Protein AF-A0A7D3W095-F1 (afdb_monomer)

Nearest PDB structures (foldseek):
  5u9o-assembly1_E  TM=5.443E-01  e=7.509E-01  Arabidopsis thaliana
  6jzf-assembly1_B  TM=4.805E-01  e=4.309E-01  Arabidopsis thaliana
  5u9o-assembly2_D  TM=4.832E-01  e=1.171E+00  Arabidopsis thaliana

Organism: Actinomadura verrucosospora (NCBI:txid46165)

Mean predicted aligned error: 15.38 Å

Foldseek 3Di:
DDDDDDDDPDPDPDPPPDPVVVVVVVVVVVVVVVVVVVVVVVVVCVVVVPPPPQPPCVPPDDQCVVVLVVLVQCQQQLHDDDAPPLVVDDVCVVVPVVPPDDFHGFAFDDKAWAAWFWAWEADPVGDIWIKIKTKIKTQHDDPPPPPPPPPDDPPPDDDDDDDDDDDDDDDDDDDDDDDDDDDDDDDDDDDDDDDDDDDDDDDDDDDDDDDDDDPPPPQDPQDSIWMKIFMWIQDPVGIDGNFRIDIDHDPPGDPRNDYDHYHHPFVPFFDDQDPLRVVLVVQCLFCQQQQVFVSLCVQQVDPDPQWTAGHNHQKGQDPDPVQKDFSTWGDDPDQKIWTKIKGKIWHDDPVQPPPGRGTRIGIFIKIWIWGNRVDNHTHRQFMDGPSCNRVDDGSPRIDGD

pLDDT: mean 73.82, std 20.16, range [35.03, 98.38]

Sequence (401 aa):
MPEQSPTRFTMVPARRSNEPTARRRARRILAALFLASGLSVVAVVIAASKGGTRPDLSAVDPRGRSLAYTAAVNFLAGTQQNVPHADSFDPEDAVDQDGGEPISPLRYRSLSWVGFTPEHFGSKKAGFTDFEVHHFLVALATPATSPSQSPQAPASGSPAPGGARGSGAGGANAPQGKPTPLPGAPSGSPAATGSPTPAPGAGSASPSPGDTGGPAATQAPASDMLQLDVPILLSGKGPRLAAAPAFSVWQDGVGDADGKGDYTNYGSLGTEVSDAAKNQILIWARAYASGDSAALLSVTGDQNGSHRYTGLSGFTLPDSPDAVQILSAIKAAGDQLIVRARVRLTRPDPAAGGKGPRPFTTFADFDLLVGAPSGAQPPVLAWGPAGSAAELEPYQNAIGQ

Solvent-accessible surface area (backbone atoms only — not comparable to full-atom values): 24633 Å² total; per-residue (Å²): 139,81,88,79,78,82,82,78,82,76,82,74,77,82,78,79,72,64,68,74,59,55,56,54,51,53,52,52,53,51,52,52,52,54,52,52,53,52,52,49,53,51,50,51,50,52,59,62,68,49,59,76,84,66,77,76,58,90,80,57,81,70,87,40,53,71,61,36,51,54,48,51,53,36,50,42,44,36,46,87,76,91,39,89,81,45,83,93,56,64,67,60,72,74,42,57,81,75,59,80,64,84,55,29,52,57,67,58,71,46,80,42,82,72,52,63,33,62,38,41,42,24,31,96,88,79,43,70,42,42,32,38,36,32,37,26,41,37,33,47,51,75,72,78,71,72,74,73,72,69,78,73,72,79,78,81,85,72,87,79,83,87,81,82,91,79,90,85,86,89,86,82,88,86,90,88,82,89,87,85,89,85,89,80,85,90,84,83,85,83,80,93,75,84,87,84,84,84,81,92,81,88,80,92,80,85,82,82,93,80,87,88,89,74,89,72,80,77,73,73,79,62,61,58,57,37,25,37,39,26,27,24,32,50,47,100,90,46,64,43,59,59,40,52,46,20,78,44,66,68,75,93,59,82,72,79,69,80,57,79,32,62,54,69,64,55,94,82,33,75,45,88,78,40,70,42,29,53,51,38,51,50,53,40,52,39,18,34,28,46,31,37,30,68,56,39,41,58,40,29,63,64,82,60,86,63,53,42,37,75,31,57,30,74,31,37,53,60,99,50,83,79,26,52,40,80,77,47,30,30,72,44,78,82,67,25,31,39,34,34,34,37,35,38,43,32,27,77,46,86,84,34,69,96,83,39,66,56,45,24,50,48,59,27,27,28,18,30,36,31,34,44,49,88,42,88,72,17,21,49,28,22,69,42,50,44,86,39,60,64,66,61,43,79,51,68,66,48,44,66,132

Structure (mmCIF, N/CA/C/O backbone):
data_AF-A0A7D3W095-F1
#
_entry.id   AF-A0A7D3W095-F1
#
loop_
_atom_site.group_PDB
_atom_site.id
_atom_site.type_symbol
_atom_site.label_atom_id
_atom_site.label_alt_id
_atom_site.label_comp_id
_atom_site.label_asym_id
_atom_site.label_entity_id
_atom_site.label_seq_id
_atom_site.pdbx_PDB_ins_code
_atom_site.Cartn_x
_atom_site.Cartn_y
_atom_site.Cartn_z
_atom_site.occupancy
_atom_site.B_iso_or_equiv
_atom_site.auth_seq_id
_atom_site.auth_comp_id
_atom_site.auth_asym_id
_atom_site.auth_atom_id
_atom_site.pdbx_PDB_model_num
ATOM 1 N N . MET A 1 1 ? -18.383 45.254 49.636 1.00 46.97 1 MET A N 1
ATOM 2 C CA . MET A 1 1 ? -17.867 44.036 50.289 1.00 46.97 1 MET A CA 1
ATOM 3 C C . MET A 1 1 ? -18.991 43.403 51.092 1.00 46.97 1 MET A C 1
ATOM 5 O O . MET A 1 1 ? -19.459 44.066 52.008 1.00 46.97 1 MET A O 1
ATOM 9 N N . PRO A 1 2 ? -19.462 42.196 50.745 1.00 50.34 2 PRO A N 1
ATOM 10 C CA . PRO A 1 2 ? -20.246 41.373 51.655 1.00 50.34 2 PRO A CA 1
ATOM 11 C C . PRO A 1 2 ? -19.407 40.189 52.160 1.00 50.34 2 PRO A C 1
ATOM 13 O O . PRO A 1 2 ? -18.852 39.422 51.374 1.00 50.34 2 PRO A O 1
ATOM 16 N N . GLU A 1 3 ? -19.316 40.078 53.484 1.00 60.09 3 GLU A N 1
ATOM 17 C CA . GLU A 1 3 ? -18.731 38.954 54.213 1.00 60.09 3 GLU A CA 1
ATOM 18 C C . GLU A 1 3 ? -19.529 37.672 53.940 1.00 60.09 3 GLU A C 1
ATOM 20 O O . GLU A 1 3 ? -20.726 37.594 54.221 1.00 60.09 3 GLU A O 1
ATOM 25 N N . GLN A 1 4 ? -18.869 36.654 53.386 1.00 55.38 4 GLN A N 1
ATOM 26 C CA . GLN A 1 4 ? -19.442 35.318 53.246 1.00 55.38 4 GLN A CA 1
ATOM 27 C C . GLN A 1 4 ? -19.200 34.507 54.523 1.00 55.38 4 GLN A C 1
ATOM 29 O O . GLN A 1 4 ? -18.075 34.379 55.003 1.00 55.38 4 GLN A O 1
ATOM 34 N N . SER A 1 5 ? -20.294 33.975 55.070 1.00 61.91 5 SER A N 1
ATOM 35 C CA . SER A 1 5 ? -20.348 33.200 56.308 1.00 61.91 5 SER A CA 1
ATOM 36 C C . SER A 1 5 ? -19.566 31.877 56.243 1.00 61.91 5 SER A C 1
ATOM 38 O O . SER A 1 5 ? -19.579 31.204 55.211 1.00 61.91 5 SER A O 1
ATOM 40 N N . PRO A 1 6 ? -18.966 31.429 57.362 1.00 69.75 6 PRO A N 1
ATOM 41 C CA . PRO A 1 6 ? -18.284 30.145 57.435 1.00 69.75 6 PRO A CA 1
ATOM 42 C C . PRO A 1 6 ? -19.297 28.991 57.463 1.00 69.75 6 PRO A C 1
ATOM 44 O O . PRO A 1 6 ? -20.088 28.842 58.399 1.00 69.75 6 PRO A O 1
ATOM 47 N N . THR A 1 7 ? -19.257 28.140 56.439 1.00 65.12 7 THR A N 1
ATOM 48 C CA . THR A 1 7 ? -19.977 26.861 56.382 1.00 65.12 7 THR A CA 1
ATOM 49 C C . THR A 1 7 ? -19.539 25.955 57.530 1.00 65.12 7 THR A C 1
ATOM 51 O O . THR A 1 7 ? -18.457 25.367 57.523 1.00 65.12 7 THR A O 1
ATOM 54 N N . ARG A 1 8 ? -20.404 25.839 58.539 1.00 65.69 8 ARG A N 1
ATOM 55 C CA . ARG A 1 8 ? -20.247 24.941 59.683 1.00 65.69 8 ARG A CA 1
ATOM 56 C C . ARG A 1 8 ? -20.502 23.502 59.231 1.00 65.69 8 ARG A C 1
ATOM 58 O O . ARG A 1 8 ? -21.648 23.064 59.157 1.00 65.69 8 ARG A O 1
ATOM 65 N N . PHE A 1 9 ? -19.431 22.765 58.944 1.00 66.94 9 PHE A N 1
ATOM 66 C CA . PHE A 1 9 ? -19.498 21.327 58.692 1.00 66.94 9 PHE A CA 1
ATOM 67 C C . PHE A 1 9 ? -20.034 20.613 59.938 1.00 66.94 9 PHE A C 1
ATOM 69 O O . PHE A 1 9 ? -19.366 20.508 60.966 1.00 66.94 9 PHE A O 1
ATOM 76 N N . THR A 1 10 ? -21.276 20.145 59.859 1.00 70.25 10 THR A N 1
ATOM 77 C CA . THR A 1 10 ? -21.878 19.281 60.873 1.00 70.25 10 THR A CA 1
ATOM 78 C C . THR A 1 10 ? -21.395 17.866 60.596 1.00 70.25 10 THR A C 1
ATOM 80 O O . THR A 1 10 ? -21.824 17.211 59.649 1.00 70.25 10 THR A O 1
ATOM 83 N N . MET A 1 11 ? -20.434 17.415 61.398 1.00 67.94 11 MET A N 1
ATOM 84 C CA . MET A 1 11 ? -19.876 16.074 61.308 1.00 67.94 11 MET A CA 1
ATOM 85 C C . MET A 1 11 ? -20.957 15.068 61.727 1.00 67.94 11 MET A C 1
ATOM 87 O O . MET A 1 11 ? -21.243 14.901 62.911 1.00 67.94 11 MET A O 1
ATOM 91 N N . VAL A 1 12 ? -21.608 14.437 60.747 1.00 71.44 12 VAL A N 1
ATOM 92 C CA . VAL A 1 12 ? -22.590 13.374 60.989 1.00 71.44 12 VAL A CA 1
ATOM 93 C C . VAL A 1 12 ? -21.831 12.143 61.500 1.00 71.44 12 VAL A C 1
ATOM 95 O O . VAL A 1 12 ? -20.965 11.636 60.783 1.00 71.44 12 VAL A O 1
ATOM 98 N N . PRO A 1 13 ? -22.109 11.640 62.717 1.00 67.88 13 PRO A N 1
ATOM 99 C CA . PRO A 1 13 ? -21.427 10.466 63.246 1.00 67.88 13 PRO A CA 1
ATOM 100 C C . PRO A 1 13 ? -21.676 9.264 62.336 1.00 67.88 13 PRO A C 1
ATOM 102 O O . PRO A 1 13 ? -22.825 8.926 62.041 1.00 67.88 13 PRO A O 1
ATOM 105 N N . ALA A 1 14 ? -20.602 8.603 61.901 1.00 67.19 14 ALA A N 1
ATOM 106 C CA . ALA A 1 14 ? -20.694 7.394 61.098 1.00 67.19 14 ALA A CA 1
ATOM 107 C C . ALA A 1 14 ? -21.491 6.331 61.871 1.00 67.19 14 ALA A C 1
ATOM 109 O O . ALA A 1 14 ? -21.027 5.776 62.871 1.00 67.19 14 ALA A O 1
ATOM 110 N N . ARG A 1 15 ? -22.720 6.064 61.413 1.00 68.31 15 ARG A N 1
ATOM 111 C CA . ARG A 1 15 ? -23.595 5.022 61.957 1.00 68.31 15 ARG A CA 1
ATOM 112 C C . ARG A 1 15 ? -22.885 3.680 61.767 1.00 68.31 15 ARG A C 1
ATOM 114 O O . ARG A 1 15 ? -22.865 3.136 60.664 1.00 68.31 15 ARG A O 1
ATOM 121 N N . ARG A 1 16 ? -22.265 3.159 62.831 1.00 59.22 16 ARG A N 1
ATOM 122 C CA . ARG A 1 16 ? -21.646 1.828 62.832 1.00 59.22 16 ARG A CA 1
ATOM 123 C C . ARG A 1 16 ? -22.739 0.811 62.509 1.00 59.22 16 ARG A C 1
ATOM 125 O O . ARG A 1 16 ? -23.663 0.619 63.293 1.00 59.22 16 ARG A O 1
ATOM 132 N N . SER A 1 17 ? -22.683 0.222 61.316 1.00 55.72 17 SER A N 1
ATOM 133 C CA . SER A 1 17 ? -23.651 -0.795 60.912 1.00 55.72 17 SER A CA 1
ATOM 134 C C . SER A 1 17 ? -23.508 -2.006 61.829 1.00 55.72 17 SER A C 1
ATOM 136 O O . SER A 1 17 ? -22.386 -2.470 62.036 1.00 55.72 17 SER A O 1
ATOM 138 N N . ASN A 1 18 ? -24.622 -2.532 62.336 1.00 65.31 18 ASN A N 1
ATOM 139 C CA . ASN A 1 18 ? -24.638 -3.713 63.192 1.00 65.31 18 ASN A CA 1
ATOM 140 C C . ASN A 1 18 ? -23.842 -4.865 62.545 1.00 65.31 18 ASN A C 1
ATOM 142 O O . ASN A 1 18 ? -24.185 -5.347 61.457 1.00 65.31 18 ASN A O 1
ATOM 146 N N . GLU A 1 19 ? -22.796 -5.308 63.247 1.00 62.12 19 GLU A N 1
ATOM 147 C CA . GLU A 1 19 ? -21.803 -6.327 62.863 1.00 62.12 19 GLU A CA 1
ATOM 148 C C . GLU A 1 19 ? -22.353 -7.576 62.130 1.00 62.12 19 GLU A C 1
ATOM 150 O O . GLU A 1 19 ? -21.716 -8.039 61.174 1.00 62.12 19 GLU A O 1
ATOM 155 N N . PRO A 1 20 ? -23.549 -8.112 62.467 1.00 74.38 20 PRO A N 1
ATOM 156 C CA . PRO A 1 20 ? -24.091 -9.294 61.791 1.00 74.38 20 PRO A CA 1
ATOM 157 C C . PRO A 1 20 ? -24.458 -9.050 60.320 1.00 74.38 20 PRO A C 1
ATOM 159 O O . PRO A 1 20 ? -24.367 -9.952 59.483 1.00 74.38 20 PRO A O 1
ATOM 162 N N . THR A 1 21 ? -24.876 -7.828 59.982 1.00 73.56 21 THR A N 1
ATOM 163 C CA . THR A 1 21 ? -25.341 -7.489 58.626 1.00 73.56 21 THR A CA 1
ATOM 164 C C . THR A 1 21 ? -24.187 -7.213 57.666 1.00 73.56 21 THR A C 1
ATOM 166 O O . THR A 1 21 ? -24.254 -7.619 56.503 1.00 73.56 21 THR A O 1
ATOM 169 N N . ALA A 1 22 ? -23.093 -6.632 58.164 1.00 73.62 22 ALA A N 1
ATOM 170 C CA . ALA A 1 22 ? -21.872 -6.413 57.394 1.00 73.62 22 ALA A CA 1
ATOM 171 C C . ALA A 1 22 ? -21.227 -7.743 56.970 1.00 73.62 22 ALA A C 1
ATOM 173 O O . ALA A 1 22 ? -20.927 -7.932 55.791 1.00 73.62 22 ALA A O 1
ATOM 174 N N . ARG A 1 23 ? -21.123 -8.720 57.887 1.00 78.38 23 ARG A N 1
ATOM 175 C CA . ARG A 1 23 ? -20.583 -10.057 57.565 1.00 78.38 23 ARG A CA 1
ATOM 176 C C . ARG A 1 23 ? -21.423 -10.799 56.520 1.00 78.38 23 ARG A C 1
ATOM 178 O O . ARG A 1 23 ? -20.860 -11.454 55.644 1.00 78.38 23 ARG A O 1
ATOM 185 N N . ARG A 1 24 ? -22.759 -10.679 56.558 1.00 80.25 24 ARG A N 1
ATOM 186 C CA . ARG A 1 24 ? -23.637 -11.273 55.527 1.00 80.25 24 ARG A CA 1
ATOM 187 C C . ARG A 1 24 ? -23.456 -10.617 54.156 1.00 80.25 24 ARG A C 1
ATOM 189 O O . ARG A 1 24 ? -23.436 -11.333 53.158 1.00 80.25 24 ARG A O 1
ATOM 196 N N . ARG A 1 25 ? -23.305 -9.288 54.092 1.00 79.44 25 ARG A N 1
ATOM 197 C CA . ARG A 1 25 ? -23.040 -8.579 52.827 1.00 79.44 25 ARG A CA 1
ATOM 198 C C . ARG A 1 25 ? -21.664 -8.932 52.260 1.00 79.44 25 ARG A C 1
ATOM 200 O O . ARG A 1 25 ? -21.584 -9.276 51.087 1.00 79.44 25 ARG A O 1
ATOM 207 N N . ALA A 1 26 ? -20.628 -8.962 53.098 1.00 82.38 26 ALA A N 1
ATOM 208 C CA . ALA A 1 26 ? -19.276 -9.342 52.685 1.00 82.38 26 ALA A CA 1
ATOM 209 C C . ALA A 1 26 ? -19.220 -10.765 52.102 1.00 82.38 26 ALA A C 1
ATOM 211 O O . ALA A 1 26 ? -18.637 -10.967 51.042 1.00 82.38 26 ALA A O 1
ATOM 212 N N . ARG A 1 27 ? -19.899 -11.743 52.727 1.00 87.81 27 ARG A N 1
ATOM 213 C CA . ARG A 1 27 ? -19.975 -13.118 52.193 1.00 87.81 27 ARG A CA 1
ATOM 214 C C . ARG A 1 27 ? -20.675 -13.195 50.836 1.00 87.81 27 ARG A C 1
ATOM 216 O O . ARG A 1 27 ? -20.242 -13.963 49.988 1.00 87.81 27 ARG A O 1
ATOM 223 N N . ARG A 1 28 ? -21.732 -12.405 50.615 1.00 86.06 28 ARG A N 1
ATOM 224 C CA . ARG A 1 28 ? -22.427 -12.355 49.315 1.00 86.06 28 ARG A CA 1
ATOM 225 C C . ARG A 1 28 ? -21.553 -11.742 48.223 1.00 86.06 28 ARG A C 1
ATOM 227 O O . ARG A 1 28 ? -21.535 -12.264 47.117 1.00 86.06 28 ARG A O 1
ATOM 234 N N . ILE A 1 29 ? -20.810 -10.683 48.546 1.00 84.25 29 ILE A N 1
ATOM 235 C CA . ILE A 1 29 ? -19.875 -10.043 47.610 1.00 84.25 29 ILE A CA 1
ATOM 236 C C . ILE A 1 29 ? -18.728 -10.999 47.262 1.00 84.25 29 ILE A C 1
ATOM 238 O O . ILE A 1 29 ? -18.436 -11.190 46.088 1.00 84.25 29 ILE A O 1
ATOM 242 N N . LEU A 1 30 ? -18.133 -11.664 48.260 1.00 86.38 30 LEU A N 1
ATOM 243 C CA . LEU A 1 30 ? -17.089 -12.667 48.030 1.00 86.38 30 LEU A CA 1
ATOM 244 C C . LEU A 1 30 ? -17.596 -13.843 47.188 1.00 86.38 30 LEU A C 1
ATOM 246 O O . LEU A 1 30 ? -16.918 -14.243 46.251 1.00 86.38 30 LEU A O 1
ATOM 250 N N . ALA A 1 31 ? -18.798 -14.358 47.462 1.00 88.38 31 ALA A N 1
ATOM 251 C CA . ALA A 1 31 ? -19.390 -15.426 46.658 1.00 88.38 31 ALA A CA 1
ATOM 252 C C . ALA A 1 31 ? -19.608 -15.000 45.195 1.00 88.38 31 ALA A C 1
ATOM 254 O O . ALA A 1 31 ? -19.296 -15.766 44.291 1.00 88.38 31 ALA A O 1
ATOM 255 N N . ALA A 1 32 ? -20.082 -13.772 44.955 1.00 86.00 32 ALA A N 1
ATOM 256 C CA . ALA A 1 32 ? -20.241 -13.238 43.603 1.00 86.00 32 ALA A CA 1
ATOM 257 C C . ALA A 1 32 ? -18.892 -13.068 42.879 1.00 86.00 32 ALA A C 1
ATOM 259 O O . ALA A 1 32 ? -18.790 -13.408 41.704 1.00 86.00 32 ALA A O 1
ATOM 260 N N . LEU A 1 33 ? -17.849 -12.610 43.582 1.00 85.31 33 LEU A N 1
ATOM 261 C CA . LEU A 1 33 ? -16.497 -12.479 43.025 1.00 85.31 33 LEU A CA 1
ATOM 262 C C . LEU A 1 33 ? -15.874 -13.838 42.674 1.00 85.31 33 LEU A C 1
ATOM 264 O O . LEU A 1 33 ? -15.286 -13.967 41.605 1.00 85.31 33 LEU A O 1
ATOM 268 N N . PHE A 1 34 ? -16.045 -14.858 43.521 1.00 87.38 34 PHE A N 1
ATOM 269 C CA . PHE A 1 34 ? -15.590 -16.223 43.222 1.00 87.38 34 PHE A CA 1
ATOM 270 C C . PHE A 1 34 ? -16.344 -16.848 42.042 1.00 87.38 34 PHE A C 1
ATOM 272 O O . PHE A 1 34 ? -15.756 -17.569 41.241 1.00 87.38 34 PHE A O 1
ATOM 279 N N . LEU A 1 35 ? -17.640 -16.560 41.906 1.00 85.88 35 LEU A N 1
ATOM 280 C CA . LEU A 1 35 ? -18.436 -17.060 40.785 1.00 85.88 35 LEU A CA 1
ATOM 281 C C . LEU A 1 35 ? -18.045 -16.368 39.469 1.00 85.88 35 LEU A C 1
ATOM 283 O O . LEU A 1 35 ? -17.921 -17.025 38.438 1.00 85.88 35 LEU A O 1
ATOM 287 N N . ALA A 1 36 ? -17.777 -15.059 39.518 1.00 79.94 36 ALA A N 1
ATOM 288 C CA . ALA A 1 36 ? -17.276 -14.295 38.379 1.00 79.94 36 ALA A CA 1
ATOM 289 C C . ALA A 1 36 ? -15.861 -14.734 37.958 1.00 79.94 36 ALA A C 1
ATOM 291 O O . ALA A 1 36 ? -15.602 -14.877 36.762 1.00 79.94 36 ALA A O 1
ATOM 292 N N . SER A 1 37 ? -14.959 -15.007 38.911 1.00 80.56 37 SER A N 1
ATOM 293 C CA . SER A 1 37 ? -13.617 -15.510 38.585 1.00 80.56 37 SER A CA 1
ATOM 294 C C . SER A 1 37 ? -13.665 -16.920 37.988 1.00 80.56 37 SER A C 1
ATOM 296 O O . SER A 1 37 ? -12.981 -17.179 37.000 1.00 80.56 37 SER A O 1
ATOM 298 N N . GLY A 1 38 ? -14.534 -17.798 38.505 1.00 80.56 38 GLY A N 1
ATOM 299 C CA . GLY A 1 38 ? -14.757 -19.133 37.944 1.00 80.56 38 GLY A CA 1
ATOM 300 C C . GLY A 1 38 ? -15.276 -19.099 36.503 1.00 80.56 38 GLY A C 1
ATOM 301 O O . GLY A 1 38 ? -14.761 -19.817 35.647 1.00 80.56 38 GLY A O 1
ATOM 302 N N . LEU A 1 39 ? -16.239 -18.220 36.203 1.00 79.88 39 LEU A N 1
ATOM 303 C CA . LEU A 1 39 ? -16.753 -18.034 34.839 1.00 79.88 39 LEU A CA 1
ATOM 304 C C . LEU A 1 39 ? -15.695 -17.469 33.879 1.00 79.88 39 LEU A C 1
ATOM 306 O O . LEU A 1 39 ? -15.664 -17.870 32.717 1.00 79.88 39 LEU A O 1
ATOM 310 N N . SER A 1 40 ? -14.802 -16.596 34.357 1.00 68.88 40 SER A N 1
ATOM 311 C CA . SER A 1 40 ? -13.694 -16.063 33.553 1.00 68.88 40 SER A CA 1
ATOM 312 C C . SER A 1 40 ? -12.701 -17.159 33.147 1.00 68.88 40 SER A C 1
ATOM 314 O O . SER A 1 40 ? -12.336 -17.263 31.979 1.00 68.88 40 SER A O 1
ATOM 316 N N . VAL A 1 41 ? -12.338 -18.055 34.073 1.00 74.69 41 VAL A N 1
ATOM 317 C CA . VAL A 1 41 ? -11.447 -19.191 33.768 1.00 74.69 41 VAL A CA 1
ATOM 318 C C . VAL A 1 41 ? -12.090 -20.144 32.756 1.00 74.69 41 VAL A C 1
ATOM 320 O O . VAL A 1 41 ? -11.426 -20.568 31.815 1.00 74.69 41 VAL A O 1
ATOM 323 N N . VAL A 1 42 ? -13.387 -20.439 32.890 1.00 74.50 42 VAL A N 1
ATOM 324 C CA . VAL A 1 42 ? -14.112 -21.274 31.914 1.00 74.50 42 VAL A CA 1
ATOM 325 C C . VAL A 1 42 ? -14.164 -20.603 30.539 1.00 74.50 42 VAL A C 1
ATOM 327 O O . VAL A 1 42 ? -13.965 -21.280 29.535 1.00 74.50 42 VAL A O 1
ATOM 330 N N . ALA A 1 43 ? -14.364 -19.285 30.469 1.00 66.25 43 ALA A N 1
ATOM 331 C CA . ALA A 1 43 ? -14.333 -18.549 29.207 1.00 66.25 43 ALA A CA 1
ATOM 332 C C . ALA A 1 43 ? -12.945 -18.591 28.542 1.00 66.25 43 ALA A C 1
ATOM 334 O O . ALA A 1 43 ? -12.865 -18.838 27.341 1.00 66.25 43 ALA A O 1
ATOM 335 N N . VAL A 1 44 ? -11.863 -18.439 29.315 1.00 64.50 44 VAL A N 1
ATOM 336 C CA . VAL A 1 44 ? -10.479 -18.561 28.818 1.00 64.50 44 VAL A CA 1
ATOM 337 C C . VAL A 1 44 ? -10.188 -19.983 28.335 1.00 64.50 44 VAL A C 1
ATOM 339 O O . VAL A 1 44 ? -9.618 -20.154 27.263 1.00 64.50 44 VAL A O 1
ATOM 342 N N . VAL A 1 45 ? -10.628 -21.015 29.061 1.00 71.75 45 VAL A N 1
ATOM 343 C CA . VAL A 1 45 ? -10.444 -22.418 28.650 1.00 71.75 45 VAL A CA 1
ATOM 344 C C . VAL A 1 45 ? -11.282 -22.757 27.413 1.00 71.75 45 VAL A C 1
ATOM 346 O O . VAL A 1 45 ? -10.801 -23.463 26.532 1.00 71.75 45 VAL A O 1
ATOM 349 N N . ILE A 1 46 ? -12.510 -22.244 27.287 1.00 69.38 46 ILE A N 1
ATOM 350 C CA . ILE A 1 46 ? -13.332 -22.422 26.076 1.00 69.38 46 ILE A CA 1
ATOM 351 C C . ILE A 1 46 ? -12.713 -21.679 24.884 1.00 69.38 46 ILE A C 1
ATOM 353 O O . ILE A 1 46 ? -12.696 -22.224 23.782 1.00 69.38 46 ILE A O 1
ATOM 357 N N . ALA A 1 47 ? -12.174 -20.477 25.093 1.00 63.25 47 ALA A N 1
ATOM 358 C CA . ALA A 1 47 ? -11.470 -19.723 24.058 1.00 63.25 47 ALA A CA 1
ATOM 359 C C . ALA A 1 47 ? -10.153 -20.400 23.636 1.00 63.25 47 ALA A C 1
ATOM 361 O O . ALA A 1 47 ? -9.835 -20.410 22.455 1.00 63.25 47 ALA A O 1
ATOM 362 N N . ALA A 1 48 ? -9.427 -21.016 24.573 1.00 66.00 48 ALA A N 1
ATOM 363 C CA . ALA A 1 48 ? -8.181 -21.731 24.295 1.00 66.00 48 ALA A CA 1
ATOM 364 C C . ALA A 1 48 ? -8.399 -23.138 23.701 1.00 66.00 48 ALA A C 1
ATOM 366 O O . ALA A 1 48 ? -7.580 -23.607 22.917 1.00 66.00 48 ALA A O 1
ATOM 367 N N . SER A 1 49 ? -9.487 -23.829 24.067 1.00 62.50 49 SER A N 1
ATOM 368 C CA . SER A 1 49 ? -9.802 -25.187 23.578 1.00 62.50 49 SER A CA 1
ATOM 369 C C . SER A 1 49 ? -10.533 -25.197 22.240 1.00 62.50 49 SER A C 1
ATOM 371 O O . SER A 1 49 ? -10.379 -26.144 21.469 1.00 62.50 49 SER A O 1
ATOM 373 N N . LYS A 1 50 ? -11.262 -24.126 21.907 1.00 52.22 50 LYS A N 1
ATOM 374 C CA . LYS A 1 50 ? -11.573 -23.804 20.515 1.00 52.22 50 LYS A CA 1
ATOM 375 C C . LYS A 1 50 ? -10.309 -23.237 19.879 1.00 52.22 50 LYS A C 1
ATOM 377 O O . LYS A 1 50 ? -10.246 -22.041 19.609 1.00 52.22 50 LYS A O 1
ATOM 382 N N . GLY A 1 51 ? -9.305 -24.098 19.681 1.00 46.78 51 GLY A N 1
ATOM 383 C CA . GLY A 1 51 ? -8.170 -23.798 18.812 1.00 46.78 51 GLY A CA 1
ATOM 384 C C . GLY A 1 51 ? -8.731 -23.119 17.575 1.00 46.78 51 GLY A C 1
ATOM 385 O O . GLY A 1 51 ? -9.698 -23.637 17.008 1.00 46.78 51 GLY A O 1
ATOM 386 N N . GLY A 1 52 ? -8.255 -21.895 17.316 1.00 45.69 52 GLY A N 1
ATOM 387 C CA . GLY A 1 52 ? -8.900 -20.958 16.406 1.00 45.69 52 GLY A CA 1
ATOM 388 C C . GLY A 1 52 ? -9.373 -21.713 15.181 1.00 45.69 52 GLY A C 1
ATOM 389 O O . GLY A 1 52 ? -8.571 -22.368 14.521 1.00 45.69 52 GLY A O 1
ATOM 390 N N . THR A 1 53 ? -10.685 -21.709 14.938 1.00 47.03 53 THR A N 1
ATOM 391 C CA . THR A 1 53 ? -11.282 -22.292 13.737 1.00 47.03 53 THR A CA 1
ATOM 392 C C . THR A 1 53 ? -10.898 -21.398 12.566 1.00 47.03 53 THR A C 1
ATOM 394 O O . THR A 1 53 ? -11.745 -20.709 11.999 1.00 47.03 53 THR A O 1
ATOM 397 N N . ARG A 1 54 ? -9.596 -21.323 12.289 1.00 53.16 54 ARG A N 1
ATOM 398 C CA . ARG A 1 54 ? -9.041 -20.754 11.082 1.00 53.16 54 ARG A CA 1
ATOM 399 C C . ARG A 1 54 ? -9.583 -21.635 9.970 1.00 53.16 54 ARG A C 1
ATOM 401 O O . ARG A 1 54 ? -9.410 -22.856 10.042 1.00 53.16 54 ARG A O 1
ATOM 408 N N . PRO A 1 55 ? -10.351 -21.074 9.032 1.00 54.25 55 PRO A N 1
ATOM 409 C CA . PRO A 1 55 ? -10.794 -21.834 7.883 1.00 54.25 55 PRO A CA 1
ATOM 410 C C . PRO A 1 55 ? -9.550 -22.423 7.218 1.00 54.25 55 PRO A C 1
ATOM 412 O O . PRO A 1 55 ? -8.617 -21.690 6.908 1.00 54.25 55 PRO A O 1
ATOM 415 N N . ASP A 1 56 ? -9.502 -23.742 7.041 1.00 62.09 56 ASP A N 1
ATOM 416 C CA . ASP A 1 56 ? -8.478 -24.345 6.196 1.00 62.09 56 ASP A CA 1
ATOM 417 C C . ASP A 1 56 ? -8.775 -23.932 4.751 1.00 62.09 56 ASP A C 1
ATOM 419 O O . ASP A 1 56 ? -9.626 -24.511 4.072 1.00 62.09 56 ASP A O 1
ATOM 423 N N . LEU A 1 57 ? -8.118 -22.861 4.309 1.00 61.47 57 LEU A N 1
ATOM 424 C CA . LEU A 1 57 ? -8.288 -22.318 2.967 1.00 61.47 57 LEU A CA 1
ATOM 425 C C . LEU A 1 57 ? -7.546 -23.133 1.907 1.00 61.47 57 LEU A C 1
ATOM 427 O O . LEU A 1 57 ? -7.740 -22.875 0.722 1.00 61.47 57 LEU A O 1
ATOM 431 N N . SER A 1 58 ? -6.750 -24.142 2.286 1.00 64.62 58 SER A N 1
ATOM 432 C CA . SER A 1 58 ? -6.037 -24.981 1.313 1.00 64.62 58 SER A CA 1
ATOM 433 C C . SER A 1 58 ? -6.984 -25.763 0.392 1.00 64.62 58 SER A C 1
ATOM 435 O O . SER A 1 58 ? -6.601 -26.140 -0.716 1.00 64.62 58 SER A O 1
ATOM 437 N N . ALA A 1 59 ? -8.235 -25.962 0.822 1.00 69.00 59 ALA A N 1
ATOM 438 C CA . ALA A 1 59 ? -9.286 -26.622 0.052 1.00 69.00 59 ALA A CA 1
ATOM 439 C C . ALA A 1 59 ? -10.198 -25.656 -0.732 1.00 69.00 59 ALA A C 1
ATOM 441 O O . ALA A 1 59 ? -11.041 -26.117 -1.507 1.00 69.00 59 ALA A O 1
ATOM 442 N N . VAL A 1 60 ? -10.076 -24.339 -0.533 1.00 77.62 60 VAL A N 1
ATOM 443 C CA . VAL A 1 60 ? -10.917 -23.339 -1.206 1.00 77.62 60 VAL A CA 1
ATOM 444 C C . VAL A 1 60 ? -10.235 -22.912 -2.502 1.00 77.62 60 VAL A C 1
ATOM 446 O O . VAL A 1 60 ? -9.157 -22.328 -2.472 1.00 77.62 60 VAL A O 1
ATOM 449 N N . ASP A 1 61 ? -10.863 -23.195 -3.647 1.00 83.88 61 ASP A N 1
ATOM 450 C CA . ASP A 1 61 ? -10.374 -22.712 -4.942 1.00 83.88 61 ASP A CA 1
ATOM 451 C C . ASP A 1 61 ? -10.710 -21.217 -5.091 1.00 83.88 61 ASP A C 1
ATOM 453 O O . ASP A 1 61 ? -11.897 -20.862 -5.126 1.00 83.88 61 ASP A O 1
ATOM 457 N N . PRO A 1 62 ? -9.707 -20.323 -5.138 1.00 88.62 62 PRO A N 1
ATOM 458 C CA . PRO A 1 62 ? -9.957 -18.892 -5.191 1.00 88.62 62 PRO A CA 1
ATOM 459 C C . PRO A 1 62 ? -10.558 -18.484 -6.535 1.00 88.62 62 PRO A C 1
ATOM 461 O O . PRO A 1 62 ? -10.029 -18.781 -7.615 1.00 88.62 62 PRO A O 1
ATOM 464 N N . ARG A 1 63 ? -11.665 -17.749 -6.479 1.00 90.00 63 ARG A N 1
ATOM 465 C CA . ARG A 1 63 ? -12.487 -17.427 -7.655 1.00 90.00 63 ARG A CA 1
ATOM 466 C C . ARG A 1 63 ? -11.806 -16.423 -8.584 1.00 90.00 63 ARG A C 1
ATOM 468 O O . ARG A 1 63 ? -12.099 -16.399 -9.781 1.00 90.00 63 ARG A O 1
ATOM 475 N N . GLY A 1 64 ? -10.925 -15.584 -8.046 1.00 89.81 64 GLY A N 1
ATOM 476 C CA . GLY A 1 64 ? -10.245 -14.492 -8.732 1.00 89.81 64 GLY A CA 1
ATOM 477 C C . GLY A 1 64 ? -8.914 -14.854 -9.384 1.00 89.81 64 GLY A C 1
ATOM 478 O O . GLY A 1 64 ? -8.341 -14.017 -10.079 1.00 89.81 64 GLY A O 1
ATOM 479 N N . ARG A 1 65 ? -8.404 -16.080 -9.217 1.00 93.00 65 ARG A N 1
ATOM 480 C CA . ARG A 1 65 ? -6.985 -16.395 -9.483 1.00 93.00 65 ARG A CA 1
ATOM 481 C C . ARG A 1 65 ? -6.518 -16.140 -10.912 1.00 93.00 65 ARG A C 1
ATOM 483 O O . ARG A 1 65 ? -5.432 -15.598 -11.108 1.00 93.00 65 ARG A O 1
ATOM 490 N N . SER A 1 66 ? -7.300 -16.536 -11.912 1.00 92.81 66 SER A N 1
ATOM 491 C CA . SER A 1 66 ? -6.935 -16.344 -13.324 1.00 92.81 66 SER A CA 1
ATOM 492 C C . SER A 1 66 ? -6.913 -14.863 -13.712 1.00 92.81 66 SER A C 1
ATOM 494 O O . SER A 1 66 ? -5.993 -14.407 -14.399 1.00 92.81 66 SER A O 1
ATOM 496 N N . LEU A 1 67 ? -7.892 -14.098 -13.220 1.00 92.56 67 LEU A N 1
ATOM 497 C CA . LEU A 1 67 ? -7.947 -12.651 -13.389 1.00 92.56 67 LEU A CA 1
ATOM 498 C C . LEU A 1 67 ? -6.775 -11.976 -12.669 1.00 92.56 67 LEU A C 1
ATOM 500 O O . LEU A 1 67 ? -6.105 -11.138 -13.265 1.00 92.56 67 LEU A O 1
ATOM 504 N N . ALA A 1 68 ? -6.485 -12.391 -11.436 1.00 93.94 68 ALA A N 1
ATOM 505 C CA . ALA A 1 68 ? -5.378 -11.872 -10.648 1.00 93.94 68 ALA A CA 1
ATOM 506 C C . ALA A 1 68 ? -4.023 -12.117 -11.319 1.00 93.94 68 ALA A C 1
ATOM 508 O O . ALA A 1 68 ? -3.200 -11.210 -11.384 1.00 93.94 68 ALA A O 1
ATOM 509 N N . TYR A 1 69 ? -3.804 -13.306 -11.888 1.00 95.44 69 TYR A N 1
ATOM 510 C CA . TYR A 1 69 ? -2.582 -13.603 -12.639 1.00 95.44 69 TYR A CA 1
ATOM 511 C C . TYR A 1 69 ? -2.453 -12.719 -13.886 1.00 95.44 69 TYR A C 1
ATOM 513 O O . TYR A 1 69 ? -1.395 -12.148 -14.138 1.00 95.44 69 TYR A O 1
ATOM 521 N N . THR A 1 70 ? -3.540 -12.561 -14.646 1.00 94.94 70 THR A N 1
ATOM 522 C CA . THR A 1 70 ? -3.561 -11.692 -15.836 1.00 94.94 70 THR A CA 1
ATOM 523 C C . THR A 1 70 ? -3.247 -10.244 -15.459 1.00 94.94 70 THR A C 1
ATOM 525 O O . THR A 1 70 ? -2.445 -9.583 -16.117 1.00 94.94 70 THR A O 1
ATOM 528 N N . ALA A 1 71 ? -3.831 -9.766 -14.362 1.00 93.38 71 ALA A N 1
ATOM 529 C CA . ALA A 1 71 ? -3.558 -8.446 -13.827 1.00 93.38 71 ALA A CA 1
ATOM 530 C C . ALA A 1 71 ? -2.114 -8.303 -13.318 1.00 93.38 71 ALA A C 1
ATOM 532 O O . ALA A 1 71 ? -1.467 -7.301 -13.602 1.00 93.38 71 ALA A O 1
ATOM 533 N N . ALA A 1 72 ? -1.553 -9.305 -12.646 1.00 95.56 72 ALA A N 1
ATOM 534 C CA . ALA A 1 72 ? -0.149 -9.281 -12.248 1.00 95.56 72 ALA A CA 1
ATOM 535 C C . ALA A 1 72 ? 0.779 -9.142 -13.469 1.00 95.56 72 ALA A C 1
ATOM 537 O O . ALA A 1 72 ? 1.658 -8.283 -13.486 1.00 95.56 72 ALA A O 1
ATOM 538 N N . VAL A 1 73 ? 0.547 -9.926 -14.527 1.00 95.94 73 VAL A N 1
ATOM 539 C CA . VAL A 1 73 ? 1.343 -9.864 -15.765 1.00 95.94 73 VAL A CA 1
ATOM 540 C C . VAL A 1 73 ? 1.229 -8.497 -16.440 1.00 95.94 73 VAL A C 1
ATOM 542 O O . VAL A 1 73 ? 2.249 -7.900 -16.781 1.00 95.94 73 VAL A O 1
ATOM 545 N N . ASN A 1 74 ? 0.011 -7.977 -16.597 1.00 93.38 74 ASN A N 1
ATOM 546 C CA . ASN A 1 74 ? -0.221 -6.672 -17.218 1.00 93.38 74 ASN A CA 1
ATOM 547 C C . ASN A 1 74 ? 0.407 -5.532 -16.397 1.00 93.38 74 ASN A C 1
ATOM 549 O O . ASN A 1 74 ? 1.012 -4.627 -16.966 1.00 93.38 74 ASN A O 1
ATOM 553 N N . PHE A 1 75 ? 0.326 -5.599 -15.067 1.00 93.06 75 PHE A N 1
ATOM 554 C CA . PHE A 1 75 ? 0.950 -4.626 -14.170 1.00 93.06 75 PHE A CA 1
ATOM 555 C C . PHE A 1 75 ? 2.476 -4.626 -14.311 1.00 93.06 75 PHE A C 1
ATOM 557 O O . PHE A 1 75 ? 3.091 -3.575 -14.477 1.00 93.06 75 PHE A O 1
ATOM 564 N N . LEU A 1 76 ? 3.092 -5.811 -14.333 1.00 94.75 76 LEU A N 1
ATOM 565 C CA . LEU A 1 76 ? 4.531 -5.957 -14.563 1.00 94.75 76 LEU A CA 1
ATOM 566 C C . LEU A 1 76 ? 4.943 -5.529 -15.976 1.00 94.75 76 LEU A C 1
ATOM 568 O O . LEU A 1 76 ? 6.071 -5.091 -16.176 1.00 94.75 76 LEU A O 1
ATOM 572 N N . ALA A 1 77 ? 4.037 -5.602 -16.950 1.00 91.88 77 ALA A N 1
ATOM 573 C CA . ALA A 1 77 ? 4.250 -5.076 -18.292 1.00 91.88 77 ALA A CA 1
ATOM 574 C C . ALA A 1 77 ? 4.122 -3.542 -18.383 1.00 91.88 77 ALA A C 1
ATOM 576 O O . ALA A 1 77 ? 4.293 -2.997 -19.470 1.00 91.88 77 ALA A O 1
ATOM 577 N N . GLY A 1 78 ? 3.798 -2.846 -17.283 1.00 87.44 78 GLY A N 1
ATOM 578 C CA . GLY A 1 78 ? 3.499 -1.410 -17.301 1.00 87.44 78 GLY A CA 1
ATOM 579 C C . GLY A 1 78 ? 2.201 -1.083 -18.046 1.00 87.44 78 GLY A C 1
ATOM 580 O O . GLY A 1 78 ? 1.994 0.052 -18.463 1.00 87.44 78 GLY A O 1
ATOM 581 N N . THR A 1 79 ? 1.335 -2.078 -18.261 1.00 87.31 79 THR A N 1
ATOM 582 C CA . THR A 1 79 ? 0.047 -1.893 -18.930 1.00 87.31 79 THR A CA 1
ATOM 583 C C . THR A 1 79 ? -0.983 -1.420 -17.917 1.00 87.31 79 THR A C 1
ATOM 585 O O . THR A 1 79 ? -1.268 -2.107 -16.932 1.00 87.31 79 THR A O 1
ATOM 588 N 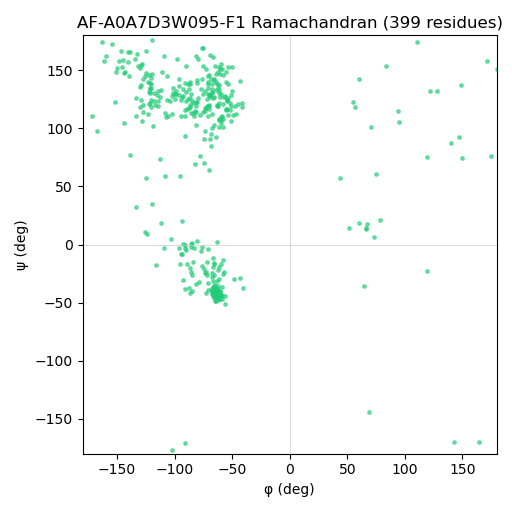N . GLN A 1 80 ? -1.570 -0.259 -18.187 1.00 79.19 80 GLN A N 1
ATOM 589 C CA . GLN A 1 80 ? -2.653 0.294 -17.388 1.00 79.19 80 GLN A CA 1
ATOM 590 C C . GLN A 1 80 ? -3.869 -0.636 -17.401 1.00 79.19 80 GLN A C 1
ATOM 592 O O . GLN A 1 80 ? -4.267 -1.176 -18.434 1.00 79.19 80 GLN A O 1
ATOM 597 N N . GLN A 1 81 ? -4.470 -0.818 -16.230 1.00 79.75 81 GLN A N 1
ATOM 598 C CA . GLN A 1 81 ? -5.661 -1.639 -16.055 1.00 79.75 81 GLN A CA 1
ATOM 599 C C . GLN A 1 81 ? -6.834 -0.751 -15.698 1.00 79.75 81 GLN A C 1
ATOM 601 O O . GLN A 1 81 ? -6.729 0.104 -14.822 1.00 79.75 81 GLN A O 1
ATOM 606 N N . ASN A 1 82 ? -7.961 -0.974 -16.366 1.00 74.62 82 ASN A N 1
ATOM 607 C CA . ASN A 1 82 ? -9.191 -0.290 -16.015 1.00 74.62 82 ASN A CA 1
ATOM 608 C C . ASN A 1 82 ? -9.739 -0.879 -14.704 1.00 74.62 82 ASN A C 1
ATOM 610 O O . ASN A 1 82 ? -10.101 -2.059 -14.649 1.00 74.62 82 ASN A O 1
ATOM 614 N N . VAL A 1 83 ? -9.772 -0.056 -13.655 1.00 73.06 83 VAL A N 1
ATOM 615 C CA . VAL A 1 83 ? -10.337 -0.397 -12.349 1.00 73.06 83 VAL A CA 1
ATOM 616 C C . VAL A 1 83 ? -11.679 0.342 -12.205 1.00 73.06 83 VAL A C 1
ATOM 618 O O . VAL A 1 83 ? -11.666 1.558 -12.024 1.00 73.06 83 VAL A O 1
ATOM 621 N N . PRO A 1 84 ? -12.833 -0.358 -12.220 1.00 54.66 84 PRO A N 1
ATOM 622 C CA . PRO A 1 84 ? -14.179 0.236 -12.354 1.00 54.66 84 PRO A CA 1
ATOM 623 C C . PRO A 1 84 ? -14.669 1.182 -11.241 1.00 54.66 84 PRO A C 1
ATOM 625 O O . PRO A 1 84 ? -15.833 1.563 -11.244 1.00 54.66 84 PRO A O 1
ATOM 628 N N . HIS A 1 85 ? -13.859 1.463 -10.222 1.00 52.03 85 HIS A N 1
ATOM 629 C CA . HIS A 1 85 ? -14.215 2.354 -9.110 1.00 52.03 85 HIS A CA 1
ATOM 630 C C . HIS A 1 85 ? -13.218 3.508 -8.941 1.00 52.03 85 HIS A C 1
ATOM 632 O O . HIS A 1 85 ? -13.307 4.254 -7.970 1.00 52.03 85 HIS A O 1
ATOM 638 N N . ALA A 1 86 ? -12.302 3.677 -9.898 1.00 43.78 86 ALA A N 1
ATOM 639 C CA . ALA A 1 86 ? -11.429 4.839 -9.996 1.00 43.78 86 ALA A CA 1
ATOM 640 C C . ALA A 1 86 ? -12.012 5.923 -10.924 1.00 43.78 86 ALA A C 1
ATOM 642 O O . ALA A 1 86 ? -11.259 6.763 -11.385 1.00 43.78 86 ALA A O 1
ATOM 643 N N . ASP A 1 87 ? -13.325 5.930 -11.194 1.00 37.38 87 ASP A N 1
ATOM 644 C CA . ASP A 1 87 ? -13.976 6.827 -12.172 1.00 37.38 87 ASP A CA 1
ATOM 645 C C . ASP A 1 87 ? -13.770 8.336 -11.903 1.00 37.38 87 ASP A C 1
ATOM 647 O O . ASP A 1 87 ? -14.053 9.159 -12.768 1.00 37.38 87 ASP A O 1
ATOM 651 N N . SER A 1 88 ? -13.291 8.727 -10.716 1.00 40.97 88 SER A N 1
ATOM 652 C CA . SER A 1 88 ? -12.896 10.112 -10.413 1.00 40.97 88 SER A CA 1
ATOM 653 C C . SER A 1 88 ? -11.456 10.455 -10.811 1.00 40.97 88 SER A C 1
ATOM 655 O O . SER A 1 88 ? -11.023 11.582 -10.585 1.00 40.97 88 SER A O 1
ATOM 657 N N . PHE A 1 89 ? -10.699 9.493 -11.329 1.00 40.91 89 PHE A N 1
ATOM 658 C CA . PHE A 1 89 ? -9.312 9.645 -11.737 1.00 40.91 89 PHE A CA 1
ATOM 659 C C . PHE A 1 89 ? -9.121 9.019 -13.113 1.00 40.91 89 PHE A C 1
ATOM 661 O O . PHE A 1 89 ? -9.143 7.794 -13.255 1.00 40.91 89 PHE A O 1
ATOM 668 N N . ASP A 1 90 ? -8.899 9.870 -14.109 1.00 51.03 90 ASP A N 1
ATOM 669 C CA . ASP A 1 90 ? -8.401 9.430 -15.399 1.00 51.03 90 ASP A CA 1
ATOM 670 C C . ASP A 1 90 ? -6.874 9.278 -15.302 1.00 51.03 90 ASP A C 1
ATOM 672 O O . ASP A 1 90 ? -6.170 10.261 -15.065 1.00 51.03 90 ASP A O 1
ATOM 676 N N . PRO A 1 91 ? -6.311 8.066 -15.423 1.00 47.41 91 PRO A N 1
ATOM 677 C CA . PRO A 1 91 ? -4.867 7.906 -15.385 1.00 47.41 91 PRO A CA 1
ATOM 678 C C . PRO A 1 91 ? -4.183 8.552 -16.591 1.00 47.41 91 PRO A C 1
ATOM 680 O O . PRO A 1 91 ? -2.992 8.844 -16.488 1.00 47.41 91 PRO A O 1
ATOM 683 N N . GLU A 1 92 ? -4.909 8.809 -17.689 1.00 53.19 92 GLU A N 1
ATOM 684 C CA . GLU A 1 92 ? -4.379 9.580 -18.817 1.00 53.19 92 GLU A CA 1
ATOM 685 C C . GLU A 1 92 ? -4.031 11.013 -18.384 1.00 53.19 92 GLU A C 1
ATOM 687 O O . GLU A 1 92 ? -2.950 11.480 -18.725 1.00 53.19 92 GLU A O 1
ATOM 692 N N . ASP A 1 93 ? -4.794 11.641 -17.478 1.00 53.19 93 ASP A N 1
ATOM 693 C CA . ASP A 1 93 ? -4.475 12.982 -16.950 1.00 53.19 93 ASP A CA 1
ATOM 694 C C . ASP A 1 93 ? -3.126 13.027 -16.199 1.00 53.19 93 ASP A C 1
ATOM 696 O O . ASP A 1 93 ? -2.437 14.052 -16.185 1.00 53.19 93 ASP A O 1
ATOM 700 N N . ALA A 1 94 ? -2.719 11.914 -15.576 1.00 50.19 94 ALA A N 1
ATOM 701 C CA . ALA A 1 94 ? -1.432 11.798 -14.881 1.00 50.19 94 ALA A CA 1
ATOM 702 C C . ALA A 1 94 ? -0.272 11.390 -15.808 1.00 50.19 94 ALA A C 1
ATOM 704 O O . ALA A 1 94 ? 0.896 11.576 -15.452 1.00 50.19 94 ALA A O 1
ATOM 705 N N . VAL A 1 95 ? -0.577 10.807 -16.970 1.00 52.16 95 VAL A N 1
ATOM 706 C CA . VAL A 1 95 ? 0.399 10.376 -17.986 1.00 52.16 95 VAL A CA 1
ATOM 707 C C . VAL A 1 95 ? 0.639 11.482 -19.023 1.00 52.16 95 VAL A C 1
ATOM 709 O O . VAL A 1 95 ? 1.760 11.632 -19.518 1.00 52.16 95 VAL A O 1
ATOM 712 N N . ASP A 1 96 ? -0.366 12.314 -19.297 1.00 48.28 96 ASP A N 1
ATOM 713 C CA . ASP A 1 96 ? -0.349 13.328 -20.353 1.00 48.28 96 ASP A CA 1
ATOM 714 C C . ASP A 1 96 ? 0.566 14.524 -20.068 1.00 48.28 96 ASP A C 1
ATOM 716 O O . ASP A 1 96 ? 0.962 15.226 -21.000 1.00 48.28 96 ASP A O 1
ATOM 720 N N . GLN A 1 97 ? 1.011 14.725 -18.824 1.00 51.62 97 GLN A N 1
ATOM 721 C CA . GLN A 1 97 ? 2.028 15.746 -18.543 1.00 51.62 97 GLN A CA 1
ATOM 722 C C . GLN A 1 97 ? 3.436 15.358 -19.033 1.00 51.62 97 GLN A C 1
ATOM 724 O O . GLN A 1 97 ? 4.235 16.249 -19.320 1.00 51.62 97 GLN A O 1
ATOM 729 N N . ASP A 1 98 ? 3.728 14.062 -19.197 1.00 53.78 98 ASP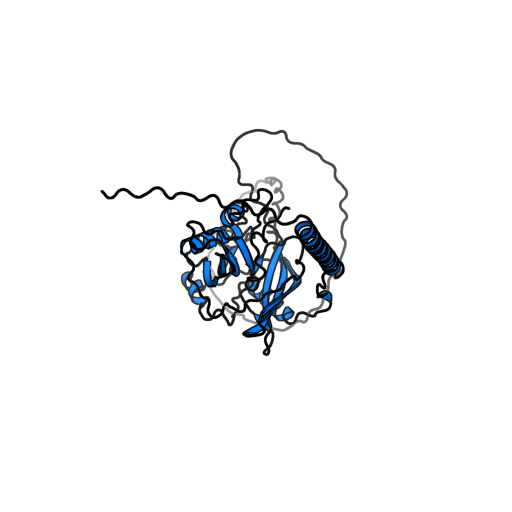 A N 1
ATOM 730 C CA . ASP A 1 98 ? 5.045 13.560 -19.631 1.00 53.78 98 ASP A CA 1
ATOM 731 C C . ASP A 1 98 ? 5.075 13.133 -21.118 1.00 53.78 98 ASP A C 1
ATOM 733 O O . ASP A 1 98 ? 6.095 12.647 -21.612 1.00 53.78 98 ASP A O 1
ATOM 737 N N . GLY A 1 99 ? 3.979 13.346 -21.858 1.00 56.59 99 GLY A N 1
ATOM 738 C CA . GLY A 1 99 ? 3.913 13.123 -23.302 1.00 56.59 99 GLY A CA 1
ATOM 739 C C . GLY A 1 99 ? 3.847 11.651 -23.713 1.00 56.59 99 GLY A C 1
ATOM 740 O O . GLY A 1 99 ? 4.726 11.205 -24.438 1.00 56.59 99 GLY A O 1
ATOM 741 N N . GLY A 1 100 ? 2.812 10.913 -23.282 1.00 60.84 100 GLY A N 1
ATOM 742 C CA . GLY A 1 100 ? 2.270 9.693 -23.928 1.00 60.84 100 GLY A CA 1
ATOM 743 C C . GLY A 1 100 ? 3.242 8.558 -24.284 1.00 60.84 100 GLY A C 1
ATOM 744 O O . GLY A 1 100 ? 2.933 7.679 -25.090 1.00 60.84 100 GLY A O 1
ATOM 745 N N . GLU A 1 101 ? 4.450 8.591 -23.749 1.00 63.94 101 GLU A N 1
ATOM 746 C CA . GLU A 1 101 ? 5.537 7.760 -24.215 1.00 63.94 101 GLU A CA 1
ATOM 747 C C . GLU A 1 101 ? 5.511 6.386 -23.515 1.00 63.94 101 GLU A C 1
ATOM 749 O O . GLU A 1 101 ? 5.271 6.303 -22.309 1.00 63.94 101 GLU A O 1
ATOM 754 N N . PRO A 1 102 ? 5.753 5.281 -24.245 1.00 69.12 102 PRO A N 1
ATOM 755 C CA . PRO A 1 102 ? 5.505 3.937 -23.733 1.00 69.12 102 PRO A CA 1
ATOM 756 C C . PRO A 1 102 ? 6.359 3.616 -22.496 1.00 69.12 102 PRO A C 1
ATOM 758 O O . PRO A 1 102 ? 7.575 3.843 -22.482 1.00 69.12 102 PRO A O 1
ATOM 761 N N . ILE A 1 103 ? 5.703 3.070 -21.466 1.00 80.62 103 ILE A N 1
ATOM 762 C CA . ILE A 1 103 ? 6.302 2.618 -20.203 1.00 80.62 103 ILE A CA 1
ATOM 763 C C . ILE A 1 103 ? 7.126 1.345 -20.457 1.00 80.62 103 ILE A C 1
ATOM 765 O O . ILE A 1 103 ? 6.667 0.424 -21.134 1.00 80.62 103 ILE A O 1
ATOM 769 N N . SER A 1 104 ? 8.340 1.269 -19.903 1.00 88.62 104 SER A N 1
ATOM 770 C CA . SER A 1 104 ? 9.155 0.049 -19.967 1.00 88.62 104 SER A CA 1
ATOM 771 C C . SER A 1 104 ? 8.606 -1.023 -19.018 1.00 88.62 104 SER A C 1
ATOM 773 O O . SER A 1 104 ? 8.409 -0.718 -17.841 1.00 88.62 104 SER A O 1
ATOM 775 N N . PRO A 1 105 ? 8.436 -2.283 -19.458 1.00 91.44 105 PRO A N 1
ATOM 776 C CA . PRO A 1 105 ? 8.091 -3.398 -18.578 1.00 91.44 105 PRO A CA 1
ATOM 777 C C . PRO A 1 105 ? 9.111 -3.607 -17.453 1.00 91.44 105 PRO A C 1
ATOM 779 O O . PRO A 1 105 ? 10.321 -3.475 -17.662 1.00 91.44 105 PRO A O 1
ATOM 782 N N . LEU A 1 106 ? 8.644 -4.029 -16.276 1.00 92.88 106 LEU A N 1
ATOM 783 C CA . LEU A 1 106 ? 9.526 -4.489 -15.211 1.00 92.88 106 LEU A CA 1
ATOM 784 C C . LEU A 1 106 ? 10.193 -5.798 -15.637 1.00 92.88 106 LEU A C 1
ATOM 786 O O . LEU A 1 106 ? 9.537 -6.756 -16.043 1.00 92.88 106 LEU A O 1
ATOM 790 N N . ARG A 1 107 ? 11.518 -5.870 -15.505 1.00 91.88 107 ARG A N 1
ATOM 791 C CA . ARG A 1 107 ? 12.271 -7.090 -15.804 1.00 91.88 107 ARG A CA 1
ATOM 792 C C . ARG A 1 107 ? 12.255 -8.029 -14.602 1.00 91.88 107 ARG A C 1
ATOM 794 O O . ARG A 1 107 ? 12.873 -7.753 -13.575 1.00 91.88 107 ARG A O 1
ATOM 801 N N . TYR A 1 108 ? 11.593 -9.169 -14.755 1.00 93.88 108 TYR A N 1
ATOM 802 C CA . TYR A 1 108 ? 11.525 -10.220 -13.743 1.00 93.88 108 TYR A CA 1
ATOM 803 C C . TYR A 1 108 ? 11.881 -11.585 -14.345 1.00 93.88 108 TYR A C 1
ATOM 805 O O . TYR A 1 108 ? 11.727 -11.821 -15.543 1.00 93.88 108 TYR A O 1
ATOM 813 N N . ARG A 1 109 ? 12.412 -12.474 -13.506 1.00 94.31 109 ARG A N 1
ATOM 814 C CA . ARG A 1 109 ? 12.790 -13.855 -13.828 1.00 94.31 109 ARG A CA 1
ATOM 815 C C . ARG A 1 109 ? 11.612 -14.813 -13.683 1.00 94.31 109 ARG A C 1
ATOM 817 O O . ARG A 1 109 ? 11.458 -15.712 -14.503 1.00 94.31 109 ARG A O 1
ATOM 824 N N . SER A 1 110 ? 10.809 -14.650 -12.633 1.00 94.12 110 SER A N 1
ATOM 825 C CA . SER A 1 110 ? 9.654 -15.512 -12.373 1.00 94.12 110 SER A CA 1
ATOM 826 C C . SER A 1 110 ? 8.549 -14.772 -11.632 1.00 94.12 110 SER A C 1
ATOM 828 O O . SER A 1 110 ? 8.828 -13.900 -10.810 1.00 94.12 110 SER A O 1
ATOM 830 N N . LEU A 1 111 ? 7.311 -15.173 -11.913 1.00 95.75 111 LEU A N 1
ATOM 831 C CA . LEU A 1 111 ? 6.099 -14.758 -11.220 1.00 95.75 111 LEU A CA 1
ATOM 832 C C . LEU A 1 111 ? 5.408 -16.019 -10.695 1.00 95.75 111 LEU A C 1
ATOM 834 O O . LEU A 1 111 ? 4.922 -16.828 -11.488 1.00 95.75 111 LEU A O 1
ATOM 838 N N . SER A 1 112 ? 5.374 -16.184 -9.378 1.00 93.50 112 SER A N 1
ATOM 839 C CA . SER A 1 112 ? 4.821 -17.374 -8.728 1.00 93.50 112 SER A CA 1
ATOM 840 C C . SER A 1 112 ? 3.641 -16.983 -7.857 1.00 93.50 112 SER A C 1
ATOM 842 O O . SER A 1 112 ? 3.785 -16.164 -6.959 1.00 93.50 112 SER A O 1
ATOM 844 N N . TRP A 1 113 ? 2.472 -17.573 -8.094 1.00 91.94 113 TRP A N 1
ATOM 845 C CA . TRP A 1 113 ? 1.346 -17.422 -7.173 1.00 91.94 113 TRP A CA 1
ATOM 846 C C . TRP A 1 113 ? 1.642 -18.179 -5.878 1.00 91.94 113 TRP A C 1
ATOM 848 O O . TRP A 1 113 ? 2.003 -19.356 -5.942 1.00 91.94 113 TRP A O 1
ATOM 858 N N . VAL A 1 114 ? 1.492 -17.514 -4.735 1.00 89.25 114 VAL A N 1
ATOM 859 C CA . VAL A 1 114 ? 1.825 -18.093 -3.424 1.00 89.25 114 VAL A CA 1
ATOM 860 C C . VAL A 1 114 ? 0.625 -18.245 -2.498 1.00 89.25 114 VAL A C 1
ATOM 862 O O . VAL A 1 114 ? 0.693 -19.033 -1.563 1.00 89.25 114 VAL A O 1
ATOM 865 N N . GLY A 1 115 ? -0.483 -17.558 -2.773 1.00 87.56 115 GLY A N 1
ATOM 866 C CA . GLY A 1 115 ? -1.703 -17.696 -1.987 1.00 87.56 115 GLY A CA 1
ATOM 867 C C . GLY A 1 115 ? -2.698 -16.573 -2.236 1.00 87.56 115 GLY A C 1
ATOM 868 O O . GLY A 1 115 ? -2.552 -15.776 -3.170 1.00 87.56 115 GLY A O 1
ATOM 869 N N . PHE A 1 116 ? -3.731 -16.524 -1.406 1.00 88.06 116 PHE A N 1
ATOM 870 C CA . PHE A 1 116 ? -4.680 -15.422 -1.372 1.00 88.06 116 PHE A CA 1
ATOM 871 C C . PHE A 1 116 ? -5.241 -15.248 0.039 1.00 88.06 116 PHE A C 1
ATOM 873 O O . PHE A 1 116 ? -5.369 -16.234 0.767 1.00 88.06 116 PHE A O 1
ATOM 880 N N . THR A 1 117 ? -5.624 -14.022 0.371 1.00 84.81 117 THR A N 1
ATOM 881 C CA . THR A 1 117 ? -6.360 -13.695 1.592 1.00 84.81 117 THR A CA 1
ATOM 882 C C . THR A 1 117 ? -7.796 -13.330 1.216 1.00 84.81 117 THR A C 1
ATOM 884 O O . THR A 1 117 ? -8.000 -12.350 0.490 1.00 84.81 117 THR A O 1
ATOM 887 N N . PRO A 1 118 ? -8.807 -14.131 1.608 1.00 81.00 118 PRO A N 1
ATOM 888 C CA . PRO A 1 118 ? -10.197 -13.733 1.504 1.00 81.00 118 PRO A CA 1
ATOM 889 C C . PRO A 1 118 ? -10.473 -12.586 2.466 1.00 81.00 118 PRO A C 1
ATOM 891 O O . PRO A 1 118 ? -10.137 -12.637 3.645 1.00 81.00 118 PRO A O 1
ATOM 894 N N . GLU A 1 119 ? -11.148 -11.585 1.940 1.00 75.56 119 GLU A N 1
ATOM 895 C CA . GLU A 1 119 ? -11.485 -10.361 2.632 1.00 75.56 119 GLU A CA 1
ATOM 896 C C . GLU A 1 119 ? -12.982 -10.128 2.502 1.00 75.56 119 GLU A C 1
ATOM 898 O O . GLU A 1 119 ? -13.597 -10.404 1.468 1.00 75.56 119 GLU A O 1
ATOM 903 N N . HIS A 1 120 ? -13.598 -9.618 3.557 1.00 70.62 120 HIS A N 1
ATOM 904 C CA . HIS A 1 120 ? -15.012 -9.278 3.541 1.00 70.62 120 HIS A CA 1
ATOM 905 C C . HIS A 1 120 ? -15.162 -7.797 3.855 1.00 70.62 120 HIS A C 1
ATOM 907 O O . HIS A 1 120 ? -14.555 -7.261 4.774 1.00 70.62 120 HIS A O 1
ATOM 913 N N . PHE A 1 121 ? -15.990 -7.117 3.076 1.00 64.00 121 PHE A N 1
ATOM 914 C CA . PHE A 1 121 ? -16.249 -5.696 3.225 1.00 64.00 121 PHE A CA 1
ATOM 915 C C . PHE A 1 121 ? -17.743 -5.457 3.286 1.00 64.00 121 PHE A C 1
ATOM 917 O O . PHE A 1 121 ? -18.438 -5.533 2.277 1.00 64.00 121 PHE A O 1
ATOM 924 N N . GLY A 1 122 ? -18.275 -5.154 4.463 1.00 54.62 122 GLY A N 1
ATOM 925 C CA . GLY A 1 122 ? -19.688 -4.825 4.587 1.00 54.62 122 GLY A CA 1
ATOM 926 C C . GLY A 1 122 ? -20.328 -5.358 5.861 1.00 54.62 122 GLY A C 1
ATOM 927 O O . GLY A 1 122 ? -19.621 -5.724 6.789 1.00 54.62 122 GLY A O 1
ATOM 928 N N . SER A 1 123 ? -21.664 -5.282 5.952 1.00 55.34 123 SER A N 1
ATOM 929 C CA . SER A 1 123 ? -22.454 -5.621 7.157 1.00 55.34 123 SER A CA 1
ATOM 930 C C . SER A 1 123 ? -23.673 -6.367 6.712 1.00 55.34 123 SER A C 1
ATOM 932 O O . SER A 1 123 ? -24.171 -6.231 5.597 1.00 55.34 123 SER A O 1
ATOM 934 N N . LYS A 1 124 ? -24.306 -6.985 7.700 1.00 56.78 124 LYS A N 1
ATOM 935 C CA . LYS A 1 124 ? -25.688 -7.418 7.607 1.00 56.78 124 LYS A CA 1
ATOM 936 C C . LYS A 1 124 ? -26.660 -6.341 7.084 1.00 56.78 124 LYS A C 1
ATOM 938 O O . LYS A 1 124 ? -27.663 -6.715 6.488 1.00 56.78 124 LYS A O 1
ATOM 943 N N . LYS A 1 125 ? -26.411 -5.039 7.309 1.00 47.84 125 LYS A N 1
ATOM 944 C CA . LYS A 1 125 ? -27.315 -3.951 6.884 1.00 47.84 125 LYS A CA 1
ATOM 945 C C . LYS A 1 125 ? -26.988 -3.407 5.488 1.00 47.84 125 LYS A C 1
ATOM 947 O O . LYS A 1 125 ? -27.914 -3.096 4.748 1.00 47.84 125 LYS A O 1
ATOM 952 N N . ALA A 1 126 ? -25.706 -3.286 5.145 1.00 52.59 126 ALA A N 1
ATOM 953 C CA . ALA A 1 126 ? -25.238 -2.743 3.864 1.00 52.59 126 ALA A CA 1
ATOM 954 C C . ALA A 1 126 ? -24.985 -3.824 2.794 1.00 52.59 126 ALA A C 1
ATOM 956 O O . ALA A 1 126 ? -24.758 -3.497 1.633 1.00 52.59 126 ALA A O 1
ATOM 957 N N . GLY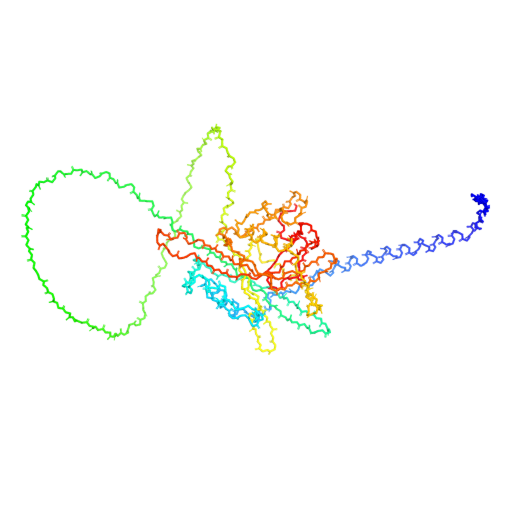 A 1 127 ? -25.048 -5.101 3.180 1.00 55.94 127 GLY A N 1
ATOM 958 C CA . GLY A 1 127 ? -24.509 -6.212 2.402 1.00 55.94 127 GLY A CA 1
ATOM 959 C C . GLY A 1 127 ? -23.016 -6.380 2.671 1.00 55.94 127 GLY A C 1
ATOM 960 O O . GLY A 1 127 ? -22.351 -5.424 3.062 1.00 55.94 127 GLY A O 1
ATOM 961 N N . PHE A 1 128 ? -22.516 -7.600 2.494 1.00 65.81 128 PHE A N 1
ATOM 962 C CA . PHE A 1 128 ? -21.087 -7.890 2.437 1.00 65.81 128 PHE A CA 1
ATOM 963 C C . PHE A 1 128 ? -20.655 -7.940 0.974 1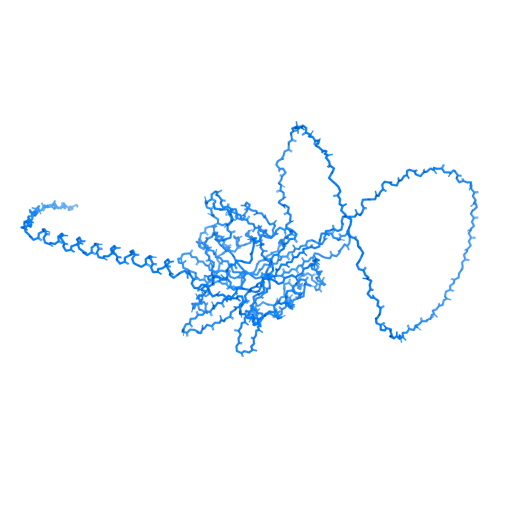.00 65.81 128 PHE A C 1
ATOM 965 O O . PHE A 1 128 ? -21.396 -8.399 0.104 1.00 65.81 128 PHE A O 1
ATOM 972 N N . THR A 1 129 ? -19.467 -7.426 0.725 1.00 69.62 129 THR A N 1
ATOM 973 C CA . THR A 1 129 ? -18.756 -7.445 -0.537 1.00 69.62 129 THR A CA 1
ATOM 974 C C . THR A 1 129 ? -17.530 -8.302 -0.305 1.00 69.62 129 THR A C 1
ATOM 976 O O . THR A 1 129 ? -16.724 -7.989 0.566 1.00 69.62 129 THR A O 1
ATOM 979 N N . ASP A 1 130 ? -17.413 -9.391 -1.042 1.00 81.44 130 ASP A N 1
ATOM 980 C CA . ASP A 1 130 ? -16.315 -10.328 -0.854 1.00 81.44 130 ASP A CA 1
ATOM 981 C C . ASP A 1 130 ? -15.150 -9.927 -1.759 1.00 81.44 130 ASP A C 1
ATOM 983 O O . ASP A 1 130 ? -15.342 -9.542 -2.918 1.00 81.44 130 ASP A O 1
ATOM 987 N N . PHE A 1 131 ? -13.941 -10.021 -1.232 1.00 83.44 131 PHE A N 1
ATOM 988 C CA . PHE A 1 131 ? -12.700 -9.739 -1.926 1.00 83.44 131 PHE A CA 1
ATOM 989 C C . PHE A 1 131 ? -11.726 -10.906 -1.751 1.00 83.44 131 PHE A C 1
ATOM 991 O O . PHE A 1 131 ? -11.796 -11.668 -0.792 1.00 83.44 131 PHE A O 1
ATOM 998 N N . GLU A 1 132 ? -10.813 -11.054 -2.699 1.00 88.38 132 GLU A N 1
ATOM 999 C CA . GLU A 1 132 ? -9.650 -11.930 -2.598 1.00 88.38 132 GLU A CA 1
ATOM 1000 C C . GLU A 1 132 ? -8.422 -11.079 -2.919 1.00 88.38 132 GLU A C 1
ATOM 1002 O O . GLU A 1 132 ? -8.321 -10.529 -4.018 1.00 88.38 132 GLU A O 1
ATOM 1007 N N . VAL A 1 133 ? -7.480 -10.953 -1.987 1.00 89.12 133 VAL A N 1
ATOM 1008 C CA . VAL A 1 133 ? -6.166 -10.373 -2.284 1.00 89.12 133 VAL A CA 1
ATOM 1009 C C . VAL A 1 133 ? -5.250 -11.513 -2.680 1.00 89.12 133 VAL A C 1
ATOM 1011 O O . VAL A 1 133 ? -4.931 -12.367 -1.864 1.00 89.12 133 VAL A O 1
ATOM 1014 N N . HIS A 1 134 ? -4.855 -11.576 -3.948 1.00 91.44 134 HIS A N 1
ATOM 1015 C CA . HIS A 1 134 ? -3.957 -12.623 -4.424 1.00 91.44 134 HIS A CA 1
ATOM 1016 C C . HIS A 1 134 ? -2.508 -12.190 -4.301 1.00 91.44 134 HIS A C 1
ATOM 1018 O O . HIS A 1 134 ? -2.130 -11.134 -4.805 1.00 91.44 134 HIS A O 1
ATOM 1024 N N . HIS A 1 135 ? -1.695 -13.063 -3.724 1.00 92.12 135 HIS A N 1
ATOM 1025 C CA . HIS A 1 135 ? -0.288 -12.810 -3.472 1.00 92.12 135 HIS A CA 1
ATOM 1026 C C . HIS A 1 135 ? 0.565 -13.523 -4.517 1.00 92.12 135 HIS A C 1
ATOM 1028 O O . HIS A 1 135 ? 0.442 -14.737 -4.744 1.00 92.12 135 HIS A O 1
ATOM 1034 N N . PHE A 1 136 ? 1.454 -12.767 -5.148 1.00 93.44 136 PHE A N 1
ATOM 1035 C CA . PHE A 1 136 ? 2.448 -13.285 -6.072 1.00 93.44 136 PHE A CA 1
ATOM 1036 C C . PHE A 1 136 ? 3.851 -12.931 -5.601 1.00 93.44 136 PHE A C 1
ATOM 1038 O O . PHE A 1 136 ? 4.117 -11.808 -5.195 1.00 93.44 136 PHE A O 1
ATOM 1045 N N . LEU A 1 137 ? 4.773 -13.876 -5.729 1.00 92.81 137 LEU A N 1
ATOM 1046 C CA . LEU A 1 137 ? 6.197 -13.627 -5.609 1.00 92.81 137 LEU A CA 1
ATOM 1047 C C . LEU A 1 137 ? 6.785 -13.271 -6.970 1.00 92.81 137 LEU A C 1
ATOM 1049 O O . LEU A 1 137 ? 6.703 -14.055 -7.922 1.00 92.81 137 LEU A O 1
ATOM 1053 N N . VAL A 1 138 ? 7.420 -12.107 -7.039 1.00 94.12 138 VAL A N 1
ATOM 1054 C CA . VAL A 1 138 ? 8.133 -11.604 -8.211 1.00 94.12 138 VAL A CA 1
ATOM 1055 C C . VAL A 1 138 ? 9.627 -11.689 -7.934 1.00 94.12 138 VAL A C 1
ATOM 1057 O O . VAL A 1 138 ? 10.159 -10.935 -7.123 1.00 94.12 138 VAL A O 1
ATOM 1060 N N . ALA A 1 139 ? 10.312 -12.600 -8.623 1.00 92.44 139 ALA A N 1
ATOM 1061 C CA . ALA A 1 139 ? 11.768 -12.654 -8.595 1.00 92.44 139 ALA A CA 1
ATOM 1062 C C . ALA A 1 139 ? 12.314 -11.729 -9.679 1.00 92.44 139 ALA A C 1
ATOM 1064 O O . ALA A 1 139 ? 12.070 -11.954 -10.865 1.00 92.44 139 ALA A O 1
ATOM 1065 N N . LEU A 1 140 ? 13.049 -10.699 -9.295 1.00 91.88 140 LEU A N 1
ATOM 1066 C CA . LEU A 1 140 ? 13.586 -9.693 -10.201 1.00 91.88 140 LEU A CA 1
ATOM 1067 C C . LEU A 1 140 ? 14.739 -10.266 -11.030 1.00 91.88 140 LEU A C 1
ATOM 1069 O O . LEU A 1 140 ? 15.444 -11.192 -10.617 1.00 91.88 140 LEU A O 1
ATOM 1073 N N . ALA A 1 141 ? 14.921 -9.738 -12.239 1.00 89.75 141 ALA A N 1
ATOM 1074 C CA . ALA A 1 141 ? 16.073 -10.105 -13.047 1.00 89.75 141 ALA A CA 1
ATOM 1075 C C . ALA A 1 141 ? 17.329 -9.457 -12.448 1.00 89.75 141 ALA A C 1
ATOM 1077 O O . ALA A 1 141 ? 17.440 -8.231 -12.420 1.00 89.75 141 ALA A O 1
ATOM 1078 N N . THR A 1 142 ? 18.286 -10.271 -12.000 1.00 82.31 142 THR A N 1
ATOM 1079 C CA . THR A 1 142 ? 19.606 -9.772 -11.608 1.00 82.31 142 THR A CA 1
ATOM 1080 C C . THR A 1 142 ? 20.228 -9.093 -12.831 1.00 82.31 142 THR A C 1
ATOM 1082 O O . THR A 1 142 ? 20.220 -9.696 -13.914 1.00 82.31 142 THR A O 1
ATOM 1085 N N . PRO A 1 143 ? 20.736 -7.851 -12.720 1.00 75.62 143 PRO A N 1
ATOM 1086 C CA . PRO A 1 143 ? 21.442 -7.231 -13.828 1.00 75.62 143 PRO A CA 1
ATOM 1087 C C . PRO A 1 143 ? 22.559 -8.177 -14.243 1.00 75.62 143 PRO A C 1
ATOM 1089 O O . PRO A 1 143 ? 23.349 -8.606 -13.401 1.00 75.62 143 PRO A O 1
ATOM 1092 N N . ALA A 1 144 ? 22.577 -8.557 -15.524 1.00 69.69 144 ALA A N 1
ATOM 1093 C CA . ALA A 1 144 ? 23.637 -9.394 -16.051 1.00 69.69 144 ALA A CA 1
ATOM 1094 C C . ALA A 1 144 ? 24.947 -8.696 -15.699 1.00 69.69 144 ALA A C 1
ATOM 1096 O O . ALA A 1 144 ? 25.205 -7.590 -16.176 1.00 69.69 144 ALA A O 1
ATOM 1097 N N . THR A 1 145 ? 25.729 -9.297 -14.803 1.00 69.75 145 THR A N 1
ATOM 1098 C CA . THR A 1 145 ? 27.069 -8.811 -14.516 1.00 69.75 145 THR A CA 1
ATOM 1099 C C . THR A 1 145 ? 27.776 -8.905 -15.851 1.00 69.75 145 THR A C 1
ATOM 1101 O O . THR A 1 145 ? 27.979 -10.019 -16.339 1.00 69.75 145 THR A O 1
ATOM 1104 N N . SER A 1 146 ? 28.020 -7.759 -16.500 1.00 64.44 146 SER A N 1
ATOM 1105 C CA . SER A 1 146 ? 28.731 -7.723 -17.775 1.00 64.44 146 SER A CA 1
ATOM 1106 C C . SER A 1 146 ? 29.922 -8.651 -17.614 1.00 64.44 146 SER A C 1
ATOM 1108 O O . SER A 1 146 ? 30.659 -8.455 -16.640 1.00 64.44 146 SER A O 1
ATOM 1110 N N . PRO A 1 147 ? 30.049 -9.708 -18.442 1.00 65.00 147 PRO A N 1
ATOM 1111 C CA . PRO A 1 147 ? 31.098 -10.691 -18.256 1.00 65.00 147 PRO A CA 1
ATOM 1112 C C . PRO A 1 147 ? 32.384 -9.896 -18.154 1.00 65.00 147 PRO A C 1
ATOM 1114 O O . PRO A 1 147 ? 32.696 -9.141 -19.077 1.00 65.00 147 PRO A O 1
ATOM 1117 N N . SER A 1 148 ? 33.025 -9.966 -16.981 1.00 63.16 148 SER A N 1
ATOM 1118 C CA . SER A 1 148 ? 34.271 -9.259 -16.715 1.00 63.16 148 SER A CA 1
ATOM 1119 C C . SER A 1 148 ? 35.144 -9.534 -17.920 1.00 63.16 148 SER A C 1
ATOM 1121 O O . SER A 1 148 ? 35.420 -10.706 -18.199 1.00 63.16 148 SER A O 1
ATOM 1123 N N . GLN A 1 149 ? 35.421 -8.489 -18.712 1.00 63.72 149 GLN A N 1
ATOM 1124 C CA . GLN A 1 149 ? 36.242 -8.605 -19.905 1.00 63.72 149 GLN A CA 1
ATOM 1125 C C . GLN A 1 149 ? 37.498 -9.310 -19.427 1.00 63.72 149 GLN A C 1
ATOM 1127 O O . GLN A 1 149 ? 38.269 -8.741 -18.655 1.00 63.72 149 GLN A O 1
ATOM 1132 N N . SER A 1 150 ? 37.632 -10.589 -19.789 1.00 64.88 150 SER A N 1
ATOM 1133 C CA . SER A 1 150 ? 38.796 -11.365 -19.398 1.00 64.88 150 SER A CA 1
ATOM 1134 C C . SER A 1 150 ? 39.985 -10.540 -19.865 1.00 64.88 150 SER A C 1
ATOM 1136 O O . SER A 1 150 ? 39.946 -10.114 -21.025 1.00 64.88 150 SER A O 1
ATOM 1138 N N . PRO A 1 151 ? 40.950 -10.213 -18.984 1.00 69.62 151 PRO A N 1
ATOM 1139 C CA . PRO A 1 151 ? 42.031 -9.302 -19.319 1.00 69.62 151 PRO A CA 1
ATOM 1140 C C . PRO A 1 151 ? 42.612 -9.756 -20.649 1.00 69.62 151 PRO A C 1
ATOM 1142 O O . PRO A 1 151 ? 43.131 -10.870 -20.750 1.00 69.62 151 PRO A O 1
ATOM 1145 N N . GLN A 1 152 ? 42.412 -8.945 -21.694 1.00 68.44 152 GLN A N 1
ATOM 1146 C CA . GLN A 1 152 ? 42.979 -9.236 -22.999 1.00 68.44 152 GLN A CA 1
ATOM 1147 C C . GLN A 1 152 ? 44.474 -9.379 -22.758 1.00 68.44 152 GLN A C 1
ATOM 1149 O O . GLN A 1 152 ? 45.119 -8.441 -22.285 1.00 68.44 152 GLN A O 1
ATOM 1154 N N . ALA A 1 153 ? 45.001 -10.580 -23.010 1.00 68.06 153 ALA A N 1
ATOM 1155 C CA . ALA A 1 153 ? 46.430 -10.807 -22.957 1.00 68.06 153 ALA A CA 1
ATOM 1156 C C . ALA A 1 153 ? 47.097 -9.710 -23.804 1.00 68.06 153 ALA A C 1
ATOM 1158 O O . ALA A 1 153 ? 46.607 -9.436 -24.907 1.00 68.06 153 ALA A O 1
ATOM 1159 N N . PRO A 1 154 ? 48.146 -9.040 -23.294 1.00 68.44 154 PRO A N 1
ATOM 1160 C CA . PRO A 1 154 ? 48.796 -7.957 -24.012 1.00 68.44 154 PRO A CA 1
ATOM 1161 C C . PRO A 1 154 ? 49.151 -8.445 -25.413 1.00 68.44 154 PRO A C 1
ATOM 1163 O O . PRO A 1 154 ? 49.834 -9.459 -25.573 1.00 68.44 154 PRO A O 1
ATOM 1166 N N . ALA A 1 155 ? 48.625 -7.748 -26.421 1.00 64.38 155 ALA A N 1
ATOM 1167 C CA . ALA A 1 155 ? 48.899 -8.053 -27.811 1.00 64.38 155 ALA A CA 1
ATOM 1168 C C . ALA A 1 155 ? 50.419 -8.052 -28.007 1.00 64.38 155 ALA A C 1
ATOM 1170 O O . ALA A 1 155 ? 51.087 -7.035 -27.814 1.00 64.38 155 ALA A O 1
ATOM 1171 N N . SER A 1 156 ? 50.971 -9.209 -28.362 1.00 60.41 156 SER A N 1
ATOM 1172 C CA . SER A 1 156 ? 52.355 -9.327 -28.797 1.00 60.41 156 SER A CA 1
ATOM 1173 C C . SER A 1 156 ? 52.471 -8.564 -30.113 1.00 60.41 156 SER A C 1
ATOM 1175 O O . SER A 1 156 ? 52.001 -9.011 -31.158 1.00 60.41 156 SER A O 1
ATOM 1177 N N . GLY A 1 157 ? 53.037 -7.360 -30.041 1.00 49.66 157 GLY A N 1
ATOM 1178 C CA . GLY A 1 157 ? 53.266 -6.511 -31.200 1.00 49.66 157 GLY A CA 1
ATOM 1179 C C . GLY A 1 157 ? 54.143 -7.224 -32.224 1.00 49.66 157 GLY A C 1
ATOM 1180 O O . GLY A 1 157 ? 55.335 -7.414 -32.000 1.00 49.66 157 GLY A O 1
ATOM 1181 N N . SER A 1 158 ? 53.553 -7.586 -33.362 1.00 56.69 158 SER A N 1
ATOM 1182 C CA . SER A 1 158 ? 54.300 -7.786 -34.602 1.00 56.69 158 SER A CA 1
ATOM 1183 C C . SER A 1 158 ? 54.275 -6.477 -35.398 1.00 56.69 158 SER A C 1
ATOM 1185 O O . SER A 1 158 ? 53.191 -5.928 -35.610 1.00 56.69 158 SER A O 1
ATOM 1187 N N . PRO A 1 159 ? 55.432 -5.943 -35.826 1.00 51.94 159 PRO A N 1
ATOM 1188 C CA . PRO A 1 159 ? 55.491 -4.720 -36.616 1.00 51.94 159 PRO A CA 1
ATOM 1189 C C . PRO A 1 159 ? 54.914 -4.966 -38.015 1.00 51.94 159 PRO A C 1
ATOM 1191 O O . PRO A 1 159 ? 55.320 -5.889 -38.719 1.00 51.94 159 PRO A O 1
ATOM 1194 N N . ALA A 1 160 ? 53.960 -4.128 -38.421 1.00 50.06 160 ALA A N 1
ATOM 1195 C CA . ALA A 1 160 ? 53.409 -4.130 -39.770 1.00 50.06 160 ALA A CA 1
ATOM 1196 C C . ALA A 1 160 ? 54.385 -3.457 -40.757 1.00 50.06 160 ALA A C 1
ATOM 1198 O O . ALA A 1 160 ? 54.863 -2.353 -40.472 1.00 50.06 160 ALA A O 1
ATOM 1199 N N . PRO A 1 161 ? 54.657 -4.051 -41.934 1.00 54.31 161 PRO A N 1
ATOM 1200 C CA . PRO A 1 161 ? 55.262 -3.338 -43.045 1.00 54.31 161 PRO A CA 1
ATOM 1201 C C . PRO A 1 161 ? 54.191 -2.535 -43.797 1.00 54.31 161 PRO A C 1
ATOM 1203 O O . PRO A 1 161 ? 53.049 -2.966 -43.960 1.00 54.31 161 PRO A O 1
ATOM 1206 N N . GLY A 1 162 ? 54.580 -1.337 -44.231 1.00 49.84 162 GLY A N 1
ATOM 1207 C CA . GLY A 1 162 ? 53.722 -0.391 -44.932 1.00 49.84 162 GLY A CA 1
ATOM 1208 C C . GLY A 1 162 ? 53.236 -0.881 -46.297 1.00 49.84 162 GLY A C 1
ATOM 1209 O O . GLY A 1 162 ? 53.903 -1.650 -46.984 1.00 49.84 162 GLY A O 1
ATOM 1210 N N . GLY A 1 163 ? 52.079 -0.366 -46.712 1.00 43.03 163 GLY A N 1
ATOM 1211 C CA . GLY A 1 163 ? 51.505 -0.662 -48.017 1.00 43.03 163 GLY A CA 1
ATOM 1212 C C . GLY A 1 163 ? 50.345 0.256 -48.392 1.00 43.03 163 GLY A C 1
ATOM 1213 O O . GLY A 1 163 ? 49.215 0.017 -48.000 1.00 43.03 163 GLY A O 1
ATOM 1214 N N . ALA A 1 164 ? 50.688 1.278 -49.179 1.00 44.91 164 ALA A N 1
ATOM 1215 C CA . ALA A 1 164 ? 49.932 1.907 -50.267 1.00 44.91 164 ALA A CA 1
ATOM 1216 C C . ALA A 1 164 ? 48.518 2.490 -50.034 1.00 44.91 164 ALA A C 1
ATOM 1218 O O . ALA A 1 164 ? 47.521 1.806 -49.827 1.00 44.91 164 ALA A O 1
ATOM 1219 N N . ARG A 1 165 ? 48.452 3.809 -50.269 1.00 45.12 165 ARG A N 1
ATOM 1220 C CA . ARG A 1 165 ? 47.261 4.582 -50.639 1.00 45.12 165 ARG A CA 1
ATOM 1221 C C . ARG A 1 165 ? 46.703 4.110 -51.987 1.00 45.12 165 ARG A C 1
ATOM 1223 O O . ARG A 1 165 ? 47.450 4.038 -52.959 1.00 45.12 165 ARG A O 1
ATOM 1230 N N . GLY A 1 166 ? 45.387 3.937 -52.061 1.00 44.75 166 GLY A N 1
ATOM 1231 C CA . GLY A 1 166 ? 44.633 3.830 -53.308 1.00 44.75 166 GLY A CA 1
ATOM 1232 C C . GLY A 1 166 ? 43.273 4.505 -53.159 1.00 44.75 166 GLY A C 1
ATOM 1233 O O . GLY A 1 166 ? 42.386 3.972 -52.504 1.00 44.75 166 GLY A O 1
ATOM 1234 N N . SER A 1 167 ? 43.138 5.697 -53.741 1.00 46.47 167 SER A N 1
ATOM 1235 C CA . SER A 1 167 ? 41.869 6.400 -53.944 1.00 46.47 167 SER A CA 1
ATOM 1236 C C . SER A 1 167 ? 41.155 5.830 -55.171 1.00 46.47 167 SER A C 1
ATOM 1238 O O . SER A 1 167 ? 41.795 5.629 -56.201 1.00 46.47 167 SER A O 1
ATOM 1240 N N . GLY A 1 168 ? 39.837 5.645 -55.109 1.00 39.53 168 GLY A N 1
ATOM 1241 C CA . GLY A 1 168 ? 39.040 5.272 -56.279 1.00 39.53 168 GLY A CA 1
ATOM 1242 C C . GLY A 1 168 ? 37.545 5.324 -55.994 1.00 39.53 168 GLY A C 1
ATOM 1243 O O . GLY A 1 168 ? 37.033 4.537 -55.211 1.00 39.53 168 GLY A O 1
ATOM 1244 N N . ALA A 1 169 ? 36.880 6.297 -56.606 1.00 43.62 169 ALA A N 1
ATOM 1245 C CA . ALA A 1 169 ? 35.470 6.624 -56.468 1.00 43.62 169 ALA A CA 1
ATOM 1246 C C . ALA A 1 169 ? 34.549 5.736 -57.325 1.00 43.62 169 ALA A C 1
ATOM 1248 O O . ALA A 1 169 ? 34.968 5.214 -58.354 1.00 43.62 169 ALA A O 1
ATOM 1249 N N . GLY A 1 170 ? 33.258 5.734 -56.976 1.00 35.81 170 GLY A N 1
ATOM 1250 C CA . GLY A 1 170 ? 32.162 5.628 -57.945 1.00 35.81 170 GLY A CA 1
ATOM 1251 C C . GLY A 1 170 ? 31.213 4.444 -57.749 1.00 35.81 170 GLY A C 1
ATOM 1252 O O . GLY A 1 170 ? 31.647 3.306 -57.636 1.00 35.81 170 GLY A O 1
ATOM 1253 N N . GLY A 1 171 ? 29.904 4.719 -57.793 1.00 38.81 171 GLY A N 1
ATOM 1254 C CA . GLY A 1 171 ? 28.891 3.696 -58.076 1.00 38.81 171 GLY A CA 1
ATOM 1255 C C . GLY A 1 171 ? 27.558 3.901 -57.365 1.00 38.81 171 GLY A C 1
ATOM 1256 O O . GLY A 1 171 ? 27.374 3.443 -56.246 1.00 38.81 171 GLY A O 1
ATOM 1257 N N . ALA A 1 172 ? 26.632 4.584 -58.033 1.00 40.38 172 ALA A N 1
ATOM 1258 C CA . ALA A 1 172 ? 25.258 4.822 -57.606 1.00 40.38 172 ALA A CA 1
ATOM 1259 C C . ALA A 1 172 ? 24.312 3.624 -57.859 1.00 40.38 172 ALA A C 1
ATOM 1261 O O . ALA A 1 172 ? 24.553 2.827 -58.757 1.00 40.38 172 ALA A O 1
ATOM 1262 N N . ASN A 1 173 ? 23.189 3.634 -57.123 1.00 41.19 173 ASN A N 1
ATOM 1263 C CA . ASN A 1 173 ? 21.833 3.145 -57.445 1.00 41.19 173 ASN A CA 1
ATOM 1264 C C . ASN A 1 173 ? 21.598 1.686 -57.894 1.00 41.19 173 ASN A C 1
ATOM 1266 O O . ASN A 1 173 ? 21.968 1.305 -58.995 1.00 41.19 173 ASN A O 1
ATOM 1270 N N . ALA A 1 174 ? 20.747 0.960 -57.149 1.00 39.69 174 ALA A N 1
ATOM 1271 C CA . ALA A 1 174 ? 19.365 0.634 -57.562 1.00 39.69 174 ALA A CA 1
ATOM 1272 C C . ALA A 1 174 ? 18.622 -0.223 -56.499 1.00 39.69 174 ALA A C 1
ATOM 1274 O O . ALA A 1 174 ? 19.265 -0.982 -55.776 1.00 39.69 174 ALA A O 1
ATOM 1275 N N . PRO A 1 175 ? 17.278 -0.121 -56.396 1.00 57.47 175 PRO A N 1
ATOM 1276 C CA . PRO A 1 175 ? 16.453 -0.862 -55.441 1.00 57.47 175 PRO A CA 1
ATOM 1277 C C . PRO A 1 175 ? 15.817 -2.116 -56.069 1.00 57.47 175 PRO A C 1
ATOM 1279 O O . PRO A 1 175 ? 15.629 -2.154 -57.279 1.00 57.47 175 PRO A O 1
ATOM 1282 N N . GLN A 1 176 ? 15.402 -3.074 -55.228 1.00 40.50 176 GLN A N 1
ATOM 1283 C CA . GLN A 1 176 ? 14.181 -3.910 -55.311 1.00 40.50 176 GLN A CA 1
ATOM 1284 C C . GLN A 1 176 ? 14.409 -5.304 -54.712 1.00 40.50 176 GLN A C 1
ATOM 1286 O O . GLN A 1 176 ? 15.406 -5.959 -54.993 1.00 40.50 176 GLN A O 1
ATOM 1291 N N . GLY A 1 177 ? 13.425 -5.780 -53.943 1.00 38.12 177 GLY A N 1
ATOM 1292 C CA . GLY A 1 177 ? 13.290 -7.201 -53.618 1.00 38.12 177 GLY A CA 1
ATOM 1293 C C . GLY A 1 177 ? 12.651 -7.493 -52.264 1.00 38.12 177 GLY A C 1
ATOM 1294 O O . GLY A 1 177 ? 13.338 -7.914 -51.342 1.00 38.12 177 GLY A O 1
ATOM 1295 N N . LYS A 1 178 ? 11.327 -7.323 -52.149 1.00 46.41 178 LYS A N 1
ATOM 1296 C CA . LYS A 1 178 ? 10.519 -8.072 -51.166 1.00 46.41 178 LYS A CA 1
ATOM 1297 C C . LYS A 1 178 ? 10.540 -9.558 -51.549 1.00 46.41 178 LYS A C 1
ATOM 1299 O O . LYS A 1 178 ? 10.395 -9.862 -52.733 1.00 46.41 178 LYS A O 1
ATOM 1304 N N . PRO A 1 179 ? 10.603 -10.469 -50.569 1.00 48.72 179 PRO A N 1
ATOM 1305 C CA . PRO A 1 179 ? 9.493 -11.418 -50.452 1.00 48.72 179 PRO A CA 1
ATOM 1306 C C . PRO A 1 179 ? 9.082 -11.727 -49.000 1.00 48.72 179 PRO A C 1
ATOM 1308 O O . PRO A 1 179 ? 9.842 -11.596 -48.046 1.00 48.72 179 PRO A O 1
ATOM 1311 N N . THR A 1 180 ? 7.836 -12.162 -48.854 1.00 49.75 180 THR A N 1
ATOM 1312 C CA . THR A 1 180 ? 7.178 -12.694 -47.645 1.00 49.75 180 THR A CA 1
ATOM 1313 C C . THR A 1 180 ? 6.308 -13.872 -48.129 1.00 49.75 180 THR A C 1
ATOM 1315 O O . THR A 1 180 ? 5.952 -13.873 -49.308 1.00 49.75 180 THR A O 1
ATOM 1318 N N . PRO A 1 181 ? 5.788 -14.765 -47.270 1.00 53.09 181 PRO A N 1
ATOM 1319 C CA . PRO A 1 181 ? 6.437 -15.714 -46.355 1.00 53.09 181 PRO A CA 1
ATOM 1320 C C . PRO A 1 181 ? 6.042 -17.183 -46.686 1.00 53.09 181 PRO A C 1
ATOM 1322 O O . PRO A 1 181 ? 5.137 -17.416 -47.482 1.00 53.09 181 PRO A O 1
ATOM 1325 N N . LEU A 1 182 ? 6.617 -18.183 -46.002 1.00 41.66 182 LEU A N 1
ATOM 1326 C CA . LEU A 1 182 ? 5.948 -19.483 -45.794 1.00 41.66 182 LEU A CA 1
ATOM 1327 C C . LEU A 1 182 ? 6.295 -20.096 -44.420 1.00 41.66 182 LEU A C 1
ATOM 1329 O O . LEU A 1 182 ? 7.359 -19.790 -43.879 1.00 41.66 182 LEU A O 1
ATOM 1333 N N . PRO A 1 183 ? 5.398 -20.925 -43.845 1.00 48.84 183 PRO A N 1
ATOM 1334 C CA . PRO A 1 183 ? 5.413 -21.327 -42.444 1.00 48.84 183 PRO A CA 1
ATOM 1335 C C . PRO A 1 183 ? 6.101 -22.685 -42.236 1.00 48.84 183 PRO A C 1
ATOM 1337 O O . PRO A 1 183 ? 5.836 -23.647 -42.956 1.00 48.84 183 PRO A O 1
ATOM 1340 N N . GLY A 1 184 ? 6.946 -22.776 -41.209 1.00 41.75 184 GLY A N 1
ATOM 1341 C CA . GLY A 1 184 ? 7.555 -24.020 -40.738 1.00 41.75 184 GLY A CA 1
ATOM 1342 C C . GLY A 1 184 ? 7.212 -24.259 -39.269 1.00 41.75 184 GLY A C 1
ATOM 1343 O O . GLY A 1 184 ? 7.498 -23.420 -38.421 1.00 41.75 184 GLY A O 1
ATOM 1344 N N . ALA A 1 185 ? 6.561 -25.388 -39.001 1.00 40.69 185 ALA A N 1
ATOM 1345 C CA . ALA A 1 185 ? 6.170 -25.883 -37.684 1.00 40.69 185 ALA A CA 1
ATOM 1346 C C . ALA A 1 185 ? 7.385 -26.265 -36.800 1.00 40.69 185 ALA A C 1
ATOM 1348 O O . ALA A 1 185 ? 8.477 -26.492 -37.327 1.00 40.69 185 ALA A O 1
ATOM 1349 N N . PRO A 1 186 ? 7.215 -26.366 -35.465 1.00 45.41 186 PRO A N 1
ATOM 1350 C CA . PRO A 1 186 ? 8.318 -26.557 -34.531 1.00 45.41 186 PRO A CA 1
ATOM 1351 C C . PRO A 1 186 ? 8.666 -28.042 -34.352 1.00 45.41 186 PRO A C 1
ATOM 1353 O O . PRO A 1 186 ? 7.795 -28.903 -34.242 1.00 45.41 186 PRO A O 1
ATOM 1356 N N . SER A 1 187 ? 9.957 -28.355 -34.277 1.00 39.03 187 SER A N 1
ATOM 1357 C CA . SER A 1 187 ? 10.467 -29.651 -33.818 1.00 39.03 187 SER A CA 1
ATOM 1358 C C . SER A 1 187 ? 11.847 -29.454 -33.204 1.00 39.03 187 SER A C 1
ATOM 1360 O O . SER A 1 187 ? 12.746 -28.950 -33.869 1.00 39.03 187 SER A O 1
ATOM 1362 N N . GLY A 1 188 ? 12.011 -29.859 -31.943 1.00 35.78 188 GLY A N 1
ATOM 1363 C CA . GLY A 1 188 ? 13.326 -30.000 -31.319 1.00 35.78 188 GLY A CA 1
ATOM 1364 C C . GLY A 1 188 ? 13.384 -29.540 -29.867 1.00 35.78 188 GLY A C 1
ATOM 1365 O O . GLY A 1 188 ? 13.755 -28.406 -29.589 1.00 35.78 188 GLY A O 1
ATOM 1366 N N . SER A 1 189 ? 13.069 -30.443 -28.940 1.00 46.12 189 SER A N 1
ATOM 1367 C CA . SER A 1 189 ? 13.506 -30.360 -27.543 1.00 46.12 189 SER A CA 1
ATOM 1368 C C . SER A 1 189 ? 14.989 -30.745 -27.446 1.00 46.12 189 SER A C 1
ATOM 1370 O O . SER A 1 189 ? 15.338 -31.829 -27.919 1.00 46.12 189 SER A O 1
ATOM 1372 N N . PRO A 1 190 ? 15.861 -29.951 -26.802 1.00 47.94 190 PRO A N 1
ATOM 1373 C CA . PRO A 1 190 ? 17.159 -30.435 -26.359 1.00 47.94 190 PRO A CA 1
ATOM 1374 C C . PRO A 1 190 ? 17.084 -30.949 -24.919 1.00 47.94 190 PRO A C 1
ATOM 1376 O O . PRO A 1 190 ? 16.516 -30.321 -24.027 1.00 47.94 190 PRO A O 1
ATOM 1379 N N . ALA A 1 191 ? 17.680 -32.121 -24.738 1.00 39.50 191 ALA A N 1
ATOM 1380 C CA . ALA A 1 191 ? 17.847 -32.836 -23.489 1.00 39.50 191 ALA A CA 1
ATOM 1381 C C . ALA A 1 191 ? 18.661 -32.046 -22.451 1.00 39.50 191 ALA A C 1
ATOM 1383 O O . ALA A 1 191 ? 19.614 -31.340 -22.776 1.00 39.50 191 ALA A O 1
ATOM 1384 N N . ALA A 1 192 ? 18.297 -32.238 -21.183 1.00 36.53 192 ALA A N 1
ATOM 1385 C CA . ALA A 1 192 ? 19.052 -31.788 -20.028 1.00 36.53 192 ALA A CA 1
ATOM 1386 C C . ALA A 1 192 ? 20.343 -32.611 -19.880 1.00 36.53 192 ALA A C 1
ATOM 1388 O O . ALA A 1 192 ? 20.299 -33.826 -19.687 1.00 36.53 192 ALA A O 1
ATOM 1389 N N . THR A 1 193 ? 21.492 -31.942 -19.931 1.00 39.34 193 THR A N 1
ATOM 1390 C CA . THR A 1 193 ? 22.800 -32.514 -19.598 1.00 39.34 193 THR A CA 1
ATOM 1391 C C . THR A 1 193 ? 23.407 -31.795 -18.401 1.00 39.34 193 THR A C 1
ATOM 1393 O O . THR A 1 193 ? 23.682 -30.603 -18.476 1.00 39.34 193 THR A O 1
ATOM 1396 N N . GLY A 1 194 ? 23.661 -32.570 -17.342 1.00 35.03 194 GLY A N 1
ATOM 1397 C CA . GLY A 1 194 ? 24.845 -32.474 -16.483 1.00 35.03 194 GLY A CA 1
ATOM 1398 C C . GLY A 1 194 ? 24.969 -31.267 -15.553 1.00 35.03 194 GLY A C 1
ATOM 1399 O O . GLY A 1 194 ? 25.463 -30.217 -15.946 1.00 35.03 194 GLY A O 1
ATOM 1400 N N . SER A 1 195 ? 24.661 -31.470 -14.272 1.00 37.94 195 SER A N 1
ATOM 1401 C CA . SER A 1 195 ? 25.129 -30.616 -13.175 1.00 37.94 195 SER A CA 1
ATOM 1402 C C . SER A 1 195 ? 26.564 -31.000 -12.777 1.00 37.94 195 SER A C 1
ATOM 1404 O O . SER A 1 195 ? 26.776 -32.152 -12.394 1.00 37.94 195 SER A O 1
ATOM 1406 N N . PRO A 1 196 ? 27.553 -30.088 -12.813 1.00 48.06 196 PRO A N 1
ATOM 1407 C CA . PRO A 1 196 ? 28.832 -30.307 -12.148 1.00 48.06 196 PRO A CA 1
ATOM 1408 C C . PRO A 1 196 ? 28.776 -29.878 -10.673 1.00 48.06 196 PRO A C 1
ATOM 1410 O O . PRO A 1 196 ? 28.371 -28.767 -10.333 1.00 48.06 196 PRO A O 1
ATOM 1413 N N . THR A 1 197 ? 29.216 -30.781 -9.800 1.00 45.91 197 THR A N 1
ATOM 1414 C CA . THR A 1 197 ? 29.487 -30.572 -8.371 1.00 45.91 197 THR A CA 1
ATOM 1415 C C . THR A 1 197 ? 30.736 -29.698 -8.174 1.00 45.91 197 THR A C 1
ATOM 1417 O O . THR A 1 197 ? 31.786 -30.051 -8.713 1.00 45.91 197 THR A O 1
ATOM 1420 N N . PRO A 1 198 ? 30.700 -28.620 -7.368 1.00 50.50 198 PRO A N 1
ATOM 1421 C CA . PRO A 1 198 ? 31.916 -27.948 -6.915 1.00 50.50 198 PRO A CA 1
ATOM 1422 C C . PRO A 1 198 ? 32.473 -28.587 -5.634 1.00 50.50 198 PRO A C 1
ATOM 1424 O O . PRO A 1 198 ? 31.745 -28.829 -4.672 1.00 50.50 198 PRO A O 1
ATOM 1427 N N . ALA A 1 199 ? 33.784 -28.825 -5.630 1.00 45.22 199 ALA A N 1
ATOM 1428 C CA . ALA A 1 199 ? 34.576 -29.205 -4.463 1.00 45.22 199 ALA A CA 1
ATOM 1429 C C . ALA A 1 199 ? 34.824 -27.999 -3.522 1.00 45.22 199 ALA A C 1
ATOM 1431 O O . ALA A 1 199 ? 34.846 -26.858 -3.991 1.00 45.22 199 ALA A O 1
ATOM 1432 N N . PRO A 1 200 ? 35.047 -28.224 -2.211 1.00 43.69 200 PRO A N 1
ATOM 1433 C CA . PRO A 1 200 ? 35.227 -27.156 -1.232 1.00 43.69 200 PRO A CA 1
ATOM 1434 C C . PRO A 1 200 ? 36.668 -26.622 -1.250 1.00 43.69 200 PRO A C 1
ATOM 1436 O O . PRO A 1 200 ? 37.619 -27.354 -0.977 1.00 43.69 200 PRO A O 1
ATOM 1439 N N . GLY A 1 201 ? 36.828 -25.334 -1.558 1.00 43.19 201 GLY A N 1
ATOM 1440 C CA . GLY A 1 201 ? 38.100 -24.613 -1.486 1.00 43.19 201 GLY A CA 1
ATOM 1441 C C . GLY A 1 201 ? 38.171 -23.736 -0.238 1.00 43.19 201 GLY A C 1
ATOM 1442 O O . GLY A 1 201 ? 37.438 -22.759 -0.120 1.00 43.19 201 GLY A O 1
ATOM 1443 N N . ALA A 1 202 ? 39.060 -24.103 0.683 1.00 42.84 202 ALA A N 1
ATOM 1444 C CA . ALA A 1 202 ? 39.441 -23.328 1.856 1.00 42.84 202 ALA A CA 1
ATOM 1445 C C . ALA A 1 202 ? 40.278 -22.093 1.473 1.00 42.84 202 ALA A C 1
ATOM 1447 O O . ALA A 1 202 ? 41.112 -22.161 0.571 1.00 42.84 202 ALA A O 1
ATOM 1448 N N . GLY A 1 203 ? 40.106 -20.988 2.202 1.00 36.94 203 GLY A N 1
ATOM 1449 C CA . GLY A 1 203 ? 40.935 -19.794 2.037 1.00 36.94 203 GLY A CA 1
ATOM 1450 C C . GLY A 1 203 ? 40.467 -18.619 2.886 1.00 36.94 203 GLY A C 1
ATOM 1451 O O . GLY A 1 203 ? 39.857 -17.686 2.378 1.00 36.94 203 GLY A O 1
ATOM 1452 N N . SER A 1 204 ? 40.748 -18.666 4.188 1.00 39.97 204 SER A N 1
ATOM 1453 C CA . SER A 1 204 ? 40.636 -17.512 5.083 1.00 39.97 204 SER A CA 1
ATOM 1454 C C . SER A 1 204 ? 41.757 -16.513 4.784 1.00 39.97 204 SER A C 1
ATOM 1456 O O . SER A 1 204 ? 42.929 -16.835 4.964 1.00 39.97 204 SER A O 1
ATOM 1458 N N . ALA A 1 205 ? 41.405 -15.292 4.388 1.00 38.25 205 ALA A N 1
ATOM 1459 C CA . ALA A 1 205 ? 42.303 -14.144 4.431 1.00 38.25 205 ALA A CA 1
ATOM 1460 C C . ALA A 1 205 ? 41.580 -12.982 5.119 1.00 38.25 205 ALA A C 1
ATOM 1462 O O . ALA A 1 205 ? 40.523 -12.535 4.682 1.00 38.25 205 ALA A O 1
ATOM 1463 N N . SER A 1 206 ? 42.156 -12.555 6.237 1.00 39.50 206 SER A N 1
ATOM 1464 C CA . SER A 1 206 ? 41.677 -11.493 7.117 1.00 39.50 206 SER A CA 1
ATOM 1465 C C . SER A 1 206 ? 42.364 -10.177 6.732 1.00 39.50 206 SER A C 1
ATOM 1467 O O . SER A 1 206 ? 43.598 -10.159 6.723 1.00 39.50 206 SER A O 1
ATOM 1469 N N . PRO A 1 207 ? 41.647 -9.081 6.419 1.00 49.28 207 PRO A N 1
ATOM 1470 C CA . PRO A 1 207 ? 42.248 -7.757 6.359 1.00 49.28 207 PRO A CA 1
ATOM 1471 C C . PRO A 1 207 ? 42.054 -6.988 7.675 1.00 49.28 207 PRO A C 1
ATOM 1473 O O . PRO A 1 207 ? 40.947 -6.860 8.196 1.00 49.28 207 PRO A O 1
ATOM 1476 N N . SER A 1 208 ? 43.173 -6.468 8.187 1.00 41.06 208 SER A N 1
ATOM 1477 C CA . SER A 1 208 ? 43.271 -5.547 9.325 1.00 41.06 208 SER A CA 1
ATOM 1478 C C . SER A 1 208 ? 42.504 -4.231 9.111 1.00 41.06 208 SER A C 1
ATOM 1480 O O . SER A 1 208 ? 42.365 -3.789 7.969 1.00 41.06 208 SER A O 1
ATOM 1482 N N . PRO A 1 209 ? 42.085 -3.551 10.198 1.00 48.34 209 PRO A N 1
ATOM 1483 C CA . PRO A 1 209 ? 41.315 -2.316 10.133 1.00 48.34 209 PRO A CA 1
ATOM 1484 C C . PRO A 1 209 ? 42.229 -1.092 9.983 1.00 48.34 209 PRO A C 1
ATOM 1486 O O . PRO A 1 209 ? 43.118 -0.859 10.802 1.00 48.34 209 PRO A O 1
ATOM 1489 N N . GLY A 1 210 ? 41.985 -0.315 8.928 1.00 46.44 210 GLY A N 1
ATOM 1490 C CA . GLY A 1 210 ? 42.529 1.021 8.707 1.00 46.44 210 GLY A CA 1
ATOM 1491 C C . GLY A 1 210 ? 41.393 2.042 8.704 1.00 46.44 210 GLY A C 1
ATOM 1492 O O . GLY A 1 210 ? 40.379 1.849 8.043 1.00 46.44 210 GLY A O 1
ATOM 1493 N N . ASP A 1 211 ? 41.589 3.074 9.507 1.00 47.12 211 ASP A N 1
ATOM 1494 C CA . ASP A 1 211 ? 40.650 4.079 9.993 1.00 47.12 211 ASP A CA 1
ATOM 1495 C C . ASP A 1 211 ? 40.281 5.164 8.949 1.00 47.12 211 ASP A C 1
ATOM 1497 O O . ASP A 1 211 ? 40.974 5.339 7.947 1.00 47.12 211 ASP A O 1
ATOM 1501 N N . THR A 1 212 ? 39.261 5.966 9.287 1.00 44.22 212 THR A N 1
ATOM 1502 C CA . THR A 1 212 ? 38.817 7.263 8.715 1.00 44.22 212 THR A CA 1
ATOM 1503 C C . THR A 1 212 ? 37.710 7.301 7.637 1.00 44.22 212 THR A C 1
ATOM 1505 O O . THR A 1 212 ? 37.942 7.148 6.444 1.00 44.22 212 THR A O 1
ATOM 1508 N N . GLY A 1 213 ? 36.508 7.729 8.064 1.00 40.03 213 GLY A N 1
ATOM 1509 C CA . GLY A 1 213 ? 35.934 8.964 7.501 1.00 40.03 213 GLY A CA 1
ATOM 1510 C C . GLY A 1 213 ? 34.600 8.895 6.747 1.00 40.03 213 GLY A C 1
ATOM 1511 O O . GLY A 1 213 ? 34.576 9.110 5.542 1.00 40.03 213 GLY A O 1
ATOM 1512 N N . GLY A 1 214 ? 33.487 8.750 7.476 1.00 38.47 214 GLY A N 1
ATOM 1513 C CA . GLY A 1 214 ? 32.129 9.099 7.024 1.00 38.47 214 GLY A CA 1
ATOM 1514 C C . GLY A 1 214 ? 31.129 7.953 7.205 1.00 38.47 214 GLY A C 1
ATOM 1515 O O . GLY A 1 214 ? 31.440 6.832 6.804 1.00 38.47 214 GLY A O 1
ATOM 1516 N N . PRO A 1 215 ? 29.930 8.178 7.786 1.00 40.28 215 PRO A N 1
ATOM 1517 C CA . PRO A 1 215 ? 28.878 7.174 7.744 1.00 40.28 215 PRO A CA 1
ATOM 1518 C C . PRO A 1 215 ? 28.399 7.074 6.295 1.00 40.28 215 PRO A C 1
ATOM 1520 O O . PRO A 1 215 ? 27.520 7.814 5.856 1.00 40.28 215 PRO A O 1
ATOM 1523 N N . ALA A 1 216 ? 29.015 6.179 5.524 1.00 42.94 216 ALA A N 1
ATOM 1524 C CA . ALA A 1 216 ? 28.394 5.674 4.319 1.00 42.94 216 ALA A CA 1
ATOM 1525 C C . ALA A 1 216 ? 27.041 5.112 4.760 1.00 42.94 216 ALA A C 1
ATOM 1527 O O . ALA A 1 216 ? 26.989 4.200 5.585 1.00 42.94 216 ALA A O 1
ATOM 1528 N N . ALA A 1 217 ? 25.950 5.713 4.287 1.00 43.25 217 ALA A N 1
ATOM 1529 C CA . ALA A 1 217 ? 24.630 5.141 4.460 1.00 43.25 217 ALA A CA 1
ATOM 1530 C C . ALA A 1 217 ? 24.679 3.758 3.808 1.00 43.25 217 ALA A C 1
ATOM 1532 O O . ALA A 1 217 ? 24.696 3.645 2.582 1.00 43.25 217 ALA A O 1
ATOM 1533 N N . THR A 1 218 ? 24.809 2.717 4.628 1.00 43.03 218 THR A N 1
ATOM 1534 C CA . THR A 1 218 ? 24.774 1.331 4.182 1.00 43.03 218 THR A CA 1
ATOM 1535 C C . THR A 1 218 ? 23.378 1.104 3.626 1.00 43.03 218 THR A C 1
ATOM 1537 O O . THR A 1 218 ? 22.444 0.835 4.377 1.00 43.03 218 THR A O 1
ATOM 1540 N N . GLN A 1 219 ? 23.209 1.299 2.317 1.00 49.34 219 GLN A N 1
ATOM 1541 C CA . GLN A 1 219 ? 21.978 0.931 1.636 1.00 49.34 219 GLN A CA 1
ATOM 1542 C C . GLN A 1 219 ? 21.772 -0.560 1.880 1.00 49.34 219 GLN A C 1
ATOM 1544 O O . GLN A 1 219 ? 22.651 -1.371 1.575 1.00 49.34 219 GLN A O 1
ATOM 1549 N N . ALA A 1 220 ? 20.639 -0.906 2.491 1.00 51.62 220 ALA A N 1
ATOM 1550 C CA . ALA A 1 220 ? 20.242 -2.294 2.632 1.00 51.62 220 ALA A CA 1
ATOM 1551 C C . ALA A 1 220 ? 20.252 -2.943 1.235 1.00 51.62 220 ALA A C 1
ATOM 1553 O O . ALA A 1 220 ? 19.848 -2.290 0.265 1.00 51.62 220 ALA A O 1
ATOM 1554 N N . PRO A 1 221 ? 20.750 -4.185 1.094 1.00 55.00 221 PRO A N 1
ATOM 1555 C CA . PRO A 1 221 ? 20.738 -4.861 -0.194 1.00 55.00 221 PRO A CA 1
ATOM 1556 C C . PRO A 1 221 ? 19.300 -4.902 -0.714 1.00 55.00 221 PRO A C 1
ATOM 1558 O O . PRO A 1 221 ? 18.387 -5.306 0.006 1.00 55.00 221 PRO A O 1
ATOM 1561 N N . ALA A 1 222 ? 19.095 -4.452 -1.954 1.00 61.12 222 ALA A N 1
ATOM 1562 C CA . ALA A 1 222 ? 17.793 -4.554 -2.594 1.00 61.12 22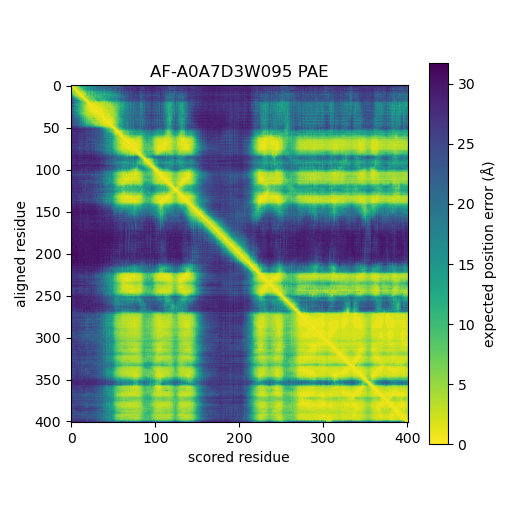2 ALA A CA 1
ATOM 1563 C C . ALA A 1 222 ? 17.375 -6.029 -2.598 1.00 61.12 222 ALA A C 1
ATOM 1565 O O . ALA A 1 222 ? 18.138 -6.889 -3.040 1.00 61.12 222 ALA A O 1
ATOM 1566 N N . SER A 1 223 ? 16.182 -6.326 -2.084 1.00 68.44 223 SER A N 1
ATOM 1567 C CA . SER A 1 223 ? 15.654 -7.684 -2.162 1.00 68.44 223 SER A CA 1
ATOM 1568 C C . SER A 1 223 ? 15.374 -8.018 -3.625 1.00 68.44 223 SER A C 1
ATOM 1570 O O . SER A 1 223 ? 14.649 -7.300 -4.312 1.00 68.44 223 SER A O 1
ATOM 1572 N N . ASP A 1 224 ? 15.929 -9.132 -4.104 1.00 85.81 224 ASP A N 1
ATOM 1573 C CA . ASP A 1 224 ? 15.637 -9.676 -5.439 1.00 85.81 224 ASP A CA 1
ATOM 1574 C C . ASP A 1 224 ? 14.216 -10.263 -5.530 1.00 85.81 224 ASP A C 1
ATOM 1576 O O . ASP A 1 224 ? 13.784 -10.692 -6.599 1.00 85.81 224 ASP A O 1
ATOM 1580 N N . MET A 1 225 ? 13.488 -10.283 -4.414 1.00 89.69 225 MET A N 1
ATOM 1581 C CA . MET A 1 225 ? 12.128 -10.786 -4.290 1.00 89.69 225 MET A CA 1
ATOM 1582 C C . MET A 1 225 ? 11.197 -9.655 -3.861 1.00 89.69 225 MET A C 1
ATOM 1584 O O . MET A 1 225 ? 11.468 -8.967 -2.880 1.00 89.69 225 MET A O 1
ATOM 1588 N N . LEU A 1 226 ? 10.086 -9.499 -4.577 1.00 91.81 226 LEU A N 1
ATOM 1589 C CA . LEU A 1 226 ? 8.975 -8.628 -4.196 1.00 91.81 226 LEU A CA 1
ATOM 1590 C C . LEU A 1 226 ? 7.711 -9.468 -4.042 1.00 91.81 226 LEU A C 1
ATOM 1592 O O . LEU A 1 226 ? 7.510 -10.420 -4.801 1.00 91.81 226 LEU A O 1
ATOM 1596 N N . GLN A 1 227 ? 6.843 -9.086 -3.112 1.00 93.06 227 GLN A N 1
ATOM 1597 C CA . GLN A 1 227 ? 5.461 -9.542 -3.125 1.00 93.06 227 GLN A CA 1
ATOM 1598 C C . GLN A 1 227 ? 4.637 -8.572 -3.976 1.00 93.06 227 GLN A C 1
ATOM 1600 O O . GLN A 1 227 ? 4.849 -7.364 -3.926 1.00 93.06 227 GLN A O 1
ATOM 1605 N N . LEU A 1 228 ? 3.737 -9.096 -4.800 1.00 94.56 228 LEU A N 1
ATOM 1606 C CA . LEU A 1 228 ? 2.770 -8.338 -5.583 1.00 94.56 228 LEU A CA 1
ATOM 1607 C C . LEU A 1 228 ? 1.370 -8.783 -5.176 1.00 94.56 228 LEU A C 1
ATOM 1609 O O . LEU A 1 228 ? 1.004 -9.944 -5.375 1.00 94.56 228 LEU A O 1
ATOM 1613 N N . ASP A 1 229 ? 0.604 -7.843 -4.643 1.00 93.69 229 ASP A N 1
ATOM 1614 C CA . ASP A 1 229 ? -0.750 -8.045 -4.155 1.00 93.69 229 ASP A CA 1
ATOM 1615 C C . ASP A 1 229 ? -1.748 -7.566 -5.204 1.00 93.69 229 ASP A C 1
ATOM 1617 O O . ASP A 1 229 ? -1.686 -6.428 -5.677 1.00 93.69 229 ASP A O 1
ATOM 1621 N N . VAL A 1 230 ? -2.666 -8.450 -5.592 1.00 93.06 230 VAL A N 1
ATOM 1622 C CA . VAL A 1 230 ? -3.684 -8.177 -6.609 1.00 93.06 230 VAL A CA 1
ATOM 1623 C C . VAL A 1 230 ? -5.072 -8.304 -5.986 1.00 93.06 230 VAL A C 1
ATOM 1625 O O . VAL A 1 230 ? -5.556 -9.427 -5.809 1.00 93.06 230 VAL A O 1
ATOM 1628 N N . PRO A 1 231 ? -5.731 -7.181 -5.659 1.00 89.94 231 PRO A N 1
ATOM 1629 C CA . PRO A 1 231 ? -7.033 -7.208 -5.014 1.00 89.94 231 PRO A CA 1
ATOM 1630 C C . PRO A 1 231 ? -8.148 -7.449 -6.044 1.00 89.94 231 PRO A C 1
ATOM 1632 O O . PRO A 1 231 ? -8.326 -6.699 -7.012 1.00 89.94 231 PRO A O 1
ATOM 1635 N N . ILE A 1 232 ? -8.922 -8.510 -5.823 1.00 87.44 232 ILE A N 1
ATOM 1636 C CA . ILE A 1 232 ? -10.050 -8.935 -6.652 1.00 87.44 232 ILE A CA 1
ATOM 1637 C C . ILE A 1 232 ? -11.347 -8.762 -5.877 1.00 87.44 232 ILE A C 1
ATOM 1639 O O . ILE A 1 232 ? -11.519 -9.297 -4.794 1.00 87.44 232 ILE A O 1
ATOM 1643 N N . LEU A 1 233 ? -12.295 -8.058 -6.478 1.00 83.06 233 LEU A N 1
ATOM 1644 C CA . LEU A 1 233 ? -13.668 -7.936 -6.021 1.00 83.06 233 LEU A CA 1
ATOM 1645 C C . LEU A 1 233 ? -14.505 -9.089 -6.575 1.00 83.06 233 LEU A C 1
ATOM 1647 O O . LEU A 1 233 ? -14.679 -9.217 -7.791 1.00 83.06 233 LEU A O 1
ATOM 1651 N N . LEU A 1 234 ? -15.086 -9.890 -5.689 1.00 84.06 234 LEU A N 1
ATOM 1652 C CA . LEU A 1 234 ? -16.041 -10.930 -6.031 1.00 84.06 234 LEU A CA 1
ATOM 1653 C C . LEU A 1 234 ? -17.461 -10.356 -6.027 1.00 84.06 234 LEU A C 1
ATOM 1655 O O . LEU A 1 234 ? -17.997 -9.934 -5.007 1.00 84.06 234 LEU A O 1
ATOM 1659 N N . SER A 1 235 ? -18.107 -10.355 -7.192 1.00 80.75 235 SER A N 1
ATOM 1660 C CA . SER A 1 235 ? -19.482 -9.872 -7.330 1.00 80.75 235 SER A CA 1
ATOM 1661 C C . SER A 1 235 ? -20.397 -10.921 -7.953 1.00 80.75 235 SER A C 1
ATOM 1663 O O . SER A 1 235 ? -19.937 -11.885 -8.567 1.00 80.75 235 SER A O 1
ATOM 1665 N N . GLY A 1 236 ? -21.714 -10.701 -7.883 1.00 74.94 236 GLY A N 1
ATOM 1666 C CA . GLY A 1 236 ? -22.694 -11.544 -8.580 1.00 74.94 236 GLY A CA 1
ATOM 1667 C C . GLY A 1 236 ? -22.516 -11.587 -10.108 1.00 74.94 236 GLY A C 1
ATOM 1668 O O . GLY A 1 236 ? -23.034 -12.492 -10.751 1.00 74.94 236 GLY A O 1
ATOM 1669 N N . LYS A 1 237 ? -21.759 -10.643 -10.690 1.00 79.31 237 LYS A N 1
ATOM 1670 C CA . LYS A 1 237 ? -21.406 -10.604 -12.122 1.00 79.31 237 LYS A CA 1
ATOM 1671 C C . LYS A 1 237 ? -20.073 -11.301 -12.444 1.00 79.31 237 LYS A C 1
ATOM 1673 O O . LYS A 1 237 ? -19.672 -11.313 -13.601 1.00 79.31 237 LYS A O 1
ATOM 1678 N N . GLY A 1 238 ? -19.393 -11.858 -11.441 1.00 82.81 238 GLY A N 1
ATOM 1679 C CA . GLY A 1 238 ? -18.055 -12.441 -11.556 1.00 82.81 238 GLY A CA 1
ATOM 1680 C C . GLY A 1 238 ? -16.968 -11.624 -10.841 1.00 82.81 238 GLY A C 1
ATOM 1681 O O . GLY A 1 238 ? -17.262 -10.545 -10.302 1.00 82.81 238 GLY A O 1
ATOM 1682 N N . PRO A 1 239 ? -15.731 -12.159 -10.795 1.00 87.00 239 PRO A N 1
ATOM 1683 C CA . PRO A 1 239 ? -14.567 -11.467 -10.250 1.00 87.00 239 PRO A CA 1
ATOM 1684 C C . PRO A 1 239 ? -14.169 -10.281 -11.138 1.00 87.00 239 PRO A C 1
ATOM 1686 O O . PRO A 1 239 ? -14.242 -10.362 -12.366 1.00 87.00 239 PRO A O 1
ATOM 1689 N N . ARG A 1 240 ? -13.736 -9.180 -10.523 1.00 85.06 240 ARG A N 1
ATOM 1690 C CA . ARG A 1 240 ? -13.192 -7.993 -11.204 1.00 85.06 240 ARG A CA 1
ATOM 1691 C C . ARG A 1 240 ? -12.070 -7.373 -10.375 1.00 85.06 240 ARG A C 1
ATOM 1693 O O . ARG A 1 240 ? -12.024 -7.598 -9.174 1.00 85.06 240 ARG A O 1
ATOM 1700 N N . LEU A 1 241 ? -11.189 -6.582 -10.982 1.00 84.12 241 LEU A N 1
ATOM 1701 C CA . LEU A 1 241 ? -10.173 -5.845 -10.223 1.00 84.12 241 LEU A CA 1
ATOM 1702 C C . LEU A 1 241 ? -10.833 -4.864 -9.251 1.00 84.12 241 LEU A C 1
ATOM 1704 O O . LEU A 1 241 ? -11.731 -4.112 -9.637 1.00 84.12 241 LEU A O 1
ATOM 1708 N N . ALA A 1 242 ? -10.395 -4.900 -7.996 1.00 80.69 242 ALA A N 1
ATOM 1709 C CA . ALA A 1 242 ? -10.866 -3.997 -6.952 1.00 80.69 242 ALA A CA 1
ATOM 1710 C C . ALA A 1 242 ? -10.059 -2.693 -6.905 1.00 80.69 242 ALA A C 1
ATOM 1712 O O . ALA A 1 242 ? -10.628 -1.632 -6.660 1.00 80.69 242 ALA A O 1
ATOM 1713 N N . ALA A 1 243 ? -8.750 -2.790 -7.136 1.00 83.62 243 ALA A N 1
ATOM 1714 C CA . ALA A 1 243 ? -7.794 -1.688 -7.124 1.00 83.62 243 ALA A CA 1
ATOM 1715 C C . ALA A 1 243 ? -6.590 -2.017 -8.020 1.00 83.62 243 ALA A C 1
ATOM 1717 O O . ALA A 1 243 ? -6.475 -3.143 -8.520 1.00 83.62 243 ALA A O 1
ATOM 1718 N N . ALA A 1 244 ? -5.704 -1.039 -8.233 1.00 87.19 244 ALA A N 1
ATOM 1719 C CA . ALA A 1 244 ? -4.432 -1.303 -8.896 1.00 87.19 244 ALA A CA 1
ATOM 1720 C C . ALA A 1 244 ? -3.580 -2.266 -8.041 1.00 87.19 244 ALA A C 1
ATOM 1722 O O . ALA A 1 244 ? -3.562 -2.114 -6.816 1.00 87.19 244 ALA A O 1
ATOM 1723 N N . PRO A 1 245 ? -2.872 -3.241 -8.646 1.00 91.81 245 PRO A N 1
ATOM 1724 C CA . PRO A 1 245 ? -1.940 -4.083 -7.905 1.00 91.81 245 PRO A CA 1
ATOM 1725 C C . PRO A 1 245 ? -0.883 -3.263 -7.157 1.00 91.81 245 PRO A C 1
ATOM 1727 O O . PRO A 1 245 ? -0.468 -2.200 -7.621 1.00 91.81 245 PRO A O 1
ATOM 1730 N N . ALA A 1 246 ? -0.419 -3.769 -6.019 1.00 91.88 246 ALA A N 1
ATOM 1731 C CA . ALA A 1 246 ? 0.568 -3.087 -5.187 1.00 91.88 246 ALA A CA 1
ATOM 1732 C C . ALA A 1 246 ? 1.734 -4.017 -4.853 1.00 91.88 246 ALA A C 1
ATOM 1734 O O . ALA A 1 246 ? 1.535 -5.188 -4.540 1.00 91.88 246 ALA A O 1
ATOM 1735 N N . PHE A 1 247 ? 2.962 -3.499 -4.915 1.00 92.12 247 PHE A N 1
ATOM 1736 C CA . PHE A 1 247 ? 4.098 -4.222 -4.352 1.00 92.12 247 PHE A CA 1
ATOM 1737 C C . PHE A 1 247 ? 4.085 -4.107 -2.831 1.00 92.12 247 PHE A C 1
ATOM 1739 O O . PHE A 1 247 ? 3.810 -3.033 -2.298 1.00 92.12 247 PHE A O 1
ATOM 1746 N N . SER A 1 248 ? 4.454 -5.192 -2.161 1.00 88.19 248 SER A N 1
ATOM 1747 C CA . SER A 1 248 ? 4.693 -5.258 -0.727 1.00 88.19 248 SER A CA 1
ATOM 1748 C C . SER A 1 248 ? 6.009 -5.973 -0.417 1.00 88.19 248 SER A C 1
ATOM 1750 O O . SER A 1 248 ? 6.635 -6.609 -1.274 1.00 88.19 248 SER A O 1
ATOM 1752 N N . VAL A 1 249 ? 6.488 -5.792 0.814 1.00 83.94 249 VAL A N 1
ATOM 1753 C CA . VAL A 1 249 ? 7.701 -6.462 1.285 1.00 83.94 249 VAL A CA 1
ATOM 1754 C C . VAL A 1 249 ? 7.338 -7.883 1.677 1.00 83.94 249 VAL A C 1
ATOM 1756 O O . VAL A 1 249 ? 6.459 -8.089 2.507 1.00 83.94 249 VAL A O 1
ATOM 1759 N N . TRP A 1 250 ? 8.050 -8.854 1.112 1.00 77.25 250 TRP A N 1
ATOM 1760 C CA . TRP A 1 250 ? 7.920 -10.248 1.515 1.00 77.25 250 TRP A CA 1
ATOM 1761 C C . TRP A 1 250 ? 8.513 -10.457 2.916 1.00 77.25 250 TRP A C 1
ATOM 1763 O O . TRP A 1 250 ? 9.716 -10.276 3.101 1.00 77.25 250 TRP A O 1
ATOM 1773 N N . GLN A 1 251 ? 7.685 -10.847 3.888 1.00 69.31 251 GLN A N 1
ATOM 1774 C CA . GLN A 1 251 ? 8.092 -11.118 5.276 1.00 69.31 251 GLN A CA 1
ATOM 1775 C C . GLN A 1 251 ? 8.046 -12.627 5.588 1.00 69.31 251 GLN A C 1
ATOM 1777 O O . GLN A 1 251 ? 7.328 -13.075 6.473 1.00 69.31 251 GLN A O 1
ATOM 1782 N N . ASP A 1 252 ? 8.810 -13.416 4.825 1.00 61.84 252 ASP A N 1
ATOM 1783 C CA . ASP A 1 252 ? 9.036 -14.861 5.028 1.00 61.84 252 ASP A CA 1
ATOM 1784 C C . ASP A 1 252 ? 7.800 -15.786 4.984 1.00 61.84 252 ASP A C 1
ATOM 1786 O O . ASP A 1 252 ? 7.872 -16.955 5.367 1.00 61.84 252 ASP A O 1
ATOM 1790 N N . GLY A 1 253 ? 6.690 -15.327 4.407 1.00 55.09 253 GLY A N 1
ATOM 1791 C CA . GLY A 1 253 ? 5.528 -16.165 4.124 1.00 55.09 253 GLY A CA 1
ATOM 1792 C C . GLY A 1 253 ? 4.325 -15.353 3.665 1.00 55.09 253 GLY A C 1
ATOM 1793 O O . GLY A 1 253 ? 4.221 -14.165 3.955 1.00 55.09 253 GLY A O 1
ATOM 1794 N N . VAL A 1 254 ? 3.394 -16.009 2.967 1.00 51.59 254 VAL A N 1
ATOM 1795 C CA . VAL A 1 254 ? 2.026 -15.492 2.866 1.00 51.59 254 VAL A CA 1
ATOM 1796 C C . VAL A 1 254 ? 1.476 -15.610 4.279 1.00 51.59 254 VAL A C 1
ATOM 1798 O O . VAL A 1 254 ? 1.389 -16.729 4.784 1.00 51.59 254 VAL A O 1
ATOM 1801 N N . GLY A 1 255 ? 1.226 -14.487 4.952 1.00 49.50 255 GLY A N 1
ATOM 1802 C CA . GLY A 1 255 ? 0.599 -14.511 6.272 1.00 49.50 255 GLY A CA 1
ATOM 1803 C C . GLY A 1 255 ? -0.666 -15.371 6.248 1.00 49.50 255 GLY A C 1
ATOM 1804 O O . GLY A 1 255 ? -1.289 -15.545 5.198 1.00 49.50 255 GLY A O 1
ATOM 1805 N N . ASP A 1 256 ? -1.032 -15.941 7.395 1.00 45.78 256 ASP A N 1
ATOM 1806 C CA . ASP A 1 256 ? -2.325 -16.610 7.514 1.00 45.78 256 ASP A CA 1
ATOM 1807 C C . ASP A 1 256 ? -3.430 -15.620 7.109 1.00 45.78 256 ASP A C 1
ATOM 1809 O O . ASP A 1 256 ? -3.372 -14.438 7.448 1.00 45.78 256 ASP A O 1
ATOM 1813 N N . ALA A 1 257 ? -4.438 -16.102 6.385 1.00 41.81 257 ALA A N 1
ATOM 1814 C CA . ALA A 1 257 ? -5.616 -15.312 6.063 1.00 41.81 257 ALA A CA 1
ATOM 1815 C C . ALA A 1 257 ? -6.437 -15.040 7.332 1.00 41.81 257 ALA A C 1
ATOM 1817 O O . ALA A 1 257 ? -7.366 -15.783 7.655 1.00 41.81 257 ALA A O 1
ATOM 1818 N N . ASP A 1 258 ? -6.081 -13.996 8.069 1.00 42.56 258 ASP A N 1
ATOM 1819 C CA . ASP A 1 258 ? -6.750 -13.590 9.301 1.00 42.56 258 ASP A CA 1
ATOM 1820 C C . ASP A 1 258 ? -7.447 -12.233 9.080 1.00 42.56 258 ASP A C 1
ATOM 1822 O O . ASP A 1 258 ? -7.032 -11.205 9.601 1.00 42.56 258 ASP A O 1
ATOM 1826 N N . GLY A 1 259 ? -8.556 -12.260 8.330 1.00 39.69 259 GLY A N 1
ATOM 1827 C CA . GLY A 1 259 ? -9.380 -11.086 8.039 1.00 39.69 259 GLY A CA 1
ATOM 1828 C C . GLY A 1 259 ? -10.781 -11.151 8.632 1.00 39.69 259 GLY A C 1
ATOM 1829 O O . GLY A 1 259 ? -11.564 -12.067 8.366 1.00 39.69 259 GLY A O 1
ATOM 1830 N N . LYS A 1 260 ? -11.140 -10.152 9.442 1.00 40.03 260 LYS A N 1
ATOM 1831 C CA . LYS A 1 260 ? -12.532 -9.867 9.841 1.00 40.03 260 LYS A CA 1
ATOM 1832 C C . LYS A 1 260 ? -12.879 -8.427 9.493 1.00 40.03 260 LYS A C 1
ATOM 1834 O O . LYS A 1 260 ? -13.265 -7.651 10.365 1.00 40.03 260 LYS A O 1
ATOM 1839 N N . GLY A 1 261 ? -12.735 -8.072 8.220 1.00 38.50 261 GLY A N 1
ATOM 1840 C CA . GLY A 1 261 ? -13.153 -6.765 7.742 1.00 38.50 261 GLY A CA 1
ATOM 1841 C C . GLY A 1 261 ? -14.659 -6.539 7.919 1.00 38.50 261 GLY A C 1
ATOM 1842 O O . GLY A 1 261 ? -15.493 -7.282 7.405 1.00 38.50 261 GLY A O 1
ATOM 1843 N N . ASP A 1 262 ? -15.032 -5.496 8.659 1.00 40.28 262 ASP A N 1
ATOM 1844 C CA . ASP A 1 262 ? -16.375 -4.910 8.632 1.00 40.28 262 ASP A CA 1
ATOM 1845 C C . ASP A 1 262 ? -16.216 -3.407 8.391 1.00 40.28 262 ASP A C 1
ATOM 1847 O O . ASP A 1 262 ? -15.677 -2.666 9.210 1.00 40.28 262 ASP A O 1
ATOM 1851 N N . TYR A 1 263 ? -16.687 -2.958 7.233 1.00 52.84 263 TYR A N 1
ATOM 1852 C CA . TYR A 1 263 ? -16.426 -1.625 6.700 1.00 52.84 263 TYR A CA 1
ATOM 1853 C C . TYR A 1 263 ? -17.689 -0.800 6.492 1.00 52.84 263 TYR A C 1
ATOM 1855 O O . TYR A 1 263 ? -17.856 -0.025 5.544 1.00 52.84 263 TYR A O 1
ATOM 1863 N N . THR A 1 264 ? -18.649 -0.989 7.376 1.00 40.34 264 THR A N 1
ATOM 1864 C CA . THR A 1 264 ? -20.043 -0.667 7.049 1.00 40.34 264 THR A CA 1
ATOM 1865 C C . THR A 1 264 ? -20.464 0.756 7.155 1.00 40.34 264 THR A C 1
ATOM 1867 O O . THR A 1 264 ? -21.615 1.079 6.865 1.00 40.34 264 THR A O 1
ATOM 1870 N N . ASN A 1 265 ? -19.515 1.614 7.479 1.00 41.62 265 ASN A N 1
ATOM 1871 C CA . ASN A 1 265 ? -19.793 3.005 7.727 1.00 41.62 265 ASN A CA 1
ATOM 1872 C C . ASN A 1 265 ? -19.256 3.931 6.629 1.00 41.62 265 ASN A C 1
ATOM 1874 O O . ASN A 1 265 ? -19.515 5.125 6.679 1.00 41.62 265 ASN A O 1
ATOM 1878 N N . TYR A 1 266 ? -18.555 3.439 5.607 1.00 52.16 266 TYR A N 1
ATOM 1879 C CA . TYR A 1 266 ? -17.660 4.321 4.852 1.00 52.16 266 TYR A CA 1
ATOM 1880 C C . TYR A 1 266 ? -18.251 5.074 3.659 1.00 52.16 266 TYR A C 1
ATOM 1882 O O . TYR A 1 266 ? -17.713 6.112 3.282 1.00 52.16 266 TYR A O 1
ATOM 1890 N N . GLY A 1 267 ? -19.412 4.663 3.142 1.00 47.75 267 GLY A N 1
ATOM 1891 C CA . GLY A 1 267 ? -20.069 5.347 2.017 1.00 47.75 267 GLY A CA 1
ATOM 1892 C C . GLY A 1 267 ? -20.567 6.772 2.315 1.00 47.75 267 GLY A C 1
ATOM 1893 O O . GLY A 1 267 ? -20.831 7.523 1.383 1.00 47.75 267 GLY A O 1
ATOM 1894 N N . SER A 1 268 ? -20.684 7.164 3.591 1.00 49.41 268 SER A N 1
ATOM 1895 C CA . SER A 1 268 ? -21.138 8.502 4.017 1.00 49.41 268 SER A CA 1
ATOM 1896 C C . SER A 1 268 ? -20.165 9.222 4.961 1.00 49.41 268 SER A C 1
ATOM 1898 O O . SER A 1 268 ? -20.539 10.222 5.569 1.00 49.41 268 SER A O 1
ATOM 1900 N N . LEU A 1 269 ? -18.941 8.706 5.128 1.00 56.88 269 LEU A N 1
ATOM 1901 C CA . LEU A 1 269 ? -17.950 9.195 6.102 1.00 56.88 269 LEU A CA 1
ATOM 1902 C C . LEU A 1 269 ? -16.730 9.861 5.463 1.00 56.88 269 LEU A C 1
ATOM 1904 O O . LEU A 1 269 ? -15.704 10.007 6.131 1.00 56.88 269 LEU A O 1
ATOM 1908 N N . GLY A 1 270 ? -16.846 10.269 4.196 1.00 65.81 270 GLY A N 1
ATOM 1909 C CA . GLY A 1 270 ? -15.822 11.062 3.530 1.00 65.81 270 GLY A CA 1
ATOM 1910 C C . GLY A 1 270 ? -15.399 12.223 4.426 1.00 65.81 270 GLY A C 1
ATOM 1911 O O . GLY A 1 270 ? -16.227 13.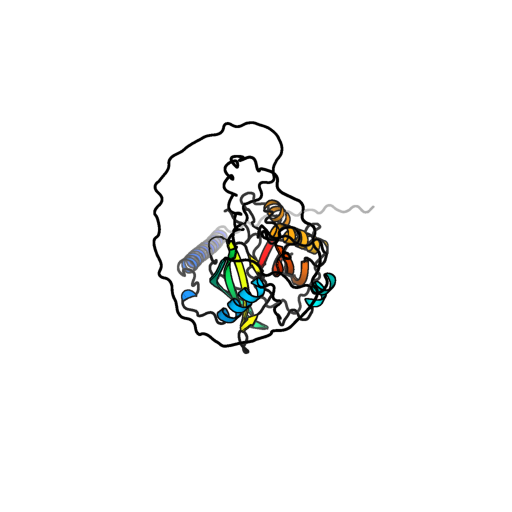043 4.825 1.00 65.81 270 GLY A O 1
ATOM 1912 N N . THR A 1 271 ? -14.125 12.251 4.790 1.00 80.62 271 THR A N 1
ATOM 1913 C CA . THR A 1 271 ? -13.526 13.349 5.543 1.00 80.62 271 THR A CA 1
ATOM 1914 C C . THR A 1 271 ? -12.374 13.915 4.745 1.00 80.62 271 THR A C 1
ATOM 1916 O O . THR A 1 271 ? -11.674 13.196 4.035 1.00 80.62 271 THR A O 1
ATOM 1919 N N . GLU A 1 272 ? -12.176 15.219 4.864 1.00 89.25 272 GLU A N 1
ATOM 1920 C CA . GLU A 1 272 ? -11.010 15.862 4.287 1.00 89.25 272 GLU A CA 1
ATOM 1921 C C . GLU A 1 272 ? -9.749 15.401 5.031 1.00 89.25 272 GLU A C 1
ATOM 1923 O O . GLU A 1 272 ? -9.749 15.265 6.260 1.00 89.25 272 GLU A O 1
ATOM 1928 N N . VAL A 1 273 ? -8.682 15.138 4.277 1.00 93.25 273 VAL A N 1
ATOM 1929 C CA . VAL A 1 273 ? -7.349 14.873 4.826 1.00 93.25 273 VAL A CA 1
ATOM 1930 C C . VAL A 1 273 ? -6.637 16.211 4.965 1.00 93.25 273 VAL A C 1
ATOM 1932 O O . VAL A 1 273 ? -6.518 16.949 3.988 1.00 93.25 273 VAL A O 1
ATOM 1935 N N . SER A 1 274 ? -6.160 16.522 6.169 1.00 95.62 274 SER A N 1
ATOM 1936 C CA . SER A 1 274 ? -5.404 17.750 6.425 1.00 95.62 274 SER A CA 1
ATOM 1937 C C . SER A 1 274 ? -4.114 17.793 5.598 1.00 95.62 274 SER A C 1
ATOM 1939 O O . SER A 1 274 ? -3.530 16.754 5.282 1.00 95.62 274 SER A O 1
ATOM 1941 N N . ASP A 1 275 ? -3.615 18.988 5.282 1.00 95.94 275 ASP A N 1
ATOM 1942 C CA . ASP A 1 275 ? -2.353 19.121 4.537 1.00 95.94 275 ASP A CA 1
ATOM 1943 C C . ASP A 1 275 ? -1.157 18.548 5.311 1.00 95.94 275 ASP A C 1
ATOM 1945 O O . ASP A 1 275 ? -0.244 17.977 4.716 1.00 95.94 275 ASP A O 1
ATOM 1949 N N . ALA A 1 276 ? -1.199 18.608 6.647 1.00 96.56 276 ALA A N 1
ATOM 1950 C CA . ALA A 1 276 ? -0.213 17.959 7.506 1.00 96.56 276 ALA A CA 1
ATOM 1951 C C . ALA A 1 276 ? -0.205 16.433 7.307 1.00 96.56 276 ALA A C 1
ATOM 1953 O O . ALA A 1 276 ? 0.864 15.847 7.144 1.00 96.56 276 ALA A O 1
ATOM 1954 N N . ALA A 1 277 ? -1.380 15.794 7.257 1.00 96.88 277 ALA A N 1
ATOM 1955 C CA . ALA A 1 277 ? -1.492 14.363 6.989 1.00 96.88 277 ALA A CA 1
ATOM 1956 C C . ALA A 1 277 ? -1.067 14.012 5.553 1.00 96.88 277 ALA A C 1
ATOM 1958 O O . ALA A 1 277 ? -0.307 13.065 5.372 1.00 96.88 277 ALA A O 1
ATOM 1959 N N . LYS A 1 278 ? -1.463 14.798 4.538 1.00 96.50 278 LYS A N 1
ATOM 1960 C CA . LYS A 1 278 ? -0.997 14.602 3.147 1.00 96.50 278 LYS A CA 1
ATOM 1961 C C . LYS A 1 278 ? 0.531 14.635 3.057 1.00 96.50 278 LYS A C 1
ATOM 1963 O O . LYS A 1 278 ? 1.127 13.776 2.415 1.00 96.50 278 LYS A O 1
ATOM 1968 N N . ASN A 1 279 ? 1.167 15.588 3.741 1.00 96.50 279 ASN A N 1
ATOM 1969 C CA . ASN A 1 279 ? 2.623 15.693 3.778 1.00 96.50 279 ASN A CA 1
ATOM 1970 C C . ASN A 1 279 ? 3.279 14.480 4.463 1.00 96.50 279 ASN A C 1
ATOM 1972 O O . ASN A 1 279 ? 4.281 13.972 3.968 1.00 96.50 279 ASN A O 1
ATOM 1976 N N . GLN A 1 280 ? 2.709 13.975 5.562 1.00 97.94 280 GLN A N 1
ATOM 1977 C CA . GLN A 1 280 ? 3.215 12.759 6.216 1.00 97.94 280 GLN A CA 1
ATOM 1978 C C . GLN A 1 280 ? 3.032 11.512 5.342 1.00 97.94 280 GLN A C 1
ATOM 1980 O O . GLN A 1 280 ? 3.948 10.700 5.247 1.00 97.94 280 GLN A O 1
ATOM 1985 N N . ILE A 1 281 ? 1.916 11.395 4.617 1.00 97.75 281 ILE A N 1
ATOM 1986 C CA . ILE A 1 281 ? 1.708 10.321 3.636 1.00 97.75 281 ILE A CA 1
ATOM 1987 C C . ILE A 1 281 ? 2.742 10.411 2.503 1.00 97.75 281 ILE A C 1
ATOM 1989 O O . ILE A 1 281 ? 3.284 9.389 2.093 1.00 97.75 281 ILE A O 1
ATOM 1993 N N . LEU A 1 282 ? 3.076 11.610 2.019 1.00 97.62 282 LEU A N 1
ATOM 1994 C CA . LEU A 1 282 ? 4.131 11.785 1.015 1.00 97.62 282 LEU A CA 1
ATOM 1995 C C . LEU A 1 282 ? 5.509 11.342 1.539 1.00 97.62 282 LEU A C 1
ATOM 1997 O O . LEU A 1 282 ? 6.249 10.653 0.831 1.00 97.62 282 LEU A O 1
ATOM 2001 N N . ILE A 1 283 ? 5.848 11.707 2.781 1.00 97.62 283 ILE A N 1
ATOM 2002 C CA . ILE A 1 283 ? 7.086 11.272 3.450 1.00 97.62 283 ILE A CA 1
ATOM 2003 C C . ILE A 1 283 ? 7.109 9.744 3.582 1.00 97.62 283 ILE A C 1
ATOM 2005 O O . ILE A 1 283 ? 8.108 9.119 3.217 1.00 97.62 283 ILE A O 1
ATOM 2009 N N . TRP A 1 284 ? 6.003 9.147 4.033 1.00 98.19 284 TRP A N 1
ATOM 2010 C CA . TRP A 1 284 ? 5.831 7.697 4.108 1.00 98.19 284 TRP A CA 1
ATOM 2011 C C . TRP A 1 284 ? 6.038 7.039 2.743 1.00 98.19 284 TRP A C 1
ATOM 2013 O O . TRP A 1 284 ? 6.867 6.143 2.631 1.00 98.19 284 TRP A O 1
ATOM 2023 N N . ALA A 1 285 ? 5.364 7.513 1.693 1.00 97.88 285 ALA A N 1
ATOM 2024 C CA . ALA A 1 285 ? 5.439 6.923 0.358 1.00 97.88 285 ALA A CA 1
ATOM 2025 C C . ALA A 1 285 ? 6.871 6.947 -0.195 1.00 97.88 285 ALA A C 1
ATOM 2027 O O . ALA A 1 285 ? 7.335 5.970 -0.786 1.00 97.88 285 ALA A O 1
ATOM 2028 N N . ARG A 1 286 ? 7.604 8.042 0.045 1.00 97.56 286 ARG A N 1
ATOM 2029 C CA . ARG A 1 286 ? 9.014 8.166 -0.340 1.00 97.56 286 ARG A CA 1
ATOM 2030 C C . ARG A 1 286 ? 9.897 7.172 0.416 1.00 97.56 286 ARG A C 1
ATOM 2032 O O . ARG A 1 286 ? 10.687 6.484 -0.226 1.00 97.56 286 ARG A O 1
ATOM 2039 N N . ALA A 1 287 ? 9.751 7.088 1.740 1.00 97.56 287 ALA A N 1
ATOM 2040 C CA . ALA A 1 287 ? 10.512 6.164 2.584 1.00 97.56 287 ALA A CA 1
ATOM 2041 C C . ALA A 1 287 ? 10.200 4.694 2.257 1.00 97.56 287 ALA A C 1
ATOM 2043 O O . ALA A 1 287 ? 11.095 3.853 2.182 1.00 97.56 287 ALA A O 1
ATOM 2044 N N . TYR A 1 288 ? 8.929 4.398 1.990 1.00 97.44 288 TYR A N 1
ATOM 2045 C CA . TYR A 1 288 ? 8.460 3.082 1.586 1.00 97.44 288 TYR A CA 1
ATOM 2046 C C . TYR A 1 288 ? 9.042 2.662 0.234 1.00 97.44 288 TYR A C 1
ATOM 2048 O O . TYR A 1 288 ? 9.594 1.568 0.122 1.00 97.44 288 TYR A O 1
ATOM 2056 N N . ALA A 1 289 ? 8.992 3.534 -0.777 1.00 96.56 289 ALA A N 1
ATOM 2057 C CA . ALA A 1 289 ? 9.563 3.253 -2.093 1.00 96.56 289 ALA A CA 1
ATOM 2058 C C . ALA A 1 289 ? 11.087 3.035 -2.023 1.00 96.56 289 ALA A C 1
ATOM 2060 O O . ALA A 1 289 ? 11.603 2.066 -2.586 1.00 96.56 289 ALA A O 1
ATOM 2061 N N . SER A 1 290 ? 11.804 3.900 -1.298 1.00 96.00 290 SER A N 1
ATOM 2062 C CA . SER A 1 290 ? 13.267 3.836 -1.200 1.00 96.00 290 SER A CA 1
ATOM 2063 C C . SER A 1 290 ? 13.785 2.727 -0.282 1.00 96.00 290 SER A C 1
ATOM 2065 O O . SER A 1 290 ? 14.953 2.357 -0.396 1.00 96.00 290 SER A O 1
ATOM 2067 N N . GLY A 1 291 ? 12.945 2.188 0.607 1.00 95.12 291 GLY A N 1
ATOM 2068 C CA . GLY A 1 291 ? 13.381 1.250 1.643 1.00 95.12 291 GLY A CA 1
ATOM 2069 C C . GLY A 1 291 ? 14.064 1.923 2.840 1.00 95.12 291 GLY A C 1
ATOM 2070 O O . GLY A 1 291 ? 14.813 1.263 3.560 1.00 95.12 291 GLY A O 1
ATOM 2071 N N . ASP A 1 292 ? 13.834 3.219 3.068 1.00 96.94 292 ASP A N 1
ATOM 2072 C CA . ASP A 1 292 ? 14.414 3.953 4.197 1.00 96.94 292 ASP A CA 1
ATOM 2073 C C . ASP A 1 292 ? 13.723 3.576 5.520 1.00 96.94 292 ASP A C 1
ATOM 2075 O O . ASP A 1 292 ? 12.722 4.163 5.934 1.00 96.94 292 ASP A O 1
ATOM 2079 N N . SER A 1 293 ? 14.281 2.566 6.190 1.00 95.75 293 SER A N 1
ATOM 2080 C CA . SER A 1 293 ? 13.774 2.032 7.461 1.00 95.75 293 SER A CA 1
ATOM 2081 C C . SER A 1 293 ? 13.708 3.083 8.575 1.00 95.75 293 SER A C 1
ATOM 2083 O O . SER A 1 293 ? 12.772 3.076 9.375 1.00 95.75 293 SER A O 1
ATOM 2085 N N . ALA A 1 294 ? 14.672 4.008 8.625 1.00 96.62 294 ALA A N 1
ATOM 2086 C CA . ALA A 1 294 ? 14.717 5.037 9.659 1.00 96.62 294 ALA A CA 1
ATOM 2087 C C . ALA A 1 294 ? 13.629 6.095 9.433 1.00 96.62 294 ALA A C 1
ATOM 2089 O O . ALA A 1 294 ? 12.947 6.492 10.380 1.00 96.62 294 ALA A O 1
ATOM 2090 N N . ALA A 1 295 ? 13.419 6.509 8.181 1.00 97.69 295 ALA A N 1
ATOM 2091 C CA . ALA A 1 295 ? 12.321 7.406 7.836 1.00 97.69 295 ALA A CA 1
ATOM 2092 C C . ALA A 1 295 ? 10.947 6.745 8.050 1.00 97.69 295 ALA A C 1
ATOM 2094 O O . ALA A 1 295 ? 10.036 7.406 8.549 1.00 97.69 295 ALA A O 1
ATOM 2095 N N . LEU A 1 296 ? 10.805 5.444 7.760 1.00 97.94 296 LEU A N 1
ATOM 2096 C CA . LEU A 1 296 ? 9.584 4.686 8.066 1.00 97.94 296 LEU A CA 1
ATOM 2097 C C . LEU A 1 296 ? 9.307 4.606 9.577 1.00 97.94 296 LEU A C 1
ATOM 2099 O O . LEU A 1 296 ? 8.182 4.841 10.016 1.00 97.94 296 LEU A O 1
ATOM 2103 N N . LEU A 1 297 ? 10.326 4.344 10.398 1.00 97.12 297 LEU A N 1
ATOM 2104 C CA . LEU A 1 297 ? 10.180 4.398 11.855 1.00 97.12 297 LEU A CA 1
ATOM 2105 C C . LEU A 1 297 ? 9.774 5.806 12.325 1.00 97.12 297 LEU A C 1
ATOM 2107 O O . LEU A 1 297 ? 8.910 5.960 13.181 1.00 97.12 297 LEU A O 1
ATOM 2111 N N . SER A 1 298 ? 10.353 6.852 11.734 1.00 97.62 298 SER A N 1
ATOM 2112 C CA . SER A 1 298 ? 10.015 8.228 12.101 1.00 97.62 298 SER A CA 1
ATOM 2113 C C . SER A 1 298 ? 8.579 8.612 11.727 1.00 97.62 298 SER A C 1
ATOM 2115 O O . SER A 1 298 ? 7.919 9.278 12.522 1.00 97.62 298 SER A O 1
ATOM 2117 N N . VAL A 1 299 ? 8.095 8.240 10.535 1.00 98.06 299 VAL A N 1
ATOM 2118 C CA . VAL A 1 299 ? 6.757 8.638 10.048 1.00 98.06 299 VAL A CA 1
ATOM 2119 C C . VAL A 1 299 ? 5.627 7.884 10.749 1.00 98.06 299 VAL A C 1
ATOM 2121 O O . VAL A 1 299 ? 4.509 8.388 10.839 1.00 98.06 299 VAL A O 1
ATOM 2124 N N . THR A 1 300 ? 5.909 6.693 11.282 1.00 98.06 300 THR A N 1
ATOM 2125 C CA . THR A 1 300 ? 4.944 5.931 12.088 1.00 98.06 300 THR A CA 1
ATOM 2126 C C . THR A 1 300 ? 4.760 6.519 13.481 1.00 98.06 300 THR A C 1
ATOM 2128 O O . THR A 1 300 ? 3.741 6.269 14.117 1.00 98.06 300 THR A O 1
ATOM 2131 N N . GLY A 1 301 ? 5.718 7.315 13.970 1.00 97.25 301 GLY A N 1
ATOM 2132 C CA . GLY A 1 301 ? 5.708 7.820 15.344 1.00 97.25 301 GLY A CA 1
ATOM 2133 C C . GLY A 1 301 ? 5.874 6.718 16.396 1.00 97.25 301 GLY A C 1
ATOM 2134 O O . GLY A 1 301 ? 5.654 6.969 17.584 1.00 97.25 301 GLY A O 1
ATOM 2135 N N . ASP A 1 302 ? 6.267 5.517 15.976 1.00 97.25 302 ASP A N 1
ATOM 2136 C CA . ASP A 1 302 ? 6.457 4.365 16.840 1.00 97.25 302 ASP A CA 1
ATOM 2137 C C . ASP A 1 302 ? 7.621 4.597 17.811 1.00 97.25 302 ASP A C 1
ATOM 2139 O O . ASP A 1 302 ? 8.734 4.954 17.424 1.00 97.25 302 ASP A O 1
ATOM 2143 N N . GLN A 1 303 ? 7.347 4.416 19.100 1.00 96.88 303 GLN A N 1
ATOM 2144 C CA . GLN A 1 303 ? 8.318 4.631 20.173 1.00 96.88 303 GLN A CA 1
ATOM 2145 C C . GLN A 1 303 ? 9.003 3.332 20.609 1.00 96.88 303 GLN A C 1
ATOM 2147 O O . GLN A 1 303 ? 9.872 3.364 21.488 1.00 96.88 303 GLN A O 1
ATOM 2152 N N . ASN A 1 304 ? 8.627 2.182 20.040 1.00 96.12 304 ASN A N 1
ATOM 2153 C CA . ASN A 1 304 ? 9.258 0.921 20.383 1.00 96.12 304 ASN A CA 1
ATOM 2154 C C . ASN A 1 304 ? 10.623 0.778 19.691 1.00 96.12 304 ASN A C 1
ATOM 2156 O O . ASN A 1 304 ? 10.728 0.557 18.488 1.00 96.12 304 ASN A O 1
ATOM 2160 N N . GLY A 1 305 ? 11.694 0.824 20.486 1.00 93.25 305 GLY A N 1
ATOM 2161 C CA . GLY A 1 305 ? 13.065 0.678 20.001 1.00 93.25 305 GLY A CA 1
ATOM 2162 C C . GLY A 1 305 ? 13.425 -0.704 19.433 1.00 93.25 305 GLY A C 1
ATOM 2163 O O . GLY A 1 305 ? 14.489 -0.816 18.813 1.00 93.25 305 GLY A O 1
ATOM 2164 N N . SER A 1 306 ? 12.600 -1.747 19.613 1.00 95.19 306 SER A N 1
ATOM 2165 C CA . SER A 1 306 ? 12.800 -3.056 18.960 1.00 95.19 306 SER A CA 1
ATOM 2166 C C . SER A 1 306 ? 12.197 -3.127 17.557 1.00 95.19 306 SER A C 1
ATOM 2168 O O . SER A 1 306 ? 12.706 -3.879 16.727 1.00 95.19 306 SER A O 1
ATOM 2170 N N . HIS A 1 307 ? 11.196 -2.298 17.259 1.00 96.06 307 HIS A N 1
ATOM 2171 C CA . HIS A 1 307 ? 10.514 -2.311 15.973 1.00 96.06 307 HIS A CA 1
ATOM 2172 C C . HIS A 1 307 ? 11.407 -1.777 14.854 1.00 96.06 307 HIS A C 1
ATOM 2174 O O . HIS A 1 307 ? 12.138 -0.789 14.994 1.00 96.06 307 HIS A O 1
ATOM 2180 N N . ARG A 1 308 ? 11.356 -2.445 13.708 1.00 95.19 308 ARG A N 1
ATOM 2181 C CA . ARG A 1 308 ? 11.976 -2.013 12.456 1.00 95.19 308 ARG A CA 1
ATOM 2182 C C . ARG A 1 308 ? 10.926 -2.045 11.364 1.00 95.19 308 ARG A C 1
ATOM 2184 O O . ARG A 1 308 ? 9.974 -2.806 11.440 1.00 95.19 308 ARG A O 1
ATOM 2191 N N . TYR A 1 309 ? 11.126 -1.249 10.329 1.00 95.06 309 TYR A N 1
ATOM 2192 C CA . TYR A 1 309 ? 10.217 -1.203 9.191 1.00 95.06 309 TYR A CA 1
ATOM 2193 C C . TYR A 1 309 ? 10.989 -1.452 7.909 1.00 95.06 309 TYR A C 1
ATOM 2195 O O . TYR A 1 309 ? 12.137 -1.022 7.773 1.00 95.06 309 TYR A O 1
ATOM 2203 N N . THR A 1 310 ? 10.359 -2.133 6.962 1.00 93.62 310 THR A N 1
ATOM 2204 C CA . THR A 1 310 ? 10.967 -2.435 5.668 1.00 93.62 310 THR A CA 1
ATOM 2205 C C . THR A 1 310 ? 10.103 -1.848 4.563 1.00 93.62 310 THR A C 1
ATOM 2207 O O . THR A 1 310 ? 8.886 -2.027 4.551 1.00 93.62 310 THR A O 1
ATOM 2210 N N . GLY A 1 311 ? 10.742 -1.121 3.649 1.00 94.06 311 GLY A N 1
ATOM 2211 C CA . GLY A 1 311 ? 10.136 -0.668 2.398 1.00 94.06 311 GLY A CA 1
ATOM 2212 C C . GLY A 1 311 ? 10.583 -1.528 1.216 1.00 94.06 311 GLY A C 1
ATOM 2213 O O . GLY A 1 311 ? 11.341 -2.484 1.376 1.00 94.06 311 GLY A O 1
ATOM 2214 N N . LEU A 1 312 ? 10.145 -1.170 0.012 1.00 93.00 312 LEU A N 1
ATOM 2215 C CA . LEU A 1 312 ? 10.371 -1.957 -1.202 1.00 93.00 312 LEU A CA 1
ATOM 2216 C C . LEU A 1 312 ? 11.851 -2.074 -1.581 1.00 93.00 312 LEU A C 1
ATOM 2218 O O . LEU A 1 312 ? 12.283 -3.137 -2.019 1.00 93.00 312 LEU A O 1
ATOM 2222 N N . SER A 1 313 ? 12.626 -1.003 -1.379 1.00 90.50 313 SER A N 1
ATOM 2223 C CA . SER A 1 313 ? 13.998 -0.842 -1.882 1.00 90.50 313 SER A CA 1
ATOM 2224 C C . SER A 1 313 ? 14.105 -0.907 -3.417 1.00 90.50 313 SER A C 1
ATOM 2226 O O . SER A 1 313 ? 13.440 -1.679 -4.104 1.00 90.50 313 SER A O 1
ATOM 2228 N N . GLY A 1 314 ? 14.978 -0.084 -4.002 1.00 90.69 314 GLY A N 1
ATOM 2229 C CA . GLY A 1 314 ? 15.191 -0.065 -5.458 1.00 90.69 314 GLY A CA 1
ATOM 2230 C C . GLY A 1 314 ? 14.059 0.578 -6.272 1.00 90.69 314 GLY A C 1
ATOM 2231 O O . GLY A 1 314 ? 14.114 0.553 -7.503 1.00 90.69 314 GLY A O 1
ATOM 2232 N N . PHE A 1 315 ? 13.070 1.175 -5.605 1.00 95.00 315 PHE A N 1
ATOM 2233 C CA . PHE A 1 315 ? 12.099 2.083 -6.203 1.00 95.00 315 PHE A CA 1
ATOM 2234 C C . PHE A 1 315 ? 12.359 3.514 -5.727 1.00 95.00 315 PHE A C 1
ATOM 2236 O O . PHE A 1 315 ? 13.036 3.764 -4.729 1.00 95.00 315 PHE A O 1
ATOM 2243 N N . THR A 1 316 ? 11.808 4.468 -6.458 1.00 95.75 316 THR A N 1
ATOM 2244 C CA . THR A 1 316 ? 11.786 5.881 -6.115 1.00 95.75 316 THR A CA 1
ATOM 2245 C C . THR A 1 316 ? 10.391 6.438 -6.338 1.00 95.75 316 THR A C 1
ATOM 2247 O O . THR A 1 316 ? 9.575 5.882 -7.077 1.00 95.75 316 THR A O 1
ATOM 2250 N N . LEU A 1 317 ? 10.137 7.559 -5.678 1.00 94.88 317 LEU A N 1
ATOM 2251 C CA . LEU A 1 317 ? 8.959 8.374 -5.891 1.00 94.88 317 LEU A CA 1
ATOM 2252 C C . LEU A 1 317 ? 9.369 9.574 -6.768 1.00 94.88 317 LEU A C 1
ATOM 2254 O O . LEU A 1 317 ? 10.387 10.198 -6.449 1.00 94.88 317 LEU A O 1
ATOM 2258 N N . PRO A 1 318 ? 8.655 9.898 -7.861 1.00 92.00 318 PRO A N 1
ATOM 2259 C CA . PRO A 1 318 ? 8.955 11.095 -8.641 1.00 92.00 318 PRO A CA 1
ATOM 2260 C C . PRO A 1 318 ? 8.768 12.360 -7.792 1.00 92.00 318 PRO A C 1
ATOM 2262 O O . PRO A 1 318 ? 7.924 12.398 -6.897 1.00 92.00 318 PRO A O 1
ATOM 2265 N N . ASP A 1 319 ? 9.552 13.401 -8.073 1.00 89.81 319 ASP A N 1
ATOM 2266 C CA . ASP A 1 319 ? 9.433 14.699 -7.399 1.00 89.81 319 ASP A CA 1
ATOM 2267 C C . ASP A 1 319 ? 8.316 15.527 -8.049 1.00 89.81 319 ASP A C 1
ATOM 2269 O O . ASP A 1 319 ? 8.554 16.469 -8.799 1.00 89.81 319 ASP A O 1
ATOM 2273 N N . SER A 1 320 ? 7.077 15.083 -7.841 1.00 88.56 320 SER A N 1
ATOM 2274 C CA . SER A 1 320 ? 5.868 15.696 -8.389 1.00 88.56 320 SER A CA 1
ATOM 2275 C C . SER A 1 320 ? 4.756 15.688 -7.337 1.00 88.56 320 SER A C 1
ATOM 2277 O O . SER A 1 320 ? 4.663 14.724 -6.568 1.00 88.56 320 SER A O 1
ATOM 2279 N N . PRO A 1 321 ? 3.888 16.719 -7.295 1.00 80.38 321 PRO A N 1
ATOM 2280 C CA . PRO A 1 321 ? 2.697 16.705 -6.447 1.00 80.38 321 PRO A CA 1
ATOM 2281 C C . PRO A 1 321 ? 1.767 15.520 -6.752 1.00 80.38 321 PRO A C 1
ATOM 2283 O O . PRO A 1 321 ? 1.082 15.048 -5.851 1.00 80.38 321 PRO A O 1
ATOM 2286 N N . ASP A 1 322 ? 1.803 14.986 -7.975 1.00 86.50 322 ASP A N 1
ATOM 2287 C CA . ASP A 1 322 ? 0.951 13.871 -8.407 1.00 86.50 322 ASP A CA 1
ATOM 2288 C C . ASP A 1 322 ? 1.533 12.498 -8.052 1.00 86.50 322 ASP A C 1
ATOM 2290 O O . ASP A 1 322 ? 0.950 11.460 -8.374 1.00 86.50 322 ASP A O 1
ATOM 2294 N N . ALA A 1 323 ? 2.697 12.464 -7.396 1.00 92.19 323 ALA A N 1
ATOM 2295 C CA . ALA A 1 323 ? 3.332 11.215 -7.006 1.00 92.19 323 ALA A CA 1
ATOM 2296 C C . ALA A 1 323 ? 2.542 10.453 -5.929 1.00 92.19 323 ALA A C 1
ATOM 2298 O O . ALA A 1 323 ? 2.661 9.230 -5.828 1.00 92.19 323 ALA A O 1
ATOM 2299 N N . VAL A 1 324 ? 1.734 11.171 -5.145 1.00 95.25 324 VAL A N 1
ATOM 2300 C CA . VAL A 1 324 ? 0.789 10.613 -4.178 1.00 95.25 324 VAL A CA 1
ATOM 2301 C C . VAL A 1 324 ? -0.548 11.316 -4.340 1.00 95.25 324 VAL A C 1
ATOM 2303 O O . VAL A 1 324 ? -0.635 12.534 -4.227 1.00 95.25 324 VAL A O 1
ATOM 2306 N N . GLN A 1 325 ? -1.604 10.538 -4.528 1.00 92.06 325 GLN A N 1
ATOM 2307 C CA . GLN A 1 325 ? -2.960 11.050 -4.667 1.00 92.06 325 GLN A CA 1
ATOM 2308 C C . GLN A 1 325 ? -3.852 10.443 -3.596 1.00 92.06 325 GLN A C 1
ATOM 2310 O O . GLN A 1 325 ? -3.874 9.229 -3.400 1.00 92.06 325 GLN A O 1
ATOM 2315 N N . ILE A 1 326 ? -4.611 11.288 -2.905 1.00 92.62 326 ILE A N 1
ATOM 2316 C CA . ILE A 1 326 ? -5.603 10.830 -1.937 1.00 92.62 326 ILE A CA 1
ATOM 2317 C C . ILE A 1 326 ? -6.899 10.543 -2.686 1.00 92.62 326 ILE A C 1
ATOM 2319 O O . ILE A 1 326 ? -7.532 11.460 -3.200 1.00 92.62 326 ILE A O 1
ATOM 2323 N N . LEU A 1 327 ? -7.293 9.272 -2.735 1.00 85.88 327 LEU A N 1
ATOM 2324 C CA . LEU A 1 327 ? -8.510 8.840 -3.424 1.00 85.88 327 LEU A CA 1
ATOM 2325 C C . LEU A 1 327 ? -9.737 8.979 -2.521 1.00 85.88 327 LEU A C 1
ATOM 2327 O O . LEU A 1 327 ? -10.811 9.379 -2.961 1.00 85.88 327 LEU A O 1
ATOM 2331 N N . SER A 1 328 ? -9.585 8.639 -1.241 1.00 87.19 328 SER A N 1
ATOM 2332 C CA . SER A 1 328 ? -10.644 8.790 -0.245 1.00 87.19 328 SER A CA 1
ATOM 2333 C C . SER A 1 328 ? -10.064 8.765 1.162 1.00 87.19 328 SER A C 1
ATOM 2335 O O . SER A 1 328 ? -8.988 8.209 1.382 1.00 87.19 328 SER A O 1
ATOM 2337 N N . ALA A 1 329 ? -10.790 9.321 2.124 1.00 90.62 329 ALA A N 1
ATOM 2338 C CA . ALA A 1 329 ? -10.471 9.159 3.530 1.00 90.62 329 ALA A CA 1
ATOM 2339 C C . ALA A 1 329 ? -11.733 9.073 4.370 1.00 90.62 329 ALA A C 1
ATOM 2341 O O . ALA A 1 329 ? -12.756 9.692 4.064 1.00 90.62 329 ALA A O 1
ATOM 2342 N N . ILE A 1 330 ? -11.636 8.302 5.442 1.00 88.06 330 ILE A N 1
ATOM 2343 C CA . ILE A 1 330 ? -12.747 7.957 6.314 1.00 88.06 330 ILE A CA 1
ATOM 2344 C C . ILE A 1 330 ? -12.283 7.890 7.764 1.00 88.06 330 ILE A C 1
ATOM 2346 O O . ILE A 1 330 ? -11.146 7.527 8.050 1.00 88.06 330 ILE A O 1
ATOM 2350 N N . LYS A 1 331 ? -13.172 8.220 8.701 1.00 87.88 331 LYS A N 1
ATOM 2351 C CA . LYS A 1 331 ? -12.859 8.125 10.133 1.00 87.88 331 LYS A CA 1
ATOM 2352 C C . LYS A 1 331 ? -12.789 6.671 10.588 1.00 87.88 331 LYS A C 1
ATOM 2354 O O . LYS A 1 331 ? -13.758 5.935 10.425 1.00 87.88 331 LYS A O 1
ATOM 2359 N N . ALA A 1 332 ? -11.677 6.288 11.196 1.00 85.31 332 ALA A N 1
ATOM 2360 C CA . ALA A 1 332 ? -11.531 5.016 11.891 1.00 85.31 332 ALA A CA 1
ATOM 2361 C C . ALA A 1 332 ? -11.909 5.169 13.378 1.00 85.31 332 ALA A C 1
ATOM 2363 O O . ALA A 1 332 ? -12.486 6.180 13.789 1.00 85.31 332 ALA A O 1
ATOM 2364 N N . ALA A 1 333 ? -11.648 4.143 14.189 1.00 81.94 333 ALA A N 1
ATOM 2365 C CA . ALA A 1 333 ? -11.892 4.208 15.625 1.00 81.94 333 ALA A CA 1
ATOM 2366 C C . ALA A 1 333 ? -10.971 5.240 16.304 1.00 81.94 333 ALA A C 1
ATOM 2368 O O . ALA A 1 333 ? -9.798 5.371 15.969 1.00 81.94 333 ALA A O 1
ATOM 2369 N N . GLY A 1 334 ? -11.493 5.959 17.301 1.00 86.50 334 GLY A N 1
ATOM 2370 C CA . GLY A 1 334 ? -10.724 6.984 18.010 1.00 86.50 334 GLY A CA 1
ATOM 2371 C C . GLY A 1 334 ? -10.408 8.207 17.141 1.00 86.50 334 GLY A C 1
ATOM 2372 O O . GLY A 1 334 ? -11.237 8.638 16.343 1.00 86.50 334 GLY A O 1
ATOM 2373 N N . ASP A 1 335 ? -9.222 8.789 17.335 1.00 91.38 335 ASP A N 1
ATOM 2374 C CA . ASP A 1 335 ? -8.716 9.928 16.555 1.00 91.38 335 ASP A CA 1
ATOM 2375 C C . ASP A 1 335 ? -7.819 9.435 15.406 1.00 91.38 335 ASP A C 1
ATOM 2377 O O . ASP A 1 335 ? -6.622 9.714 15.353 1.00 91.38 335 ASP A O 1
ATOM 2381 N N . GLN A 1 336 ? -8.387 8.599 14.535 1.00 94.19 336 GLN A N 1
ATOM 2382 C CA . GLN A 1 336 ? -7.685 7.963 13.418 1.00 94.19 336 GLN A CA 1
ATOM 2383 C C . GLN A 1 336 ? -8.476 8.102 12.115 1.00 94.19 336 GLN A C 1
ATOM 2385 O O . GLN A 1 336 ? -9.709 8.184 12.115 1.00 94.19 336 GLN A O 1
ATOM 2390 N N . LEU A 1 337 ? -7.762 8.080 10.992 1.00 93.81 337 LEU A N 1
ATOM 2391 C CA . LEU A 1 337 ? -8.315 8.003 9.645 1.00 93.81 337 LEU A CA 1
ATOM 2392 C C . LEU A 1 337 ? -7.805 6.755 8.941 1.00 93.81 337 LEU A C 1
ATOM 2394 O O . LEU A 1 337 ? -6.631 6.422 9.048 1.00 93.81 337 LEU A O 1
ATOM 2398 N N . ILE A 1 338 ? -8.666 6.133 8.147 1.00 92.62 338 ILE A N 1
ATOM 2399 C CA . ILE A 1 338 ? -8.222 5.289 7.044 1.00 92.62 338 ILE A CA 1
ATOM 2400 C C . ILE A 1 338 ? -8.168 6.176 5.804 1.00 92.62 338 ILE A C 1
ATOM 2402 O O . ILE A 1 338 ? -9.142 6.859 5.478 1.00 92.62 338 ILE A O 1
ATOM 2406 N N . VAL A 1 339 ? -7.032 6.181 5.119 1.00 93.31 339 VAL A N 1
ATOM 2407 C CA . VAL A 1 339 ? -6.802 6.960 3.905 1.00 93.31 339 VAL A CA 1
ATOM 2408 C C . VAL A 1 339 ? -6.443 6.008 2.779 1.00 93.31 339 VAL A C 1
ATOM 2410 O O . VAL A 1 339 ? -5.452 5.291 2.868 1.00 93.31 339 VAL A O 1
ATOM 2413 N N . ARG A 1 340 ? -7.227 6.029 1.702 1.00 91.62 340 ARG A N 1
ATOM 2414 C CA . ARG A 1 340 ? -6.870 5.345 0.462 1.00 91.62 340 ARG A CA 1
ATOM 2415 C C . ARG A 1 340 ? -6.018 6.272 -0.388 1.00 91.62 340 ARG A C 1
ATOM 2417 O O . ARG A 1 340 ? -6.491 7.338 -0.795 1.00 91.62 340 ARG A O 1
ATOM 2424 N N . ALA A 1 341 ? -4.789 5.858 -0.661 1.00 93.44 341 ALA A N 1
ATOM 2425 C CA . ALA A 1 341 ? -3.819 6.629 -1.423 1.00 93.44 341 ALA A CA 1
ATOM 2426 C C . ALA A 1 341 ? -3.322 5.843 -2.639 1.00 93.44 341 ALA A C 1
ATOM 2428 O O . ALA A 1 341 ? -3.050 4.649 -2.544 1.00 93.44 341 ALA A O 1
ATOM 2429 N N . ARG A 1 342 ? -3.163 6.530 -3.767 1.00 91.44 342 ARG A N 1
ATOM 2430 C CA . ARG A 1 342 ? -2.485 6.031 -4.964 1.00 91.44 342 ARG A CA 1
ATOM 2431 C C . ARG A 1 342 ? -1.069 6.582 -5.003 1.00 91.44 342 ARG A C 1
ATOM 2433 O O . ARG A 1 342 ? -0.881 7.790 -4.876 1.00 91.44 342 ARG A O 1
ATOM 2440 N N . VAL A 1 343 ? -0.086 5.711 -5.188 1.00 95.19 343 VAL A N 1
ATOM 2441 C CA . VAL A 1 343 ? 1.343 6.043 -5.157 1.00 95.19 343 VAL A CA 1
ATOM 2442 C C . VAL A 1 343 ? 1.983 5.699 -6.499 1.00 95.19 343 VAL A C 1
ATOM 2444 O O . VAL A 1 343 ? 1.911 4.553 -6.946 1.00 95.19 343 VAL A O 1
ATOM 2447 N N . ARG A 1 344 ? 2.637 6.677 -7.138 1.00 94.06 344 ARG A N 1
ATOM 2448 C CA . ARG A 1 344 ? 3.413 6.481 -8.373 1.00 94.06 344 ARG A CA 1
ATOM 2449 C C . ARG A 1 344 ? 4.810 5.970 -8.029 1.00 94.06 344 ARG A C 1
ATOM 2451 O O . ARG A 1 344 ? 5.631 6.714 -7.504 1.00 94.06 344 ARG A O 1
ATOM 2458 N N . LEU A 1 345 ? 5.102 4.718 -8.356 1.00 94.06 345 LEU A N 1
ATOM 2459 C CA . LEU A 1 345 ? 6.397 4.085 -8.117 1.00 94.06 345 LEU A CA 1
ATOM 2460 C C . LEU A 1 345 ? 7.216 4.048 -9.404 1.00 94.06 345 LEU A C 1
ATOM 2462 O O . LEU A 1 345 ? 6.719 3.638 -10.453 1.00 94.06 345 LEU A O 1
ATOM 2466 N N . THR A 1 346 ? 8.491 4.413 -9.305 1.00 93.88 346 THR A N 1
ATOM 2467 C CA . THR A 1 346 ? 9.445 4.364 -10.415 1.00 93.88 346 THR A CA 1
ATOM 2468 C C . THR A 1 346 ? 10.611 3.457 -10.053 1.00 93.88 346 THR A C 1
ATOM 2470 O O . THR A 1 346 ? 11.123 3.513 -8.941 1.00 93.88 346 THR A O 1
ATOM 2473 N N . ARG A 1 347 ? 11.064 2.623 -10.985 1.00 92.31 347 ARG A N 1
ATOM 2474 C CA . ARG A 1 347 ? 12.251 1.783 -10.817 1.00 92.31 347 ARG A CA 1
ATOM 2475 C C . ARG A 1 347 ? 13.197 1.961 -11.999 1.00 92.31 347 ARG A C 1
ATOM 2477 O O . ARG A 1 347 ? 12.773 1.743 -13.136 1.00 92.31 347 ARG A O 1
ATOM 2484 N N . PRO A 1 348 ? 14.468 2.331 -11.766 1.00 89.06 348 PRO A N 1
ATOM 2485 C CA . PRO A 1 348 ? 15.441 2.411 -12.845 1.00 89.06 348 PRO A CA 1
ATOM 2486 C C . PRO A 1 348 ? 15.666 1.026 -13.466 1.00 89.06 348 PRO A C 1
ATOM 2488 O O . PRO A 1 348 ? 15.774 0.030 -12.748 1.00 89.06 348 PRO A O 1
ATOM 2491 N N . ASP A 1 349 ? 15.758 0.963 -14.798 1.00 84.06 349 ASP A N 1
ATOM 2492 C CA . ASP A 1 349 ? 16.213 -0.245 -15.489 1.00 84.06 349 ASP A CA 1
ATOM 2493 C C . ASP A 1 349 ? 17.751 -0.280 -15.453 1.00 84.06 349 ASP A C 1
ATOM 2495 O O . ASP A 1 349 ? 18.399 0.575 -16.062 1.00 84.06 349 ASP A O 1
ATOM 2499 N N . PRO A 1 350 ? 18.376 -1.251 -14.761 1.00 74.69 350 PRO A N 1
ATOM 2500 C CA . PRO A 1 350 ? 19.831 -1.316 -14.667 1.00 74.69 350 PRO A CA 1
ATOM 2501 C C . PRO A 1 350 ? 20.515 -1.608 -16.013 1.00 74.69 350 PRO A C 1
ATOM 2503 O O . PRO A 1 350 ? 21.720 -1.399 -16.137 1.00 74.69 350 PRO A O 1
ATOM 2506 N N . ALA A 1 351 ? 19.784 -2.080 -17.030 1.00 72.75 351 ALA A N 1
ATOM 2507 C CA . ALA A 1 351 ? 20.331 -2.307 -18.369 1.00 72.75 351 ALA A CA 1
ATOM 2508 C C . ALA A 1 351 ? 20.315 -1.050 -19.260 1.00 72.75 351 ALA A C 1
ATOM 2510 O O . ALA A 1 351 ? 20.747 -1.104 -20.416 1.00 72.75 351 ALA A O 1
ATOM 2511 N N . ALA A 1 352 ? 19.839 0.083 -18.739 1.00 67.62 352 ALA A N 1
ATOM 2512 C CA . ALA A 1 352 ? 19.708 1.324 -19.478 1.00 67.62 352 ALA A CA 1
ATOM 2513 C C . ALA A 1 352 ? 21.045 2.075 -19.641 1.00 67.62 352 ALA A C 1
ATOM 2515 O O . ALA A 1 352 ? 21.308 3.082 -18.991 1.00 67.62 352 ALA A O 1
ATOM 2516 N N . GLY A 1 353 ? 21.913 1.618 -20.546 1.00 57.28 353 GLY A N 1
ATOM 2517 C CA . GLY A 1 353 ? 23.151 2.331 -20.878 1.00 57.28 353 GLY A CA 1
ATOM 2518 C C . GLY A 1 353 ? 22.904 3.622 -21.675 1.00 57.28 353 GLY A C 1
ATOM 2519 O O . GLY A 1 353 ? 22.546 3.541 -22.845 1.00 57.28 353 GLY A O 1
ATOM 2520 N N . GLY A 1 354 ? 23.130 4.798 -21.066 1.00 58.81 354 GLY A N 1
ATOM 2521 C CA . GLY A 1 354 ? 23.400 6.126 -21.676 1.00 58.81 354 GLY A CA 1
ATOM 2522 C C . GLY A 1 354 ? 22.308 6.804 -22.531 1.00 58.81 354 GLY A C 1
ATOM 2523 O O . GLY A 1 354 ? 22.161 8.021 -22.4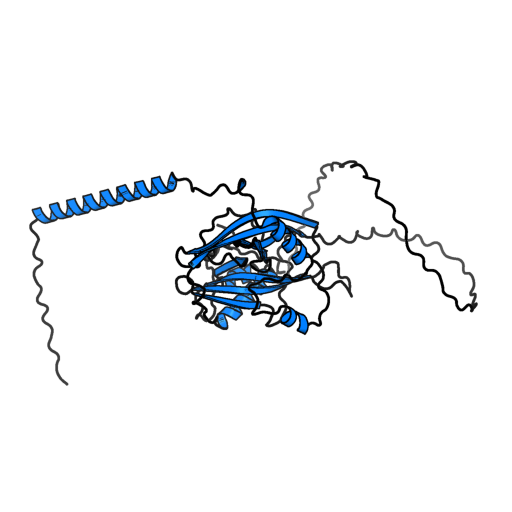94 1.00 58.81 354 GLY A O 1
ATOM 2524 N N . LYS A 1 355 ? 21.529 6.025 -23.280 1.00 64.94 355 LYS A N 1
ATOM 2525 C CA . LYS A 1 355 ? 20.266 6.359 -23.964 1.00 64.94 355 LYS A CA 1
ATOM 2526 C C . LYS A 1 355 ? 19.239 5.250 -23.696 1.00 64.94 355 LYS A C 1
ATOM 2528 O O . LYS A 1 355 ? 18.517 4.823 -24.593 1.00 64.94 355 LYS A O 1
ATOM 2533 N N . GLY A 1 356 ? 19.335 4.655 -22.513 1.00 56.56 356 GLY A N 1
ATOM 2534 C CA . GLY A 1 356 ? 18.735 3.363 -22.243 1.00 56.56 356 GLY A CA 1
ATOM 2535 C C . GLY A 1 356 ? 17.217 3.402 -22.066 1.00 56.56 356 GLY A C 1
ATOM 2536 O O . GLY A 1 356 ? 16.640 4.487 -21.982 1.00 56.56 356 GLY A O 1
ATOM 2537 N N . PRO A 1 357 ? 16.575 2.218 -22.037 1.00 62.53 357 PRO A N 1
ATOM 2538 C CA . PRO A 1 357 ? 15.157 2.055 -21.740 1.00 62.53 357 PRO A CA 1
ATOM 2539 C C . PRO A 1 357 ? 14.704 2.918 -20.566 1.00 62.53 357 PRO A C 1
ATOM 2541 O O . PRO A 1 357 ? 15.413 3.075 -19.570 1.00 62.53 357 PRO A O 1
ATOM 2544 N N . ARG A 1 358 ? 13.496 3.472 -20.705 1.00 79.31 358 ARG A N 1
ATOM 2545 C CA . ARG A 1 358 ? 12.843 4.244 -19.649 1.00 79.31 358 ARG A CA 1
ATOM 2546 C C . ARG A 1 358 ? 12.774 3.445 -18.353 1.00 79.31 358 ARG A C 1
ATOM 2548 O O . ARG A 1 358 ? 12.717 2.214 -18.413 1.00 79.31 358 ARG A O 1
ATOM 2555 N N . PRO A 1 359 ? 12.737 4.119 -17.196 1.00 89.00 359 PRO A N 1
ATOM 2556 C CA . PRO A 1 359 ? 12.422 3.427 -15.963 1.00 89.00 359 PRO A CA 1
ATOM 2557 C C . PRO A 1 359 ? 11.043 2.762 -16.068 1.00 89.00 359 PRO A C 1
ATOM 2559 O O . PRO A 1 359 ? 10.156 3.228 -16.786 1.00 89.00 359 PRO A O 1
ATOM 2562 N N . PHE A 1 360 ? 10.873 1.667 -15.336 1.00 90.75 360 PHE A N 1
ATOM 2563 C CA . PHE A 1 360 ? 9.548 1.120 -15.083 1.00 90.75 360 PHE A CA 1
ATOM 2564 C C . PHE A 1 360 ? 8.794 2.103 -14.187 1.00 90.75 360 PHE A C 1
ATOM 2566 O O . PHE A 1 360 ? 9.329 2.534 -13.164 1.00 90.75 360 PHE A O 1
ATOM 2573 N N . THR A 1 361 ? 7.564 2.444 -14.553 1.00 91.06 361 THR A N 1
ATOM 2574 C CA . THR A 1 361 ? 6.690 3.312 -13.760 1.00 91.06 361 THR A CA 1
ATOM 2575 C C . THR A 1 361 ? 5.338 2.640 -13.606 1.00 91.06 361 THR A C 1
ATOM 2577 O O . THR A 1 361 ? 4.795 2.107 -14.569 1.00 91.06 361 THR A O 1
ATOM 2580 N N . THR A 1 362 ? 4.796 2.658 -12.393 1.00 90.56 362 THR A N 1
ATOM 2581 C CA . THR A 1 362 ? 3.488 2.077 -12.092 1.00 90.56 362 THR A CA 1
ATOM 2582 C C . THR A 1 362 ? 2.769 2.865 -11.002 1.00 90.56 362 THR A C 1
ATOM 2584 O O . THR A 1 362 ? 3.383 3.675 -10.308 1.00 90.56 362 THR A O 1
ATOM 2587 N N . PHE A 1 363 ? 1.476 2.608 -10.837 1.00 90.56 363 PHE A N 1
ATOM 2588 C CA . PHE A 1 363 ? 0.663 3.129 -9.745 1.00 90.56 363 PHE A CA 1
ATOM 2589 C C . PHE A 1 363 ? 0.213 1.979 -8.852 1.00 90.56 363 PHE A C 1
ATOM 2591 O O . PHE A 1 363 ? -0.287 0.976 -9.353 1.00 90.56 363 PHE A O 1
ATOM 2598 N N . ALA A 1 364 ? 0.376 2.145 -7.545 1.00 90.31 364 ALA A N 1
ATOM 2599 C CA . ALA A 1 364 ? -0.068 1.193 -6.538 1.00 90.31 364 ALA A CA 1
ATOM 2600 C C . ALA A 1 364 ? -1.041 1.877 -5.576 1.00 90.31 364 ALA A C 1
ATOM 2602 O O . ALA A 1 364 ? -0.779 2.993 -5.122 1.00 90.31 364 ALA A O 1
ATOM 2603 N N . ASP A 1 365 ? -2.148 1.206 -5.268 1.00 89.06 365 ASP A N 1
ATOM 2604 C CA . ASP A 1 365 ? -3.147 1.712 -4.331 1.00 89.06 365 ASP A CA 1
ATOM 2605 C C . ASP A 1 365 ? -2.946 1.071 -2.954 1.00 89.06 365 ASP A C 1
ATOM 2607 O O . ASP A 1 365 ? -2.837 -0.151 -2.829 1.00 89.06 365 ASP A O 1
ATOM 2611 N N . PHE A 1 366 ? -2.938 1.905 -1.918 1.00 93.25 366 PHE A N 1
ATOM 2612 C CA . PHE A 1 366 ? -2.752 1.513 -0.527 1.00 93.25 366 PHE A CA 1
ATOM 2613 C C . PHE A 1 366 ? -3.898 2.015 0.335 1.00 93.25 366 PHE A C 1
ATOM 2615 O O . PHE A 1 366 ? -4.425 3.110 0.118 1.00 93.25 366 PHE A O 1
ATOM 2622 N N . ASP A 1 367 ? -4.217 1.238 1.361 1.00 92.56 367 ASP A N 1
ATOM 2623 C CA . ASP A 1 367 ? -4.969 1.710 2.510 1.00 92.56 367 ASP A CA 1
ATOM 2624 C C . ASP A 1 367 ? -3.985 2.030 3.644 1.00 92.56 367 ASP A C 1
ATOM 2626 O O . ASP A 1 367 ? -3.113 1.224 3.973 1.00 92.56 367 ASP A O 1
ATOM 2630 N N . LEU A 1 368 ? -4.113 3.221 4.226 1.00 96.44 368 LEU A N 1
ATOM 2631 C CA . LEU A 1 368 ? -3.230 3.751 5.266 1.00 96.44 368 LEU A CA 1
ATOM 2632 C C . LEU A 1 368 ? -4.029 4.051 6.529 1.00 96.44 368 LEU A C 1
ATOM 2634 O O . LEU A 1 368 ? -5.065 4.708 6.451 1.00 96.44 368 LEU A O 1
ATOM 2638 N N . LEU A 1 369 ? -3.520 3.658 7.693 1.00 96.38 369 LEU A N 1
ATOM 2639 C CA . LEU A 1 369 ? -4.051 4.072 8.987 1.00 96.38 369 LEU A CA 1
ATOM 2640 C C . LEU A 1 369 ? -3.261 5.285 9.481 1.00 96.38 369 LEU A C 1
ATOM 2642 O O . LEU A 1 369 ? -2.092 5.173 9.842 1.00 96.38 369 LEU A O 1
ATOM 2646 N N . VAL A 1 370 ? -3.896 6.450 9.511 1.00 97.62 370 VAL A N 1
ATOM 2647 C CA . VAL A 1 370 ? -3.298 7.713 9.954 1.00 97.62 370 VAL A CA 1
ATOM 2648 C C . VAL A 1 370 ? -3.809 8.054 11.350 1.00 97.62 370 VAL A C 1
ATOM 2650 O O . VAL A 1 370 ? -5.016 8.153 11.568 1.00 97.62 370 VAL A O 1
ATOM 2653 N N . GLY A 1 371 ? -2.901 8.245 12.303 1.00 96.50 371 GLY A N 1
ATOM 2654 C CA . GLY A 1 371 ? -3.226 8.658 13.667 1.00 96.50 371 GLY A CA 1
ATOM 2655 C C . GLY A 1 371 ? -3.238 10.172 13.834 1.00 96.50 371 GLY A C 1
ATOM 2656 O O . GLY A 1 371 ? -2.537 10.879 13.117 1.00 96.50 371 GLY A O 1
ATOM 2657 N N . ALA A 1 372 ? -4.012 10.664 14.804 1.00 95.19 372 ALA A N 1
ATOM 2658 C CA . ALA A 1 372 ? -4.065 12.072 15.205 1.00 95.19 372 ALA A CA 1
ATOM 2659 C C . ALA A 1 372 ? -4.097 13.051 14.007 1.00 95.19 372 ALA A C 1
ATOM 2661 O O . ALA A 1 372 ? -3.219 13.911 13.887 1.00 95.19 372 ALA A O 1
ATOM 2662 N N . PRO A 1 373 ? -5.080 12.935 13.092 1.00 90.94 373 PRO A N 1
ATOM 2663 C CA . PRO A 1 373 ? -5.091 13.624 11.794 1.00 90.94 373 PRO A CA 1
ATOM 2664 C C . PRO A 1 373 ? -5.088 15.160 11.875 1.00 90.94 373 PRO A C 1
ATOM 2666 O O . PRO A 1 373 ? -4.748 15.829 10.896 1.00 90.94 373 PRO A O 1
ATOM 2669 N N . SER A 1 374 ? -5.463 15.733 13.024 1.00 92.06 374 SER A N 1
ATOM 2670 C CA . SER A 1 374 ? -5.403 17.176 13.297 1.00 92.06 374 SER A CA 1
ATOM 2671 C C . SER A 1 374 ? -4.084 17.644 13.927 1.00 92.06 374 SER A C 1
ATOM 2673 O O . SER A 1 374 ? -3.926 18.834 14.196 1.00 92.06 374 SER A O 1
ATOM 2675 N N . GLY A 1 375 ? -3.156 16.731 14.218 1.00 94.75 375 GLY A N 1
ATOM 2676 C CA . GLY A 1 375 ? -1.837 17.053 14.754 1.00 94.75 375 GLY A CA 1
ATOM 2677 C C . GLY A 1 375 ? -0.938 17.757 13.733 1.00 94.75 375 GLY A C 1
ATOM 2678 O O . GLY A 1 375 ? -1.173 17.711 12.529 1.00 94.75 375 GLY A O 1
ATOM 2679 N N . ALA A 1 376 ? 0.135 18.391 14.213 1.00 95.38 376 ALA A N 1
ATOM 2680 C CA . ALA A 1 376 ? 1.120 19.038 13.339 1.00 95.38 376 ALA A CA 1
ATOM 2681 C C . ALA A 1 376 ? 1.918 18.030 12.487 1.00 95.38 376 ALA A C 1
ATOM 2683 O O . ALA A 1 376 ? 2.385 18.365 11.401 1.00 95.38 376 ALA A O 1
ATOM 2684 N N . GLN A 1 377 ? 2.078 16.799 12.984 1.00 96.88 377 GLN A N 1
ATOM 2685 C CA . GLN A 1 377 ? 2.740 15.689 12.297 1.00 96.88 377 GLN A CA 1
ATOM 2686 C C . GLN A 1 377 ? 1.940 14.395 12.529 1.00 96.88 377 GLN A C 1
ATOM 2688 O O . GLN A 1 377 ? 2.310 13.605 13.396 1.00 96.88 377 GLN A O 1
ATOM 2693 N N . PRO A 1 378 ? 0.807 14.201 11.829 1.00 97.69 378 PRO A N 1
ATOM 2694 C CA . PRO A 1 378 ? -0.019 13.005 11.982 1.00 97.69 378 PRO A CA 1
ATOM 2695 C C . PRO A 1 378 ? 0.756 11.742 11.568 1.00 97.69 378 PRO A C 1
ATOM 2697 O O . PRO A 1 378 ? 1.182 11.668 10.414 1.00 97.69 378 PRO A O 1
ATOM 2700 N N . PRO A 1 379 ? 0.972 10.760 12.459 1.00 98.38 379 PRO A N 1
ATOM 2701 C CA . PRO A 1 379 ? 1.717 9.556 12.107 1.00 98.38 379 PRO A CA 1
ATOM 2702 C C . PRO A 1 379 ? 0.954 8.647 11.135 1.00 98.38 379 PRO A C 1
ATOM 2704 O O . PRO A 1 379 ? -0.265 8.492 11.243 1.00 98.38 379 PRO A O 1
ATOM 2707 N N . VAL A 1 380 ? 1.680 7.974 10.240 1.00 98.38 380 VAL A N 1
ATOM 2708 C CA . VAL A 1 380 ? 1.159 6.861 9.427 1.00 98.38 380 VAL A CA 1
ATOM 2709 C C . VAL A 1 380 ? 1.406 5.562 10.193 1.00 98.38 380 VAL A C 1
ATOM 2711 O O . VAL A 1 380 ? 2.486 4.988 10.122 1.00 98.38 380 VAL A O 1
ATOM 2714 N N . LEU A 1 381 ? 0.418 5.129 10.973 1.00 97.81 381 LEU A N 1
ATOM 2715 C CA . LEU A 1 381 ? 0.532 4.034 11.939 1.00 97.81 381 LEU A CA 1
ATOM 2716 C C . LEU A 1 381 ? 0.657 2.657 11.279 1.00 97.81 381 LEU A C 1
ATOM 2718 O O . LEU A 1 3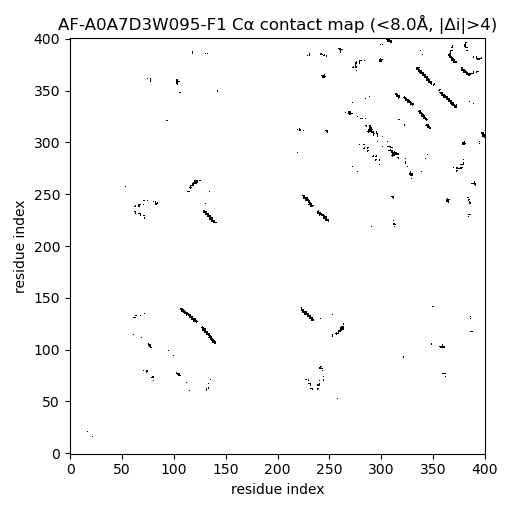81 ? 1.301 1.777 11.842 1.00 97.81 381 LEU A O 1
ATOM 2722 N N . ALA A 1 382 ? 0.014 2.458 10.129 1.00 96.94 382 ALA A N 1
ATOM 2723 C CA . ALA A 1 382 ? 0.039 1.205 9.380 1.00 96.94 382 ALA A CA 1
ATOM 2724 C C . ALA A 1 382 ? -0.352 1.418 7.917 1.00 96.94 382 ALA A C 1
ATOM 2726 O O . ALA A 1 382 ? -0.960 2.432 7.564 1.00 96.94 382 ALA A O 1
ATOM 2727 N N . TRP A 1 383 ? -0.024 0.447 7.073 1.00 97.00 383 TRP A N 1
ATOM 2728 C CA . TRP A 1 383 ? -0.386 0.414 5.663 1.00 97.00 383 TRP A CA 1
ATOM 2729 C C . TRP A 1 383 ? -0.579 -1.017 5.161 1.00 97.00 383 TRP A C 1
ATOM 2731 O O . TRP A 1 383 ? -0.036 -1.980 5.712 1.00 97.00 383 TRP A O 1
ATOM 2741 N N . GLY A 1 384 ? -1.323 -1.145 4.071 1.00 92.00 384 GLY A N 1
ATOM 2742 C CA . GLY A 1 384 ? -1.494 -2.390 3.332 1.00 92.00 384 GLY A CA 1
ATOM 2743 C C . GLY A 1 384 ? -2.052 -2.130 1.932 1.00 92.00 384 GLY A C 1
ATOM 2744 O O . GLY A 1 384 ? -2.330 -0.974 1.588 1.00 92.00 384 GLY A O 1
ATOM 2745 N N . PRO A 1 385 ? -2.157 -3.167 1.086 1.00 88.31 385 PRO A N 1
ATOM 2746 C CA . PRO A 1 385 ? -2.727 -3.020 -0.248 1.00 88.31 385 PRO A CA 1
ATOM 2747 C C . PRO A 1 385 ? -4.178 -2.535 -0.158 1.00 88.31 385 PRO A C 1
ATOM 2749 O O . PRO A 1 385 ? -4.891 -2.823 0.803 1.00 88.31 385 PRO A O 1
ATOM 2752 N N . ALA A 1 386 ? -4.648 -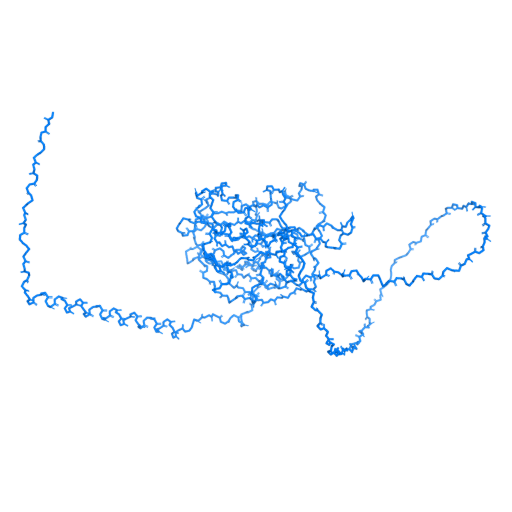1.813 -1.171 1.00 83.88 386 ALA A N 1
ATOM 2753 C CA . ALA A 1 386 ? -6.042 -1.386 -1.207 1.00 83.88 386 ALA A CA 1
ATOM 2754 C C . ALA A 1 386 ? -7.006 -2.582 -1.059 1.00 83.88 386 ALA A C 1
ATOM 2756 O O . ALA A 1 386 ? -6.988 -3.525 -1.850 1.00 83.88 386 ALA A O 1
ATOM 2757 N N . GLY A 1 387 ? -7.870 -2.507 -0.047 1.00 76.62 387 GLY A N 1
ATOM 2758 C CA . GLY A 1 387 ? -8.738 -3.593 0.406 1.00 76.62 387 GLY A CA 1
ATOM 2759 C C . GLY A 1 387 ? -8.480 -4.003 1.858 1.00 76.62 387 GLY A C 1
ATOM 2760 O O . GLY A 1 387 ? -9.410 -4.496 2.490 1.00 76.62 387 GLY A O 1
ATOM 2761 N N . SER A 1 388 ? -7.284 -3.733 2.398 1.00 83.44 388 SER A N 1
ATOM 2762 C CA . SER A 1 388 ? -6.851 -4.199 3.727 1.00 83.44 388 SER A CA 1
ATOM 2763 C C . SER A 1 388 ? -7.167 -3.241 4.885 1.00 83.44 388 SER A C 1
ATOM 2765 O O . SER A 1 388 ? -6.800 -3.501 6.027 1.00 83.44 388 SER A O 1
ATOM 2767 N N . ALA A 1 389 ? -7.788 -2.091 4.621 1.00 83.19 389 ALA A N 1
ATOM 2768 C CA . ALA A 1 389 ? -8.102 -1.043 5.599 1.00 83.19 389 ALA A CA 1
ATOM 2769 C C . ALA A 1 389 ? -8.669 -1.466 6.996 1.00 83.19 389 ALA A C 1
ATOM 2771 O O . ALA A 1 389 ? -8.455 -0.733 7.955 1.00 83.19 389 ALA A O 1
ATOM 2772 N N . ALA A 1 390 ? -9.384 -2.583 7.154 1.00 77.88 390 ALA A N 1
ATOM 2773 C CA . ALA A 1 390 ? -10.026 -3.055 8.389 1.00 77.88 390 ALA A CA 1
ATOM 2774 C C . ALA A 1 390 ? -9.161 -4.049 9.147 1.00 77.88 390 ALA A C 1
ATOM 2776 O O . ALA A 1 390 ? -9.422 -4.297 10.320 1.00 77.88 390 ALA A O 1
ATOM 2777 N N . GLU A 1 391 ? -8.160 -4.609 8.478 1.00 82.38 391 GLU A N 1
ATOM 2778 C CA . GLU A 1 391 ? -7.110 -5.377 9.125 1.00 82.38 391 GLU A CA 1
ATOM 2779 C C . GLU A 1 391 ? -6.012 -4.455 9.658 1.00 82.38 391 GLU A C 1
ATOM 2781 O O . GLU A 1 391 ? -5.224 -4.891 10.483 1.00 82.38 391 GLU A O 1
ATOM 2786 N N . LEU A 1 392 ? -5.969 -3.182 9.223 1.00 88.75 392 LEU A N 1
ATOM 2787 C CA . LEU A 1 392 ? -4.939 -2.240 9.650 1.00 88.75 392 LEU A CA 1
ATOM 2788 C C . LEU A 1 392 ? -4.987 -2.003 11.162 1.00 88.75 392 LEU A C 1
ATOM 2790 O O . LEU A 1 392 ? -5.833 -1.263 11.672 1.00 88.75 392 LEU A O 1
ATOM 2794 N N . GLU A 1 393 ? -3.999 -2.547 11.859 1.00 92.19 393 GLU A N 1
ATOM 2795 C CA . GLU A 1 393 ? -3.718 -2.246 13.257 1.00 92.19 393 GLU A CA 1
ATOM 2796 C C . GLU A 1 393 ? -2.465 -1.369 13.378 1.00 92.19 393 GLU A C 1
ATOM 2798 O O . GLU A 1 393 ? -1.521 -1.530 12.599 1.00 92.19 393 GLU A O 1
ATOM 2803 N N . PRO A 1 394 ? -2.404 -0.433 14.348 1.00 95.75 394 PRO A N 1
ATOM 2804 C CA . PRO A 1 394 ? -1.207 0.368 14.567 1.00 95.75 394 PRO A CA 1
ATOM 2805 C C . PRO A 1 394 ? 0.056 -0.492 14.681 1.00 95.75 394 PRO A C 1
ATOM 2807 O O . PRO A 1 394 ? 0.113 -1.415 15.490 1.00 95.75 394 PRO A O 1
ATOM 2810 N N . TYR A 1 395 ? 1.075 -0.140 13.896 1.00 95.69 395 TYR A N 1
ATOM 2811 C CA . TYR A 1 395 ? 2.398 -0.766 13.869 1.00 95.69 395 TYR A CA 1
ATOM 2812 C C . TYR A 1 395 ? 2.433 -2.217 13.376 1.00 95.69 395 TYR A C 1
ATOM 2814 O O . TYR A 1 395 ? 3.466 -2.871 13.501 1.00 95.69 395 TYR A O 1
ATOM 2822 N N . GLN A 1 396 ? 1.368 -2.721 12.745 1.00 93.50 396 GLN A N 1
ATOM 2823 C CA . GLN A 1 396 ? 1.342 -4.087 12.199 1.00 93.50 396 GLN A CA 1
ATOM 2824 C C . GLN A 1 396 ? 2.459 -4.377 11.179 1.00 93.50 396 GLN A C 1
ATOM 2826 O O . GLN A 1 396 ? 2.810 -5.527 10.948 1.00 93.50 396 GLN A O 1
ATOM 2831 N N . ASN A 1 397 ? 3.002 -3.338 10.532 1.00 94.62 397 ASN A N 1
ATOM 2832 C CA . ASN A 1 397 ? 4.070 -3.471 9.541 1.00 94.62 397 ASN A CA 1
ATOM 2833 C C . ASN A 1 397 ? 5.472 -3.552 10.173 1.00 94.62 397 ASN A C 1
ATOM 2835 O O . ASN A 1 397 ? 6.455 -3.668 9.436 1.00 94.62 397 ASN A O 1
ATOM 2839 N N . ALA A 1 398 ? 5.579 -3.439 11.501 1.00 94.19 398 ALA A N 1
ATOM 2840 C CA . ALA A 1 398 ? 6.840 -3.554 12.215 1.00 94.19 398 ALA A CA 1
ATOM 2841 C C . ALA A 1 398 ? 7.350 -5.004 12.226 1.00 94.19 398 ALA A C 1
ATOM 2843 O O . ALA A 1 398 ? 6.596 -5.948 12.445 1.00 94.19 398 ALA A O 1
ATOM 2844 N N . ILE A 1 399 ? 8.659 -5.171 12.056 1.00 89.25 399 ILE A N 1
ATOM 2845 C CA . ILE A 1 399 ? 9.381 -6.433 12.238 1.00 89.25 399 ILE A CA 1
ATOM 2846 C C . ILE A 1 399 ? 10.297 -6.342 13.466 1.00 89.25 399 ILE A C 1
ATOM 2848 O O . ILE A 1 399 ? 10.847 -5.280 13.767 1.00 89.25 399 ILE A O 1
ATOM 2852 N N . GLY A 1 400 ? 10.495 -7.478 14.139 1.00 77.25 400 GLY A N 1
ATOM 2853 C CA . GLY A 1 400 ? 11.257 -7.580 15.388 1.00 77.25 400 GLY A CA 1
ATOM 2854 C C . GLY A 1 400 ? 10.356 -7.476 16.621 1.00 77.25 400 GLY A C 1
ATOM 2855 O O . GLY A 1 400 ? 9.750 -6.435 16.857 1.00 77.25 400 GLY A O 1
ATOM 2856 N N . GLN A 1 401 ? 10.278 -8.568 17.392 1.00 56.78 401 GLN A N 1
ATOM 2857 C CA . GLN A 1 401 ? 9.586 -8.640 18.686 1.00 56.78 401 GLN A CA 1
ATOM 2858 C C . GLN A 1 401 ? 10.583 -8.549 19.837 1.00 56.78 401 GLN A C 1
ATOM 2860 O O . GLN A 1 401 ? 11.616 -9.258 19.772 1.00 56.78 401 GLN A O 1
#

Secondary structure (DSSP, 8-state):
--PPPP------------HHHHHHHHHHHHHHHHHHHHHHHHHHHHHHHS------GGG---TTHHHHHHHHHHHHTT-----TT-TT--HHHHHTTS-SPPPPPP-EEEEEEEEEEEEEEEETTTEEEEEEEEEEEEEEPPP--------PPPP--PPPPP--------------------------PPPP--PPPPPP-----PPPP---------PPPPPSEEEEEEEEEEETTEEEE-S--EEE---SS----------TTGGG-B-PPPHHHHHHHHHHHHHHHHT-HHHHHHHHT---TT-B----SS-B--SSGGGEEEEEEEE-SSSEEEEEEEEEEEE--TT--SS--PPEEEEEEEEEEEE-TTSSS--EEEEEETT-TTT--TTTT-B--

Radius of gyration: 33.09 Å; Cα contacts (8 Å, |Δi|>4): 609; chains: 1; bounding box: 83×77×121 Å